Protein AF-A0ABC8SKN7-F1 (afdb_monomer)

Radius of gyration: 35.22 Å; Cα contacts (8 Å, |Δi|>4): 273; chains: 1; bounding box: 90×82×89 Å

Structure (mmCIF, N/CA/C/O backbone):
data_AF-A0ABC8SKN7-F1
#
_entry.id   AF-A0ABC8SKN7-F1
#
loop_
_atom_site.group_PDB
_atom_site.id
_atom_site.type_symbol
_atom_site.label_atom_id
_atom_site.label_alt_id
_atom_site.label_comp_id
_atom_site.label_asym_id
_atom_site.label_entity_id
_atom_site.label_seq_id
_atom_site.pdbx_PDB_ins_code
_atom_site.Cartn_x
_atom_site.Cartn_y
_atom_site.Cartn_z
_atom_site.occupancy
_atom_site.B_iso_or_equiv
_atom_site.auth_seq_id
_atom_site.auth_comp_id
_atom_site.auth_asym_id
_atom_site.auth_atom_id
_atom_site.pdbx_PDB_model_num
ATOM 1 N N . MET A 1 1 ? -20.514 33.119 7.634 1.00 30.75 1 MET A N 1
ATOM 2 C CA . MET A 1 1 ? -20.008 34.342 6.979 1.00 30.75 1 MET A CA 1
ATOM 3 C C . MET A 1 1 ? -18.637 33.977 6.431 1.00 30.75 1 MET A C 1
ATOM 5 O O . MET A 1 1 ? -17.702 33.845 7.204 1.00 30.75 1 MET A O 1
ATOM 9 N N . PHE A 1 2 ? -18.586 33.599 5.155 1.00 25.69 2 PHE A N 1
ATOM 10 C CA . PHE A 1 2 ? -17.406 33.054 4.477 1.00 25.69 2 PHE A CA 1
ATOM 11 C C . PHE A 1 2 ? -16.756 34.157 3.639 1.00 25.69 2 PHE A C 1
ATOM 13 O O . PHE A 1 2 ? -17.463 34.808 2.873 1.00 25.69 2 PHE A O 1
ATOM 20 N N . THR A 1 3 ? -15.433 34.305 3.718 1.00 25.39 3 THR A N 1
ATOM 21 C CA . THR A 1 3 ? -14.625 34.961 2.677 1.00 25.39 3 THR A CA 1
ATOM 22 C C . THR A 1 3 ? -13.324 34.178 2.453 1.00 25.39 3 THR A C 1
ATOM 24 O O . THR A 1 3 ? -12.580 33.983 3.415 1.00 25.39 3 THR A O 1
ATOM 27 N N . PRO A 1 4 ? -13.038 33.731 1.214 1.00 32.75 4 PRO A N 1
ATOM 28 C CA . PRO A 1 4 ? -11.768 33.140 0.804 1.00 32.75 4 PRO A CA 1
ATOM 29 C C . PRO A 1 4 ? -10.846 34.204 0.181 1.00 32.75 4 PRO A C 1
ATOM 31 O O . PRO A 1 4 ? -11.314 35.144 -0.460 1.00 32.75 4 PRO A O 1
ATOM 34 N N . PHE A 1 5 ? -9.532 34.042 0.331 1.00 23.08 5 PHE A N 1
ATOM 35 C CA . PHE A 1 5 ? -8.516 34.850 -0.352 1.00 23.08 5 PHE A CA 1
ATOM 36 C C . PHE A 1 5 ? -7.767 33.967 -1.353 1.00 23.08 5 PHE A C 1
ATOM 38 O O . PHE A 1 5 ? -6.919 33.185 -0.944 1.00 23.08 5 PHE A O 1
ATOM 45 N N . TRP A 1 6 ? -8.079 34.092 -2.645 1.00 30.70 6 TRP A N 1
ATOM 46 C CA . TRP A 1 6 ? -7.320 33.535 -3.777 1.00 30.70 6 TRP A CA 1
ATOM 47 C C . TRP A 1 6 ? -7.434 34.508 -4.963 1.00 30.70 6 TRP A C 1
ATOM 49 O O . TRP A 1 6 ? -8.551 34.839 -5.345 1.00 30.70 6 TRP A O 1
ATOM 59 N N . PHE A 1 7 ? -6.308 34.966 -5.527 1.00 25.97 7 PHE A N 1
ATOM 60 C CA . PHE A 1 7 ? -6.170 35.643 -6.839 1.00 25.97 7 PHE A CA 1
ATOM 61 C C . PHE A 1 7 ? -4.666 35.781 -7.202 1.00 25.97 7 PHE A C 1
ATOM 63 O O . PHE A 1 7 ? -3.858 35.763 -6.270 1.00 25.97 7 PHE A O 1
ATOM 70 N N . PRO A 1 8 ? -4.257 36.039 -8.475 1.00 33.22 8 PRO A N 1
ATOM 71 C CA . PRO A 1 8 ? -5.038 36.064 -9.721 1.00 33.22 8 PRO A CA 1
ATOM 72 C C . PRO A 1 8 ? -4.434 35.334 -10.951 1.00 33.22 8 PRO A C 1
ATOM 74 O O . PRO A 1 8 ? -3.247 35.030 -11.032 1.00 33.22 8 PRO A O 1
ATOM 77 N N . LEU A 1 9 ? -5.314 35.149 -11.947 1.00 25.73 9 LEU A N 1
ATOM 78 C CA . LEU A 1 9 ? -5.073 34.794 -13.353 1.00 25.73 9 LEU A CA 1
ATOM 79 C C . LEU A 1 9 ? -3.988 35.643 -14.048 1.00 25.73 9 LEU A C 1
ATOM 81 O O . LEU A 1 9 ? -4.023 36.870 -13.978 1.00 25.73 9 LEU A O 1
ATOM 85 N N . VAL A 1 10 ? -3.200 34.990 -14.910 1.00 25.95 10 VAL A N 1
ATOM 86 C CA . VAL A 1 10 ? -2.650 35.579 -16.144 1.00 25.95 10 VAL A CA 1
ATOM 87 C C . VAL A 1 10 ? -2.970 34.627 -17.301 1.00 25.95 10 VAL A C 1
ATOM 89 O O . VAL A 1 10 ? -2.395 33.551 -17.420 1.00 25.95 10 VAL A O 1
ATOM 92 N N . HIS A 1 11 ? -3.924 35.028 -18.142 1.00 27.97 11 HIS A N 1
ATOM 93 C CA . HIS A 1 11 ? -4.235 34.427 -19.441 1.00 27.97 11 HIS A CA 1
ATOM 94 C C . HIS A 1 11 ? -3.795 35.412 -20.536 1.00 27.97 11 HIS A C 1
ATOM 96 O O . HIS A 1 11 ? -3.837 36.616 -20.305 1.00 27.97 11 HIS A O 1
ATOM 102 N N . LEU A 1 12 ? -3.480 34.876 -21.725 1.00 28.58 12 LEU A N 1
ATOM 103 C CA . LEU A 1 12 ? -3.190 35.544 -23.016 1.00 28.58 12 LEU A CA 1
ATOM 104 C C . LEU A 1 12 ? -1.704 35.654 -23.407 1.00 28.58 12 LEU A C 1
ATOM 106 O O . LEU A 1 12 ? -1.105 36.722 -23.418 1.00 28.58 12 LEU A O 1
ATOM 110 N N . SER A 1 13 ? -1.145 34.510 -23.820 1.00 27.08 13 SER A N 1
ATOM 111 C CA . SER A 1 13 ? -0.015 34.406 -24.773 1.00 27.08 13 SER A CA 1
ATOM 112 C C . SER A 1 13 ? 0.123 32.979 -25.359 1.00 27.08 13 SER A C 1
ATOM 114 O O . SER A 1 13 ? 0.634 32.785 -26.458 1.00 27.08 13 SER A O 1
ATOM 116 N N . HIS A 1 14 ? -0.421 31.958 -24.682 1.00 32.91 14 HIS A N 1
ATOM 117 C CA . HIS A 1 14 ? -0.178 30.540 -24.999 1.00 32.91 14 HIS A CA 1
ATOM 118 C C . HIS A 1 14 ? -0.959 29.947 -26.196 1.00 32.91 14 HIS A C 1
ATOM 120 O O . HIS A 1 14 ? -0.603 28.897 -26.728 1.00 32.91 14 HIS A O 1
ATOM 126 N N . GLU A 1 15 ? -2.009 30.617 -26.676 1.00 31.30 15 GLU A N 1
ATOM 127 C CA . GLU A 1 15 ? -3.037 29.973 -27.512 1.00 31.30 15 GLU A CA 1
ATOM 128 C C . GLU A 1 15 ? -2.630 29.713 -28.980 1.00 31.30 15 GLU A C 1
ATOM 130 O O . GLU A 1 15 ? -3.278 28.936 -29.688 1.00 31.30 15 GLU A O 1
ATOM 135 N N . ALA A 1 16 ? -1.546 30.335 -29.457 1.00 29.73 16 ALA A N 1
ATOM 136 C CA . ALA A 1 16 ? -1.045 30.152 -30.824 1.00 29.73 16 ALA A CA 1
ATOM 137 C C . ALA A 1 16 ? 0.037 29.057 -30.941 1.00 29.73 16 ALA A C 1
ATOM 139 O O . ALA A 1 16 ? 0.198 28.471 -32.016 1.00 29.73 16 ALA A O 1
ATOM 140 N N . SER A 1 17 ? 0.745 28.749 -29.846 1.00 32.59 17 SER A N 1
ATOM 141 C CA . SER A 1 17 ? 1.777 27.698 -29.789 1.00 32.59 17 SER A CA 1
ATOM 142 C C . SER A 1 17 ? 1.151 26.301 -29.659 1.00 32.59 17 SER A C 1
ATOM 144 O O . SER A 1 17 ? 1.521 25.371 -30.382 1.00 32.59 17 SER A O 1
ATOM 146 N N . ASP A 1 18 ? 0.089 26.184 -28.853 1.00 39.25 18 ASP A N 1
ATOM 147 C CA . ASP A 1 18 ? -0.605 24.914 -28.589 1.00 39.25 18 ASP A CA 1
ATOM 148 C C . ASP A 1 18 ? -1.303 24.318 -29.820 1.00 39.25 18 ASP A C 1
ATOM 150 O O . ASP A 1 18 ? -1.339 23.099 -30.005 1.00 39.25 18 ASP A O 1
ATOM 154 N N . LYS A 1 19 ? -1.791 25.152 -30.747 1.00 35.31 19 LYS A N 1
ATOM 155 C CA . LYS A 1 19 ? -2.481 24.667 -31.958 1.00 35.31 19 LYS A CA 1
ATOM 156 C C . LYS A 1 19 ? -1.530 24.037 -32.987 1.00 35.31 19 LYS A C 1
ATOM 158 O O . LYS A 1 19 ? -1.976 23.213 -33.787 1.00 35.31 19 LYS A O 1
ATOM 163 N N . ARG A 1 20 ? -0.227 24.364 -32.973 1.00 34.16 20 ARG A N 1
ATOM 164 C CA . ARG A 1 20 ? 0.784 23.694 -33.823 1.00 34.16 20 ARG A CA 1
ATOM 165 C C . ARG A 1 20 ? 1.269 22.380 -33.215 1.00 34.16 20 ARG A C 1
ATOM 167 O O . ARG A 1 20 ? 1.387 21.404 -33.955 1.00 34.16 20 ARG A O 1
ATOM 174 N N . ALA A 1 21 ? 1.469 22.337 -31.897 1.00 38.31 21 ALA A N 1
ATOM 175 C CA . ALA A 1 21 ? 1.853 21.120 -31.180 1.00 38.31 21 ALA A CA 1
ATOM 176 C C . ALA A 1 21 ? 0.746 20.049 -31.246 1.00 38.31 21 ALA A C 1
ATOM 178 O O . ALA A 1 21 ? 1.018 18.896 -31.582 1.00 38.31 21 ALA A O 1
ATOM 179 N N . ALA A 1 22 ? -0.521 20.442 -31.068 1.00 38.16 22 ALA A N 1
ATOM 180 C CA . ALA A 1 22 ? -1.666 19.535 -31.180 1.00 38.16 22 ALA A CA 1
ATOM 181 C C . ALA A 1 22 ? -1.855 18.963 -32.601 1.00 38.16 22 ALA A C 1
ATOM 183 O O . ALA A 1 22 ? -2.274 17.815 -32.763 1.00 38.16 22 ALA A O 1
ATOM 184 N N . LYS A 1 23 ? -1.505 19.729 -33.647 1.00 33.56 23 LYS A N 1
ATOM 185 C CA . LYS A 1 23 ? -1.598 19.274 -35.044 1.00 33.56 23 LYS A CA 1
ATOM 186 C C . LYS A 1 23 ? -0.497 18.266 -35.400 1.00 33.56 23 LYS A C 1
ATOM 188 O O . LYS A 1 23 ? -0.801 17.247 -36.011 1.00 33.56 23 LYS A O 1
ATOM 193 N N . GLN A 1 24 ? 0.738 18.481 -34.935 1.00 36.62 24 GLN A N 1
ATOM 194 C CA . GLN A 1 24 ? 1.832 17.511 -35.106 1.00 36.62 24 GLN A CA 1
ATOM 195 C C . GLN A 1 24 ? 1.602 16.210 -34.314 1.00 36.62 24 GLN A C 1
ATOM 197 O O . GLN A 1 24 ? 1.910 15.130 -34.817 1.00 36.62 24 GLN A O 1
ATOM 202 N N . LEU A 1 25 ? 0.988 16.285 -33.126 1.00 40.53 25 LEU A N 1
ATOM 203 C CA . LEU A 1 25 ? 0.635 15.109 -32.320 1.00 40.53 25 LEU A CA 1
ATOM 204 C C . LEU A 1 25 ? -0.514 14.292 -32.949 1.00 40.53 25 LEU A C 1
ATOM 206 O O . LEU A 1 25 ? -0.455 13.064 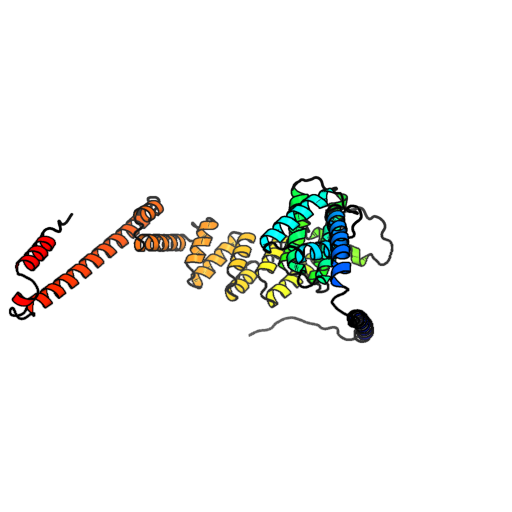-32.999 1.00 40.53 25 LEU A O 1
ATOM 210 N N . SER A 1 26 ? -1.535 14.967 -33.495 1.00 35.22 26 SER A N 1
ATOM 211 C CA . SER A 1 26 ? -2.641 14.332 -34.233 1.00 35.22 26 SER A CA 1
ATOM 212 C C . SER A 1 26 ? -2.153 13.594 -35.485 1.00 35.22 26 SER A C 1
ATOM 214 O O . SER A 1 26 ? -2.609 12.483 -35.771 1.00 35.22 26 SER A O 1
ATOM 216 N N . ASP A 1 27 ? -1.221 14.187 -36.231 1.00 32.62 27 ASP A N 1
ATOM 217 C CA . ASP A 1 27 ? -0.700 13.587 -37.461 1.00 32.62 27 ASP A CA 1
ATOM 218 C C . ASP A 1 27 ? 0.231 12.391 -37.162 1.00 32.62 27 ASP A C 1
ATOM 220 O O . ASP A 1 27 ? 0.177 11.384 -37.871 1.00 32.62 27 ASP A O 1
ATOM 224 N N . GLY A 1 28 ? 0.967 12.416 -36.040 1.00 33.91 28 GLY A N 1
ATOM 225 C CA . GLY A 1 28 ? 1.726 11.261 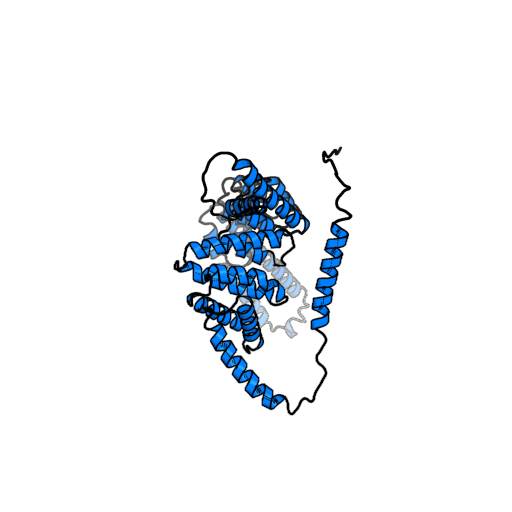-35.535 1.00 33.91 28 GLY A CA 1
ATOM 226 C C . GLY A 1 28 ? 0.846 10.084 -35.084 1.00 33.91 28 GLY A C 1
ATOM 227 O O . GLY A 1 28 ? 1.145 8.928 -35.386 1.00 33.91 28 GLY A O 1
ATOM 228 N N . ILE A 1 29 ? -0.294 10.361 -34.439 1.00 38.88 29 ILE A N 1
ATOM 229 C CA . ILE A 1 29 ? -1.256 9.328 -34.007 1.00 38.88 29 ILE A CA 1
ATOM 230 C C . ILE A 1 29 ? -2.001 8.714 -35.207 1.00 38.88 29 ILE A C 1
ATOM 232 O O . ILE A 1 29 ? -2.281 7.512 -35.219 1.00 38.88 29 ILE A O 1
ATOM 236 N N . LYS A 1 30 ? -2.280 9.494 -36.260 1.00 30.64 30 LYS A N 1
ATOM 237 C CA . LYS A 1 30 ? -2.840 8.962 -37.516 1.00 30.64 30 LYS A CA 1
ATOM 238 C C . LYS A 1 30 ? -1.853 8.055 -38.250 1.00 30.64 30 LYS A C 1
ATOM 240 O O . LYS A 1 30 ? -2.275 7.027 -38.776 1.00 30.64 30 LYS A O 1
ATOM 245 N N . PHE A 1 31 ? -0.560 8.378 -38.230 1.00 30.08 31 PHE A N 1
ATOM 246 C CA . PHE A 1 31 ? 0.478 7.551 -38.852 1.00 30.08 31 PHE A CA 1
ATOM 247 C C . PHE A 1 31 ? 0.604 6.168 -38.182 1.00 30.08 31 PHE A C 1
ATOM 249 O O . PHE A 1 31 ? 0.758 5.158 -38.866 1.00 30.08 31 PHE A O 1
ATOM 256 N N . LEU A 1 32 ? 0.425 6.093 -36.857 1.00 34.91 32 LEU A N 1
ATOM 257 C CA . LEU A 1 32 ? 0.437 4.829 -36.106 1.00 34.91 32 LEU A CA 1
ATOM 258 C C . LEU A 1 32 ? -0.826 3.969 -36.318 1.00 34.91 32 LEU A C 1
ATOM 260 O O . LEU A 1 32 ? -0.746 2.746 -36.240 1.00 34.91 32 LEU A O 1
ATOM 264 N N . ARG A 1 33 ? -1.978 4.571 -36.654 1.00 31.12 33 ARG A N 1
ATOM 265 C CA . ARG A 1 33 ? -3.218 3.832 -36.982 1.00 31.12 33 ARG A CA 1
ATOM 266 C C . ARG A 1 33 ? -3.233 3.227 -38.385 1.00 31.12 33 ARG A C 1
ATOM 268 O O . ARG A 1 33 ? -3.925 2.240 -38.601 1.00 31.12 33 ARG A O 1
ATOM 275 N N . VAL A 1 34 ? -2.500 3.800 -39.339 1.00 31.52 34 VAL A N 1
ATOM 276 C CA . VAL A 1 34 ? -2.474 3.302 -40.728 1.00 31.52 34 VAL A CA 1
ATOM 277 C C . VAL A 1 34 ? -1.651 2.013 -40.854 1.00 31.52 34 VAL A C 1
ATOM 279 O O . VAL A 1 34 ? -1.947 1.177 -41.703 1.00 31.52 34 VAL A O 1
ATOM 282 N N . LEU A 1 35 ? -0.687 1.779 -39.959 1.00 30.47 35 LEU A N 1
ATOM 283 C CA . LEU A 1 35 ? 0.140 0.566 -39.970 1.00 30.47 35 LEU A CA 1
ATOM 284 C C . LEU A 1 35 ? -0.554 -0.683 -39.386 1.00 30.47 35 LEU A C 1
ATOM 286 O O . LEU A 1 35 ? -0.004 -1.776 -39.497 1.00 30.47 35 LEU A O 1
ATOM 290 N N . SER A 1 36 ? -1.759 -0.565 -38.805 1.00 34.84 36 SER A N 1
ATOM 291 C CA . SER A 1 36 ? -2.500 -1.703 -38.229 1.00 34.84 36 SER A CA 1
ATOM 292 C C . SER A 1 36 ? -3.568 -2.320 -39.148 1.00 34.84 36 SER A C 1
ATOM 294 O O . SER A 1 36 ? -4.152 -3.340 -38.791 1.00 34.84 36 SER A O 1
ATOM 296 N N . PHE A 1 37 ? -3.790 -1.779 -40.353 1.00 27.70 37 PHE A N 1
ATOM 297 C CA . PHE A 1 37 ? -4.755 -2.308 -41.327 1.00 27.70 37 PHE A CA 1
ATOM 298 C C . PHE A 1 37 ? -4.076 -2.694 -42.645 1.00 27.70 37 PHE A C 1
ATOM 300 O O . PHE A 1 37 ? -4.186 -1.994 -43.645 1.00 27.70 37 PHE A O 1
ATOM 307 N N . SER A 1 38 ? -3.374 -3.826 -42.670 1.00 28.78 38 SER A N 1
ATOM 308 C CA . SER A 1 38 ? -3.050 -4.536 -43.918 1.00 28.78 38 SER A CA 1
ATOM 309 C C . SER A 1 38 ? -2.673 -5.987 -43.632 1.00 28.78 38 SER A C 1
ATOM 311 O O . SER A 1 38 ? -1.501 -6.326 -43.525 1.00 28.78 38 SER A O 1
ATOM 313 N N . THR A 1 39 ? -3.669 -6.867 -43.531 1.00 29.94 39 THR A N 1
ATOM 314 C CA . THR A 1 39 ? -3.479 -8.298 -43.816 1.00 29.94 39 THR A CA 1
ATOM 315 C C . THR A 1 39 ? -4.658 -8.792 -44.655 1.00 29.94 39 THR A C 1
ATOM 317 O O . THR A 1 39 ? -5.748 -9.054 -44.156 1.00 29.94 39 THR A O 1
ATOM 320 N N . MET A 1 40 ? -4.443 -8.830 -45.975 1.00 27.86 40 MET A N 1
ATOM 321 C CA . MET A 1 40 ? -5.327 -9.485 -46.941 1.00 27.86 40 MET A CA 1
ATOM 322 C C . MET A 1 40 ? -5.285 -11.003 -46.734 1.00 27.86 40 MET A C 1
ATOM 324 O O . MET A 1 40 ? -4.223 -11.572 -46.478 1.00 27.86 40 MET A O 1
ATOM 328 N N . GLY A 1 41 ? -6.452 -11.640 -46.841 1.00 40.88 41 GLY A N 1
ATOM 329 C CA . GLY A 1 41 ? -6.628 -13.079 -46.668 1.00 40.88 41 GLY A CA 1
ATOM 330 C C . GLY A 1 41 ? -5.944 -13.909 -47.753 1.00 40.88 41 GLY A C 1
ATOM 331 O O . GLY A 1 41 ? -5.924 -13.514 -48.915 1.00 40.88 41 GLY A O 1
ATOM 332 N N . LEU A 1 42 ? -5.415 -15.068 -47.353 1.00 30.38 42 LEU A N 1
ATOM 333 C CA . LEU A 1 42 ? -4.952 -16.150 -48.225 1.00 30.38 42 LEU A CA 1
ATOM 334 C C . LEU A 1 42 ? -5.000 -17.491 -47.463 1.00 30.38 42 LEU A C 1
ATOM 336 O O . LEU A 1 42 ? -4.788 -17.544 -46.253 1.00 30.38 42 LEU A O 1
ATOM 340 N N . ASP A 1 43 ? -5.338 -18.546 -48.205 1.00 31.33 43 ASP A N 1
ATOM 341 C CA . ASP A 1 43 ? -5.885 -19.848 -47.798 1.00 31.33 43 ASP A CA 1
ATOM 342 C C . ASP A 1 43 ? -5.226 -20.619 -46.634 1.00 31.33 43 ASP A C 1
ATOM 344 O O . ASP A 1 43 ? -4.013 -20.822 -46.551 1.00 31.33 43 ASP A O 1
ATOM 348 N N . ALA A 1 44 ? -6.095 -21.173 -45.780 1.00 35.16 44 ALA A N 1
ATOM 349 C CA . ALA A 1 44 ? -5.797 -21.653 -44.430 1.00 35.16 44 ALA A CA 1
ATOM 350 C C . ALA A 1 44 ? -5.098 -23.025 -44.309 1.00 35.16 44 ALA A C 1
ATOM 352 O O . ALA A 1 44 ? -4.574 -23.332 -43.244 1.00 35.16 44 ALA A O 1
ATOM 353 N N . ARG A 1 45 ? -5.057 -23.877 -45.345 1.00 35.31 45 ARG A N 1
ATOM 354 C CA . ARG A 1 45 ? -4.648 -25.295 -45.157 1.00 35.31 45 ARG A CA 1
ATOM 355 C C . ARG A 1 45 ? -3.206 -25.635 -45.536 1.00 35.31 45 ARG A C 1
ATOM 357 O O . ARG A 1 45 ? -2.645 -26.577 -44.989 1.00 35.31 45 ARG A O 1
ATOM 364 N N . VAL A 1 46 ? -2.562 -24.857 -46.407 1.00 32.19 46 VAL A N 1
ATOM 365 C CA . VAL A 1 46 ? -1.124 -25.031 -46.721 1.00 32.19 46 VAL A CA 1
ATOM 366 C C . VAL A 1 46 ? -0.245 -24.249 -45.728 1.00 32.19 46 VAL A C 1
ATOM 368 O O . VAL A 1 46 ? 0.922 -24.580 -45.506 1.00 32.19 46 VAL A O 1
ATOM 371 N N . PHE A 1 47 ? -0.825 -23.257 -45.045 1.00 33.53 47 PHE A N 1
ATOM 372 C CA . PHE A 1 47 ? -0.141 -22.425 -44.058 1.00 33.53 47 PHE A CA 1
ATOM 373 C C . PHE A 1 47 ? 0.174 -23.176 -42.753 1.00 33.53 47 PHE A C 1
ATOM 375 O O . PHE A 1 47 ? 1.234 -22.955 -42.173 1.00 33.53 47 PHE A O 1
ATOM 382 N N . GLU A 1 48 ? -0.676 -24.108 -42.307 1.00 35.94 48 GLU A N 1
ATOM 383 C CA . GLU A 1 48 ? -0.555 -24.762 -40.991 1.00 35.94 48 GLU A CA 1
ATOM 384 C C . GLU A 1 48 ? 0.719 -25.607 -40.819 1.00 35.94 48 GLU A C 1
ATOM 386 O O . GLU A 1 48 ? 1.362 -25.541 -39.770 1.00 35.94 48 GLU A O 1
ATOM 391 N N . LEU A 1 49 ? 1.151 -26.346 -41.845 1.00 32.47 49 LEU A N 1
ATOM 392 C CA . LEU A 1 49 ? 2.357 -27.188 -41.772 1.00 32.47 49 LEU A CA 1
ATOM 393 C C . LEU A 1 49 ? 3.653 -26.361 -41.815 1.00 32.47 49 LEU A C 1
ATOM 395 O O . LEU A 1 49 ? 4.567 -26.605 -41.026 1.00 32.47 49 LEU A O 1
ATOM 399 N N . SER A 1 50 ? 3.714 -25.329 -42.665 1.00 33.22 50 SER A N 1
ATOM 400 C CA . SER A 1 50 ? 4.836 -24.374 -42.717 1.00 33.22 50 SER A CA 1
ATOM 401 C C . SER A 1 50 ? 4.930 -23.548 -41.426 1.00 33.22 50 SER A C 1
ATOM 403 O O . SER A 1 50 ? 6.027 -23.300 -40.917 1.00 33.22 50 SER A O 1
ATOM 405 N N . ASN A 1 51 ? 3.782 -23.160 -40.861 1.00 41.66 51 ASN A N 1
ATOM 406 C CA . ASN A 1 51 ? 3.721 -22.342 -39.659 1.00 41.66 51 ASN A CA 1
ATOM 407 C C . ASN A 1 51 ? 4.106 -23.141 -38.411 1.00 41.66 51 ASN A C 1
ATOM 409 O O . ASN A 1 51 ? 4.763 -22.585 -37.543 1.00 41.66 51 ASN A O 1
ATOM 413 N N . LYS A 1 52 ? 3.812 -24.447 -38.334 1.00 40.84 52 LYS A N 1
ATOM 414 C CA . LYS A 1 52 ? 4.190 -25.303 -37.192 1.00 40.84 52 LYS A CA 1
ATOM 415 C C . LYS A 1 52 ? 5.710 -25.469 -37.046 1.00 40.84 52 LYS A C 1
ATOM 417 O O . LYS A 1 52 ? 6.248 -25.350 -35.949 1.00 40.84 52 LYS A O 1
ATOM 422 N N . TYR A 1 53 ? 6.433 -25.660 -38.152 1.00 36.66 53 TYR A N 1
ATOM 423 C CA . TYR A 1 53 ? 7.903 -25.718 -38.131 1.00 36.66 53 TYR A CA 1
ATOM 424 C C . TYR A 1 53 ? 8.546 -24.339 -37.900 1.00 36.66 53 TYR A C 1
ATOM 426 O O . TYR A 1 53 ? 9.541 -24.236 -37.178 1.00 36.66 53 TYR A O 1
ATOM 434 N N . LYS A 1 54 ? 7.964 -23.265 -38.454 1.00 47.50 54 LYS A N 1
ATOM 435 C CA . LYS A 1 54 ? 8.419 -21.883 -38.215 1.00 47.50 54 LYS A CA 1
ATOM 436 C C . LYS A 1 54 ? 8.165 -21.424 -36.775 1.00 47.50 54 LYS A C 1
ATOM 438 O O . LYS A 1 54 ? 9.054 -20.815 -36.190 1.00 47.50 54 LYS A O 1
ATOM 443 N N . THR A 1 55 ? 7.024 -21.772 -36.178 1.00 52.50 55 THR A N 1
ATOM 444 C CA . THR A 1 55 ? 6.692 -21.478 -34.770 1.00 52.50 55 THR A CA 1
ATOM 445 C C . THR A 1 55 ? 7.569 -22.262 -33.807 1.00 52.50 55 THR A C 1
ATOM 447 O O . THR A 1 55 ? 8.072 -21.664 -32.866 1.00 52.50 55 THR A O 1
ATOM 450 N N . HIS A 1 56 ? 7.863 -23.544 -34.060 1.00 50.28 56 HIS A N 1
ATOM 451 C CA . HIS A 1 56 ? 8.807 -24.297 -33.222 1.00 50.28 56 HIS A CA 1
ATOM 452 C C . HIS A 1 56 ? 10.228 -23.714 -33.250 1.00 50.28 56 HIS A C 1
ATOM 454 O O . HIS A 1 56 ? 10.882 -23.647 -32.210 1.00 50.28 56 HIS A O 1
ATOM 460 N N . ARG A 1 57 ? 10.703 -23.244 -34.413 1.00 44.91 57 ARG A N 1
ATOM 461 C CA . ARG A 1 57 ? 12.022 -22.604 -34.540 1.00 44.91 57 ARG A CA 1
ATOM 462 C C . ARG A 1 57 ? 12.044 -21.200 -33.929 1.00 44.91 57 ARG A C 1
ATOM 464 O O . ARG A 1 57 ? 12.987 -20.877 -33.216 1.00 44.91 57 ARG A O 1
ATOM 471 N N . ALA A 1 58 ? 11.005 -20.395 -34.151 1.00 51.12 58 ALA A N 1
ATOM 472 C CA . ALA A 1 58 ? 10.842 -19.087 -33.517 1.00 51.12 58 ALA A CA 1
ATOM 473 C C . ALA A 1 58 ? 10.715 -19.204 -31.988 1.00 51.12 58 ALA A C 1
ATOM 475 O O . ALA A 1 58 ? 11.286 -18.394 -31.269 1.00 51.12 58 ALA A O 1
ATOM 476 N N . TRP A 1 59 ? 10.053 -20.250 -31.487 1.00 51.19 59 TRP A N 1
ATOM 477 C CA . TRP A 1 59 ? 9.935 -20.560 -30.062 1.00 51.19 59 TRP A CA 1
ATOM 478 C C . TRP A 1 59 ? 11.263 -21.008 -29.446 1.00 51.19 59 TRP A C 1
ATOM 480 O O . TRP A 1 59 ? 11.631 -20.521 -28.381 1.00 51.19 59 TRP A O 1
ATOM 490 N N . ALA A 1 60 ? 12.021 -21.872 -30.128 1.00 51.69 60 ALA A N 1
ATOM 491 C CA . ALA A 1 60 ? 13.364 -22.248 -29.689 1.00 51.69 60 ALA A CA 1
ATOM 492 C C . ALA A 1 60 ? 14.294 -21.022 -29.621 1.00 51.69 60 ALA A C 1
ATOM 494 O O . ALA A 1 60 ? 14.996 -20.836 -28.630 1.00 51.69 60 ALA A O 1
ATOM 495 N N . ILE A 1 61 ? 14.238 -20.138 -30.625 1.00 50.78 61 ILE A N 1
ATOM 496 C CA . ILE A 1 61 ? 14.987 -18.872 -30.636 1.00 50.78 61 ILE A CA 1
ATOM 497 C C . ILE A 1 61 ? 14.508 -17.959 -29.496 1.00 50.78 61 ILE A C 1
ATOM 499 O O . ILE A 1 61 ? 15.329 -17.484 -28.722 1.00 50.78 61 ILE A O 1
ATOM 503 N N . SER A 1 62 ? 13.194 -17.802 -29.312 1.00 53.81 62 SER A N 1
ATOM 504 C CA . SER A 1 62 ? 12.587 -17.013 -28.232 1.00 53.81 62 SER A CA 1
ATOM 505 C C . SER A 1 62 ? 12.992 -17.507 -26.841 1.00 53.81 62 SER A C 1
ATOM 507 O O . SER A 1 62 ? 13.267 -16.690 -25.971 1.00 53.81 62 SER A O 1
ATOM 509 N N . MET A 1 63 ? 13.067 -18.823 -26.615 1.00 54.72 63 MET A N 1
ATOM 510 C CA . MET A 1 63 ? 13.486 -19.403 -25.332 1.00 54.72 63 MET A CA 1
ATOM 511 C C . MET A 1 63 ? 14.980 -19.195 -25.064 1.00 54.72 63 MET A C 1
ATOM 513 O O . MET A 1 63 ? 15.355 -18.885 -23.933 1.00 54.72 63 MET A O 1
ATOM 517 N N . HIS A 1 64 ? 15.832 -19.307 -26.088 1.00 56.97 64 HIS A N 1
ATOM 518 C CA . HIS A 1 64 ? 17.263 -19.022 -25.955 1.00 56.97 64 HIS A CA 1
ATOM 519 C C . HIS A 1 64 ? 17.530 -17.528 -25.716 1.00 56.97 64 HIS A C 1
ATOM 521 O O . HIS A 1 64 ? 18.297 -17.191 -24.820 1.00 56.97 64 HIS A O 1
ATOM 527 N N . THR A 1 65 ? 16.853 -16.633 -26.440 1.00 57.56 65 THR A N 1
ATOM 528 C CA . THR A 1 65 ? 16.983 -15.174 -26.272 1.00 57.56 65 THR A CA 1
ATOM 529 C C . THR A 1 65 ? 16.362 -14.676 -24.965 1.00 57.56 65 THR A C 1
ATOM 531 O O . THR A 1 65 ? 16.845 -13.716 -24.382 1.00 57.56 65 THR A O 1
ATOM 534 N N . PHE A 1 66 ? 15.324 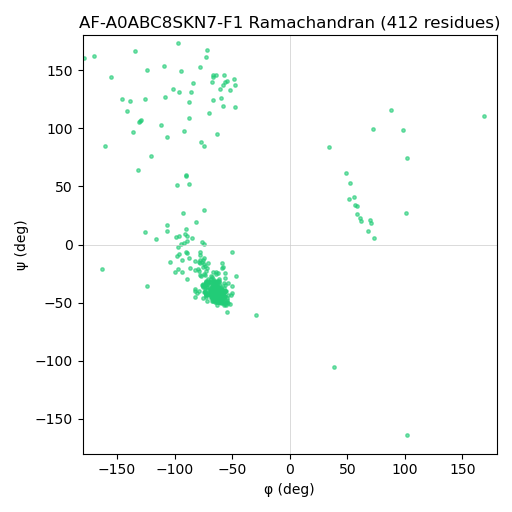-15.337 -24.450 1.00 67.19 66 PHE A N 1
ATOM 535 C CA . PHE A 1 66 ? 14.766 -15.009 -23.136 1.00 67.19 66 PHE A CA 1
ATOM 536 C C . PHE A 1 66 ? 15.661 -15.477 -21.977 1.00 67.19 66 PHE A C 1
ATOM 538 O O . PHE A 1 66 ? 15.526 -14.970 -20.869 1.00 67.19 66 PHE A O 1
ATOM 545 N N . SER A 1 67 ? 16.579 -16.418 -22.230 1.00 70.62 67 SER A N 1
ATOM 546 C CA . SER A 1 67 ? 17.502 -16.972 -21.230 1.00 70.62 67 SER A CA 1
ATOM 547 C C . SER A 1 67 ? 18.806 -16.178 -21.083 1.00 70.62 67 SER A C 1
ATOM 549 O O . SER A 1 67 ? 19.541 -16.413 -20.130 1.00 70.62 67 SER A O 1
ATOM 551 N N . ASP A 1 68 ? 19.099 -15.239 -21.985 1.00 80.06 68 ASP A N 1
ATOM 552 C CA . ASP A 1 68 ? 20.295 -14.392 -21.948 1.00 80.06 68 ASP A CA 1
ATOM 553 C C . ASP A 1 68 ? 19.955 -12.960 -22.379 1.00 80.06 68 ASP A C 1
ATOM 555 O O . ASP A 1 68 ? 19.593 -12.714 -23.527 1.00 80.06 68 ASP A O 1
ATOM 559 N N . LEU A 1 69 ? 20.086 -12.008 -21.450 1.00 84.00 69 LEU A N 1
ATOM 560 C CA . LEU A 1 69 ? 19.768 -10.601 -21.689 1.00 84.00 69 LEU A CA 1
ATOM 561 C C . LEU A 1 69 ? 20.978 -9.751 -22.101 1.00 84.00 69 LEU A C 1
ATOM 563 O O . LEU A 1 69 ? 20.814 -8.558 -22.346 1.00 84.00 69 LEU A O 1
ATOM 567 N N . SER A 1 70 ? 22.176 -10.330 -22.218 1.00 82.00 70 SER A N 1
ATOM 568 C CA . SER A 1 70 ? 23.420 -9.592 -22.492 1.00 82.00 70 SER A CA 1
ATOM 569 C C . SER A 1 70 ? 23.374 -8.735 -23.768 1.00 82.00 70 SER A C 1
ATOM 571 O O . SER A 1 70 ? 24.037 -7.701 -23.852 1.00 82.00 70 SER A O 1
ATOM 573 N N . ARG A 1 71 ? 22.570 -9.139 -24.764 1.00 82.94 71 ARG A N 1
ATOM 574 C CA . ARG A 1 71 ? 22.400 -8.450 -26.061 1.00 82.94 71 ARG A CA 1
ATOM 575 C C . ARG A 1 71 ? 20.948 -8.124 -26.407 1.00 82.94 71 ARG A C 1
ATOM 577 O O . ARG A 1 71 ? 20.646 -7.774 -27.548 1.00 82.94 71 ARG A O 1
ATOM 584 N N . VAL A 1 72 ? 20.038 -8.276 -25.453 1.00 86.62 72 VAL A N 1
ATOM 585 C CA . VAL A 1 72 ? 18.602 -8.095 -25.683 1.00 86.62 72 VAL A CA 1
ATOM 586 C C . VAL A 1 72 ? 18.223 -6.681 -25.282 1.00 86.62 72 VAL A C 1
ATOM 588 O O . VAL A 1 72 ? 18.587 -6.230 -24.204 1.00 86.62 72 VAL A O 1
ATOM 591 N N . SER A 1 73 ? 17.495 -5.961 -26.137 1.00 90.94 73 SER A N 1
ATOM 592 C CA . SER A 1 73 ? 16.978 -4.642 -25.765 1.00 90.94 73 SER A CA 1
ATOM 593 C C . SER A 1 73 ? 15.744 -4.775 -24.857 1.00 90.94 73 SER A C 1
ATOM 595 O O . SER A 1 73 ? 15.002 -5.754 -24.983 1.00 90.94 73 SER A O 1
ATOM 597 N N . PRO A 1 74 ? 15.455 -3.786 -23.990 1.00 92.94 74 PRO A N 1
ATOM 598 C CA . PRO A 1 74 ? 14.262 -3.792 -23.139 1.00 92.94 74 PRO A CA 1
ATOM 599 C C . PRO A 1 74 ? 12.954 -4.073 -23.898 1.00 92.94 74 PRO A C 1
ATOM 601 O O . PRO A 1 74 ? 12.137 -4.874 -23.454 1.00 92.94 74 PRO A O 1
ATOM 604 N N . LEU A 1 75 ? 12.776 -3.484 -25.086 1.00 92.62 75 LEU A N 1
ATOM 605 C CA . LEU A 1 75 ? 11.592 -3.713 -25.921 1.00 92.62 75 LEU A CA 1
ATOM 606 C C . LEU A 1 75 ? 11.490 -5.169 -26.401 1.00 92.62 75 LEU A C 1
ATOM 608 O O . LEU A 1 75 ? 10.420 -5.769 -26.317 1.00 92.62 75 LEU A O 1
ATOM 612 N N . VAL A 1 76 ? 12.598 -5.739 -26.889 1.00 91.12 76 VAL A N 1
ATOM 613 C CA . VAL A 1 76 ? 12.629 -7.135 -27.354 1.00 91.12 76 VAL A CA 1
ATOM 614 C C . VAL A 1 76 ? 12.353 -8.077 -26.188 1.00 91.12 76 VAL A C 1
ATOM 616 O O . VAL A 1 76 ? 11.560 -9.000 -26.328 1.00 91.12 76 VAL A O 1
ATOM 619 N N . PHE A 1 77 ? 12.928 -7.814 -25.017 1.00 92.06 77 PHE A N 1
ATOM 620 C CA . PHE A 1 77 ? 12.646 -8.588 -23.814 1.00 92.06 77 PHE A CA 1
ATOM 621 C C . PHE A 1 77 ? 11.163 -8.567 -23.428 1.00 92.06 77 PHE A C 1
ATOM 623 O O . PHE A 1 77 ? 10.593 -9.623 -23.167 1.00 92.06 77 PHE A O 1
ATOM 630 N N . LEU A 1 78 ? 10.518 -7.397 -23.433 1.00 93.44 78 LEU A N 1
ATOM 631 C CA . LEU A 1 78 ? 9.087 -7.281 -23.130 1.00 93.44 78 LEU A CA 1
ATOM 632 C C . LEU A 1 78 ? 8.213 -8.008 -24.156 1.00 93.44 78 LEU A C 1
ATOM 634 O O . LEU A 1 78 ? 7.230 -8.652 -23.786 1.00 93.44 78 LEU A O 1
ATOM 638 N N . TYR A 1 79 ? 8.595 -7.957 -25.433 1.00 91.25 79 TYR A N 1
ATOM 639 C CA . TYR A 1 79 ? 7.941 -8.736 -26.477 1.00 91.25 79 TYR A CA 1
ATOM 640 C C . TYR A 1 79 ? 8.069 -10.243 -26.215 1.00 91.25 79 TYR A C 1
ATOM 642 O O . TYR A 1 79 ? 7.063 -10.946 -26.182 1.00 91.25 79 TYR A O 1
ATOM 650 N N . LEU A 1 80 ? 9.276 -10.736 -25.926 1.00 89.19 80 LEU A N 1
ATOM 651 C CA . LEU A 1 80 ? 9.504 -12.145 -25.588 1.00 89.19 80 LEU A CA 1
ATOM 652 C C . LEU A 1 80 ? 8.743 -12.560 -24.320 1.00 89.19 80 LEU A C 1
ATOM 654 O O . LEU A 1 80 ? 8.154 -13.636 -24.284 1.00 89.19 80 LEU A O 1
ATOM 658 N N . LEU A 1 81 ? 8.693 -11.699 -23.299 1.00 90.19 81 LEU A N 1
ATOM 659 C CA . LEU A 1 81 ? 7.923 -11.932 -22.077 1.00 90.19 81 LEU A CA 1
ATOM 660 C C . LEU A 1 81 ? 6.429 -12.102 -22.380 1.00 90.19 81 LEU A C 1
ATOM 662 O O . LEU A 1 81 ? 5.791 -13.018 -21.853 1.00 90.19 81 LEU A O 1
ATOM 666 N N . ARG A 1 82 ? 5.880 -11.247 -23.251 1.00 90.69 82 ARG A N 1
ATOM 667 C CA . ARG A 1 82 ? 4.496 -11.343 -23.723 1.00 90.69 82 ARG A CA 1
ATOM 668 C C . ARG A 1 82 ? 4.243 -12.669 -24.430 1.00 90.69 82 ARG A C 1
ATOM 670 O O . ARG A 1 82 ? 3.285 -13.355 -24.076 1.00 90.69 82 ARG A O 1
ATOM 677 N N . GLU A 1 83 ? 5.095 -13.040 -25.381 1.00 86.50 83 GLU A N 1
ATOM 678 C CA . GLU A 1 83 ? 4.954 -14.297 -26.119 1.00 86.50 83 GLU A CA 1
ATOM 679 C C . GLU A 1 83 ? 5.032 -15.500 -25.163 1.00 86.50 83 GLU A C 1
ATOM 681 O O . GLU A 1 83 ? 4.133 -16.343 -25.144 1.00 86.50 83 GLU A O 1
ATOM 686 N N . CYS A 1 84 ? 6.024 -15.538 -24.268 1.00 84.00 84 CYS A N 1
ATOM 687 C CA . CYS A 1 84 ? 6.153 -16.582 -23.249 1.00 84.00 84 CYS A CA 1
ATOM 688 C C . CYS A 1 84 ? 4.904 -16.691 -22.355 1.00 84.00 84 CYS A C 1
ATOM 690 O O . CYS A 1 84 ? 4.457 -17.796 -22.028 1.00 84.00 84 CYS A O 1
ATOM 692 N N . TYR A 1 85 ? 4.308 -15.559 -21.970 1.00 87.00 85 TYR A N 1
ATOM 693 C CA . TYR A 1 85 ? 3.074 -15.549 -21.189 1.00 87.00 85 TYR A CA 1
ATOM 694 C C . TYR A 1 85 ? 1.876 -16.083 -21.989 1.00 87.00 85 TYR A C 1
ATOM 696 O O . TYR A 1 85 ? 1.110 -16.903 -21.466 1.00 87.00 85 TYR A O 1
ATOM 704 N N . ALA A 1 86 ? 1.721 -15.655 -23.245 1.00 85.44 86 ALA A N 1
ATOM 705 C CA . ALA A 1 86 ? 0.618 -16.046 -24.120 1.00 85.44 86 ALA A CA 1
ATOM 706 C C . ALA A 1 86 ? 0.641 -17.550 -24.440 1.00 85.44 86 ALA A C 1
ATOM 708 O O . ALA A 1 86 ? -0.370 -18.226 -24.251 1.00 85.44 86 ALA A O 1
ATOM 709 N N . TYR A 1 87 ? 1.803 -18.095 -24.814 1.00 80.50 87 TYR A N 1
ATOM 710 C CA . TYR A 1 87 ? 1.956 -19.507 -25.187 1.00 80.50 87 TYR A CA 1
ATOM 711 C C . TYR A 1 87 ? 1.866 -20.490 -24.016 1.00 80.50 87 TYR A C 1
ATOM 713 O O . TYR A 1 87 ? 1.616 -21.678 -24.225 1.00 80.50 87 TYR A O 1
ATOM 721 N N . GLY A 1 88 ? 2.072 -20.040 -22.774 1.00 75.81 88 GLY A N 1
ATOM 722 C CA . GLY A 1 88 ? 1.988 -20.933 -21.622 1.00 75.81 88 GLY A CA 1
ATOM 723 C C . GLY A 1 88 ? 0.616 -21.619 -21.526 1.00 75.81 88 GLY A C 1
ATOM 724 O O . GLY A 1 88 ? -0.422 -20.976 -21.633 1.00 75.81 88 GLY A O 1
ATOM 725 N N . THR A 1 89 ? 0.579 -22.914 -21.229 1.00 76.50 89 THR A N 1
ATOM 726 C CA . THR A 1 89 ? -0.684 -23.659 -21.027 1.00 76.50 89 THR A CA 1
ATOM 727 C C . THR A 1 89 ? -1.084 -23.772 -19.552 1.00 76.50 89 THR A C 1
ATOM 729 O O . THR A 1 89 ? -2.181 -24.208 -19.214 1.00 76.50 89 THR A O 1
ATOM 732 N N . CYS A 1 90 ? -0.197 -23.359 -18.642 1.00 79.19 90 CYS A N 1
ATOM 733 C CA . CYS A 1 90 ? -0.433 -23.382 -17.200 1.00 79.19 90 CYS A CA 1
ATOM 734 C C . CYS A 1 90 ? -1.432 -22.304 -16.742 1.00 79.19 90 CYS A C 1
ATOM 736 O O . CYS A 1 90 ? -1.618 -21.285 -17.399 1.00 79.19 90 CYS A O 1
ATOM 738 N N . LYS A 1 91 ? -2.006 -22.468 -15.540 1.00 88.00 91 LYS A N 1
ATOM 739 C CA . LYS A 1 91 ? -2.793 -21.410 -14.878 1.00 88.00 91 LYS A CA 1
ATOM 740 C C . LYS A 1 91 ? -1.963 -20.129 -14.703 1.00 88.00 91 LYS A C 1
ATOM 742 O O . LYS A 1 91 ? -0.766 -20.207 -14.418 1.00 88.00 91 LYS A O 1
ATOM 747 N N . ALA A 1 92 ? -2.613 -18.966 -14.794 1.00 83.50 92 ALA A N 1
ATOM 748 C CA . ALA A 1 92 ? -1.968 -17.647 -14.762 1.00 83.50 92 ALA A CA 1
ATOM 749 C C . ALA A 1 92 ? -1.010 -17.452 -13.572 1.00 83.50 92 ALA A C 1
ATOM 751 O O . ALA A 1 92 ? 0.115 -16.999 -13.755 1.00 83.50 92 ALA A O 1
ATOM 752 N N . THR A 1 93 ? -1.398 -17.877 -12.367 1.00 85.75 93 THR A N 1
ATOM 753 C CA . THR A 1 93 ? -0.552 -17.781 -11.163 1.00 85.75 93 THR A CA 1
ATOM 754 C C . THR A 1 93 ? 0.738 -18.592 -11.272 1.00 85.75 93 THR A C 1
ATOM 756 O O . THR A 1 93 ? 1.794 -18.145 -10.825 1.00 85.75 93 THR A O 1
ATOM 759 N N . ARG A 1 94 ? 0.681 -19.777 -11.890 1.00 85.69 94 ARG A N 1
ATOM 760 C CA . ARG A 1 94 ? 1.856 -20.623 -12.121 1.00 85.69 94 ARG A CA 1
ATOM 761 C C . ARG A 1 94 ? 2.752 -20.020 -13.200 1.00 85.69 94 ARG A C 1
ATOM 763 O O . ARG A 1 94 ? 3.954 -19.949 -12.975 1.00 85.69 94 ARG A O 1
ATOM 770 N N . LYS A 1 95 ? 2.171 -19.509 -14.298 1.00 85.44 95 LYS A N 1
ATOM 771 C CA . LYS A 1 95 ? 2.923 -18.764 -15.326 1.00 85.44 95 LYS A CA 1
ATOM 772 C C . LYS A 1 95 ? 3.680 -17.593 -14.705 1.00 85.44 95 LYS A C 1
ATOM 774 O O . LYS A 1 95 ? 4.880 -17.469 -14.904 1.00 85.44 95 LYS A O 1
ATOM 779 N N . PHE A 1 96 ? 2.987 -16.788 -13.900 1.00 86.31 96 PHE A N 1
ATOM 780 C CA . PHE A 1 96 ? 3.551 -15.603 -13.262 1.00 86.31 96 PHE A CA 1
ATOM 781 C C . PHE A 1 96 ? 4.744 -15.949 -12.366 1.00 86.31 96 PHE A C 1
ATOM 783 O O . PHE A 1 96 ? 5.802 -15.341 -12.488 1.00 86.31 96 PHE A O 1
ATOM 790 N N . ARG A 1 97 ? 4.613 -16.974 -11.511 1.00 86.94 97 ARG A N 1
ATOM 791 C CA . ARG A 1 97 ? 5.714 -17.428 -10.644 1.00 86.94 97 ARG A CA 1
ATOM 792 C C . ARG A 1 97 ? 6.908 -17.944 -11.444 1.00 86.94 97 ARG A C 1
ATOM 794 O O . ARG A 1 97 ? 8.040 -17.596 -11.121 1.00 86.94 97 ARG A O 1
ATOM 801 N N . SER A 1 98 ? 6.661 -18.753 -12.474 1.00 86.81 98 SER A N 1
ATOM 802 C CA . SER A 1 98 ? 7.722 -19.290 -13.330 1.00 86.81 98 SER A CA 1
ATOM 803 C C . SER A 1 98 ? 8.460 -18.181 -14.080 1.00 86.81 98 SER A C 1
ATOM 805 O O . SER A 1 98 ? 9.685 -18.150 -14.052 1.00 86.81 98 SER A O 1
ATOM 807 N N . LEU A 1 99 ? 7.733 -17.233 -14.675 1.00 89.81 99 LEU A N 1
ATOM 808 C CA . LEU A 1 99 ? 8.321 -16.090 -15.377 1.00 89.81 99 LEU A CA 1
ATOM 809 C C . LEU A 1 99 ? 9.089 -15.171 -14.426 1.00 89.81 99 LEU A C 1
ATOM 811 O O . LEU A 1 99 ? 10.205 -14.778 -14.733 1.00 89.81 99 LEU A O 1
ATOM 815 N N . GLN A 1 100 ? 8.551 -14.882 -13.239 1.00 90.56 100 GLN A N 1
ATOM 816 C CA . GLN A 1 100 ? 9.265 -14.089 -12.237 1.00 90.56 100 GLN A CA 1
ATOM 817 C C . GLN A 1 100 ? 10.596 -14.747 -11.835 1.00 90.56 100 GLN A C 1
ATOM 819 O O . GLN A 1 100 ? 11.602 -14.056 -11.677 1.00 90.56 100 GLN A O 1
ATOM 824 N N . GLN A 1 101 ? 10.615 -16.074 -11.662 1.00 88.12 101 GLN A N 1
ATOM 825 C CA . GLN A 1 101 ? 11.841 -16.809 -11.350 1.00 88.12 101 GLN A CA 1
ATOM 826 C C . GLN A 1 101 ? 12.840 -16.765 -12.509 1.00 88.12 101 GLN A C 1
ATOM 828 O O . GLN A 1 101 ? 14.022 -16.542 -12.263 1.00 88.12 101 GLN A O 1
ATOM 833 N N . GLN A 1 102 ? 12.372 -16.927 -13.747 1.00 88.44 102 GLN A N 1
ATOM 834 C CA . GLN A 1 102 ? 13.223 -16.823 -14.932 1.00 88.44 102 GLN A CA 1
ATOM 835 C C . GLN A 1 102 ? 13.834 -15.428 -15.051 1.00 88.44 102 GLN A C 1
ATOM 837 O O . GLN A 1 102 ? 15.049 -15.320 -15.153 1.00 88.44 102 GLN A O 1
ATOM 842 N N . ILE A 1 103 ? 13.035 -14.363 -14.933 1.00 91.50 103 ILE A N 1
ATOM 843 C CA . ILE A 1 103 ? 13.543 -12.983 -14.991 1.00 91.50 103 ILE A CA 1
ATOM 844 C C . ILE A 1 103 ? 14.580 -12.740 -13.902 1.00 91.50 103 ILE A C 1
ATOM 846 O O . ILE A 1 103 ? 15.654 -12.223 -14.181 1.00 91.50 103 ILE A O 1
ATOM 850 N N . HIS A 1 104 ? 14.298 -13.167 -12.670 1.00 90.38 104 HIS A N 1
ATOM 851 C CA . HIS A 1 104 ? 15.262 -13.050 -11.581 1.00 90.38 104 HIS A CA 1
ATOM 852 C C . HIS A 1 104 ? 16.601 -13.737 -11.904 1.00 90.38 104 HIS A C 1
ATOM 854 O O . HIS A 1 104 ? 17.649 -13.186 -11.582 1.00 90.38 104 HIS A O 1
ATOM 860 N N . GLN A 1 105 ? 16.575 -14.906 -12.552 1.00 88.56 105 GLN A N 1
ATOM 861 C CA . GLN A 1 105 ? 17.786 -15.610 -12.978 1.00 88.56 105 GLN A CA 1
ATOM 862 C C . GLN A 1 105 ? 18.518 -14.863 -14.095 1.00 88.56 105 GLN A C 1
ATOM 864 O O . GLN A 1 105 ? 19.725 -14.672 -13.997 1.00 88.56 105 GLN A O 1
ATOM 869 N N . VAL A 1 106 ? 17.811 -14.398 -15.125 1.00 88.31 106 VAL A N 1
ATOM 870 C CA . VAL A 1 106 ? 18.458 -13.785 -16.296 1.00 88.31 106 VAL A CA 1
ATOM 871 C C . VAL A 1 106 ? 18.986 -12.375 -16.038 1.00 88.31 106 VAL A C 1
ATOM 873 O O . VAL A 1 106 ? 19.871 -11.924 -16.758 1.00 88.31 106 VAL A O 1
ATOM 876 N N . LEU A 1 107 ? 18.538 -11.701 -14.972 1.00 90.12 107 LEU A N 1
ATOM 877 C CA . LEU A 1 107 ? 19.170 -10.464 -14.494 1.00 90.12 107 LEU A CA 1
ATOM 878 C C . LEU A 1 107 ? 20.629 -10.682 -14.045 1.00 90.12 107 LEU A C 1
ATOM 880 O O . LEU A 1 107 ? 21.421 -9.745 -14.112 1.00 90.12 107 LEU A O 1
ATOM 884 N N . TYR A 1 108 ? 21.019 -11.903 -13.650 1.00 88.00 108 TYR A N 1
ATOM 885 C CA . TYR A 1 108 ? 22.422 -12.229 -13.349 1.00 88.00 108 TYR A CA 1
ATOM 886 C C . TYR A 1 108 ? 23.301 -12.370 -14.596 1.00 88.00 108 TYR A C 1
ATOM 888 O O . TYR A 1 108 ? 24.522 -12.356 -14.467 1.00 88.00 108 TYR A O 1
ATOM 896 N N . ASN A 1 109 ? 22.718 -12.432 -15.795 1.00 86.06 109 ASN A N 1
ATOM 897 C CA . ASN A 1 109 ? 23.471 -12.522 -17.050 1.00 86.06 109 ASN A CA 1
ATOM 898 C C . ASN A 1 109 ? 23.989 -11.152 -17.532 1.00 86.06 109 ASN A C 1
ATOM 900 O O . ASN A 1 109 ? 24.308 -10.996 -18.706 1.00 86.06 109 ASN A O 1
ATOM 904 N N . ALA A 1 110 ? 24.057 -10.165 -16.629 1.00 80.88 110 ALA A N 1
ATOM 905 C CA . ALA A 1 110 ? 24.576 -8.820 -16.868 1.00 80.88 110 ALA A CA 1
ATOM 906 C C . ALA A 1 110 ? 23.993 -8.152 -18.135 1.00 80.88 110 ALA A C 1
ATOM 908 O O . ALA A 1 110 ? 24.739 -7.846 -19.072 1.00 80.88 110 ALA A O 1
ATOM 909 N N . PRO A 1 111 ? 22.663 -7.927 -18.195 1.00 85.81 111 PRO A N 1
ATOM 910 C CA . PRO A 1 111 ? 22.073 -7.136 -19.274 1.00 85.81 111 PRO A CA 1
ATOM 911 C C . PRO A 1 111 ? 22.744 -5.763 -19.368 1.00 85.81 111 PRO A C 1
ATOM 913 O O . PRO A 1 111 ? 23.029 -5.140 -18.349 1.00 85.81 111 PRO A O 1
ATOM 916 N N . GLN A 1 112 ? 22.958 -5.277 -20.589 1.00 82.00 112 GLN A N 1
ATOM 917 C CA . GLN A 1 112 ? 23.533 -3.953 -20.834 1.00 82.00 112 GLN A CA 1
ATOM 918 C C . GLN A 1 112 ? 22.441 -2.864 -20.777 1.00 82.00 112 GLN A C 1
ATOM 920 O O . GLN A 1 112 ? 21.352 -3.069 -21.325 1.00 82.00 112 GLN A O 1
ATOM 925 N N . PRO A 1 113 ? 22.692 -1.685 -20.170 1.00 84.69 113 PRO A N 1
ATOM 926 C CA . PRO A 1 113 ? 23.950 -1.238 -19.544 1.00 84.69 113 PRO A CA 1
ATOM 927 C C . PRO A 1 113 ? 24.156 -1.751 -18.104 1.00 84.69 113 PRO A C 1
ATOM 929 O O . PRO A 1 113 ? 25.264 -1.704 -17.586 1.00 84.69 113 PRO A O 1
ATOM 932 N N . GLY A 1 114 ? 23.104 -2.275 -17.483 1.00 91.69 114 GLY A N 1
ATOM 933 C CA . GLY A 1 114 ? 23.131 -2.938 -16.185 1.00 91.69 114 GLY A CA 1
ATOM 934 C C . GLY A 1 114 ? 21.727 -3.438 -15.819 1.00 91.69 114 GLY A C 1
ATOM 935 O O . GLY A 1 114 ? 20.743 -3.001 -16.426 1.00 91.69 114 GLY A O 1
ATOM 936 N N . PRO A 1 115 ? 21.587 -4.395 -14.887 1.00 93.31 115 PRO A N 1
ATOM 937 C CA . PRO A 1 115 ? 20.302 -5.011 -14.548 1.00 93.31 115 PRO A CA 1
ATOM 938 C C . PRO A 1 115 ? 19.269 -4.040 -13.974 1.00 93.31 115 PRO A C 1
ATOM 940 O O . PRO A 1 115 ? 18.090 -4.155 -14.322 1.00 93.31 115 PRO A O 1
ATOM 943 N N . ALA A 1 116 ? 19.664 -3.079 -13.137 1.00 94.81 116 ALA A N 1
ATOM 944 C CA . ALA A 1 116 ? 18.728 -2.106 -12.585 1.00 94.81 116 ALA A CA 1
ATOM 945 C C . ALA A 1 116 ? 18.283 -1.099 -13.654 1.00 94.81 116 ALA A C 1
ATOM 947 O O . ALA A 1 116 ? 17.080 -0.865 -13.813 1.00 94.81 116 ALA A O 1
ATOM 948 N N . VAL A 1 117 ? 19.222 -0.567 -14.447 1.00 95.62 117 VAL A N 1
ATOM 949 C CA . VAL A 1 117 ? 18.908 0.346 -15.557 1.00 95.62 117 VAL A CA 1
ATOM 950 C C . VAL A 1 117 ? 18.046 -0.346 -16.607 1.00 95.62 117 VAL A C 1
ATOM 952 O O . VAL A 1 117 ? 17.082 0.235 -17.109 1.00 95.62 117 VAL A O 1
ATOM 955 N N . PHE A 1 118 ? 18.348 -1.604 -16.926 1.00 95.38 118 PHE A N 1
ATOM 956 C CA . PHE A 1 118 ? 17.572 -2.402 -17.867 1.00 95.38 118 PHE A CA 1
ATOM 957 C C . PHE A 1 118 ? 16.106 -2.509 -17.436 1.00 95.38 118 PHE A C 1
ATOM 959 O O . PHE A 1 118 ? 15.199 -2.283 -18.242 1.00 95.38 118 PHE A O 1
ATOM 966 N N . VAL A 1 119 ? 15.860 -2.793 -16.154 1.00 96.19 119 VAL A N 1
ATOM 967 C CA . VAL A 1 119 ? 14.504 -2.853 -15.595 1.00 96.19 119 VAL A CA 1
ATOM 968 C C . VAL A 1 119 ? 13.824 -1.485 -15.616 1.00 96.19 119 VAL A C 1
ATOM 970 O O . VAL A 1 119 ? 12.667 -1.404 -16.032 1.00 96.19 119 VAL A O 1
ATOM 973 N N . ALA A 1 120 ? 14.522 -0.409 -15.242 1.00 96.62 120 ALA A N 1
ATOM 974 C CA . ALA A 1 120 ? 13.974 0.946 -15.321 1.00 96.62 120 ALA A CA 1
ATOM 975 C C . ALA A 1 120 ? 13.524 1.287 -16.756 1.00 96.62 120 ALA A C 1
ATOM 977 O O . ALA A 1 120 ? 12.405 1.754 -16.969 1.00 96.62 120 ALA A O 1
ATOM 978 N N . ARG A 1 121 ? 14.338 0.948 -17.765 1.00 96.06 121 ARG A N 1
ATOM 979 C CA . ARG A 1 121 ? 13.989 1.117 -19.188 1.00 96.06 121 ARG A CA 1
ATOM 980 C C . ARG A 1 121 ? 12.809 0.244 -19.620 1.00 96.06 121 ARG A C 1
ATOM 982 O O . ARG A 1 121 ? 11.996 0.689 -20.425 1.00 96.06 121 ARG A O 1
ATOM 989 N N . CYS A 1 122 ? 12.669 -0.970 -19.084 1.00 95.94 122 CYS A N 1
ATOM 990 C CA . CYS A 1 122 ? 11.478 -1.790 -19.333 1.00 95.94 122 CYS A CA 1
ATOM 991 C C . CYS A 1 122 ? 10.208 -1.095 -18.820 1.00 95.94 122 CYS A C 1
ATOM 993 O O . CYS A 1 122 ? 9.203 -1.064 -19.525 1.00 95.94 122 CYS A O 1
ATOM 995 N N . LEU A 1 123 ? 10.255 -0.498 -17.626 1.00 97.06 123 LEU A N 1
ATOM 996 C CA . LEU A 1 123 ? 9.107 0.195 -17.031 1.00 97.06 123 LEU A CA 1
ATOM 997 C C . LEU A 1 123 ? 8.663 1.415 -17.845 1.00 97.06 123 LEU A C 1
ATOM 999 O O . LEU A 1 123 ? 7.468 1.670 -17.940 1.00 97.06 123 LEU A O 1
ATOM 1003 N N . TYR A 1 124 ? 9.585 2.107 -18.512 1.00 94.81 124 TYR A N 1
ATOM 1004 C CA . TYR A 1 124 ? 9.245 3.171 -19.464 1.00 94.81 124 TYR A CA 1
ATOM 1005 C C . TYR A 1 124 ? 8.447 2.694 -20.679 1.00 94.81 124 TYR A C 1
ATOM 1007 O O . TYR A 1 124 ? 7.582 3.407 -21.178 1.00 94.81 124 TYR A O 1
ATOM 1015 N N . ILE A 1 125 ? 8.762 1.500 -21.178 1.00 94.88 125 ILE A N 1
ATOM 1016 C CA . ILE A 1 125 ? 8.219 0.962 -22.433 1.00 94.88 125 ILE A CA 1
ATOM 1017 C C . ILE A 1 125 ? 6.914 0.195 -22.184 1.00 94.88 125 ILE A C 1
ATOM 1019 O O . ILE A 1 125 ? 6.043 0.144 -23.050 1.00 94.88 125 ILE A O 1
ATOM 1023 N N . LEU A 1 126 ? 6.764 -0.394 -20.998 1.00 95.12 126 LEU A N 1
ATOM 1024 C CA . LEU A 1 126 ? 5.642 -1.256 -20.625 1.00 95.12 126 LEU A CA 1
ATOM 1025 C C . LEU A 1 126 ? 4.233 -0.706 -20.902 1.00 95.12 126 LEU A C 1
ATOM 1027 O O . LEU A 1 126 ? 3.398 -1.516 -21.305 1.00 95.12 126 LEU A O 1
ATOM 1031 N N . PRO A 1 127 ? 3.941 0.603 -20.773 1.00 93.88 127 PRO A N 1
ATOM 1032 C CA . PRO A 1 127 ? 2.623 1.144 -21.115 1.00 93.88 127 PRO A CA 1
ATOM 1033 C C . PRO A 1 127 ? 2.176 0.859 -22.558 1.00 93.88 127 PRO A C 1
ATOM 1035 O O . PRO A 1 127 ? 0.982 0.742 -22.811 1.00 93.88 127 PRO A O 1
ATOM 1038 N N . ILE A 1 128 ? 3.113 0.640 -23.492 1.00 92.44 128 ILE A N 1
ATOM 1039 C CA . ILE A 1 128 ? 2.822 0.235 -24.883 1.00 92.44 128 ILE A CA 1
ATOM 1040 C C . ILE A 1 128 ? 2.153 -1.151 -24.943 1.00 92.44 128 ILE A C 1
ATOM 1042 O O . ILE A 1 128 ? 1.453 -1.478 -25.897 1.00 92.44 128 ILE A O 1
ATOM 1046 N N . PHE A 1 129 ? 2.353 -1.982 -23.919 1.00 89.38 129 PHE A N 1
ATOM 1047 C CA . PHE A 1 129 ? 1.804 -3.332 -23.824 1.00 89.38 129 PHE A CA 1
ATOM 1048 C C . PHE A 1 129 ? 0.426 -3.377 -23.135 1.00 89.38 129 PHE A C 1
ATOM 1050 O O . PHE A 1 129 ? -0.029 -4.467 -22.783 1.00 89.38 129 PHE A O 1
ATOM 1057 N N . GLU A 1 130 ? -0.232 -2.223 -22.957 1.00 88.69 130 GLU A N 1
ATOM 1058 C CA . GLU A 1 130 ? -1.629 -2.049 -22.522 1.00 88.69 130 GLU A CA 1
ATOM 1059 C C . GLU A 1 130 ? -2.065 -3.047 -21.431 1.00 88.69 130 GLU A C 1
ATOM 1061 O O . GLU A 1 130 ? -1.635 -2.943 -20.283 1.00 88.69 130 GLU A O 1
ATOM 1066 N N . SER A 1 131 ? -2.869 -4.060 -21.784 1.00 88.19 131 SER A N 1
ATOM 1067 C CA . SER A 1 131 ? -3.438 -5.054 -20.862 1.00 88.19 131 SER A CA 1
ATOM 1068 C C . SER A 1 131 ? -2.404 -5.850 -20.058 1.00 88.19 131 SER A C 1
ATOM 1070 O O . SER A 1 131 ? -2.747 -6.463 -19.050 1.00 88.19 131 SER A O 1
ATOM 1072 N N . TYR A 1 132 ? -1.148 -5.892 -20.508 1.00 89.62 132 TYR A N 1
ATOM 1073 C CA . TYR A 1 132 ? -0.057 -6.574 -19.812 1.00 89.62 132 TYR A CA 1
ATOM 1074 C C . TYR A 1 132 ? 0.742 -5.646 -18.891 1.00 89.62 132 TYR A C 1
ATOM 1076 O O . TYR A 1 132 ? 1.510 -6.154 -18.074 1.00 89.62 132 TYR A O 1
ATOM 1084 N N . CYS A 1 133 ? 0.571 -4.323 -19.004 1.00 93.12 133 CYS A N 1
ATOM 1085 C CA . CYS A 1 133 ? 1.398 -3.322 -18.331 1.00 93.12 133 CYS A CA 1
ATOM 1086 C C . CYS A 1 133 ? 1.446 -3.547 -16.813 1.00 93.12 133 CYS A C 1
ATOM 1088 O O . CYS A 1 133 ? 2.515 -3.821 -16.276 1.00 93.12 133 CYS A O 1
ATOM 1090 N N . GLU A 1 134 ? 0.300 -3.543 -16.124 1.00 92.31 134 GLU A N 1
ATOM 1091 C CA . GLU A 1 134 ? 0.240 -3.700 -14.661 1.00 92.31 134 GLU A CA 1
ATOM 1092 C C . GLU A 1 134 ? 0.889 -5.015 -14.194 1.00 92.31 134 GLU A C 1
ATOM 1094 O O . GLU A 1 134 ? 1.767 -5.034 -13.322 1.00 92.31 134 GLU A O 1
ATOM 1099 N N . GLY A 1 135 ? 0.498 -6.130 -14.820 1.00 93.31 135 GLY A N 1
ATOM 1100 C CA . GLY A 1 135 ? 0.997 -7.457 -14.476 1.00 93.31 135 GLY A CA 1
ATOM 1101 C C . GLY A 1 135 ? 2.504 -7.587 -14.694 1.00 93.31 135 GLY A C 1
ATOM 1102 O O . GLY A 1 135 ? 3.212 -8.103 -13.826 1.00 93.31 135 GLY A O 1
ATOM 1103 N N . PHE A 1 136 ? 3.018 -7.106 -15.826 1.00 95.12 136 PHE A N 1
ATOM 1104 C CA . PHE A 1 136 ? 4.442 -7.195 -16.147 1.00 95.12 136 PHE A CA 1
ATOM 1105 C C . PHE A 1 136 ? 5.282 -6.197 -15.353 1.00 95.12 136 PHE A C 1
ATOM 1107 O O . PHE A 1 136 ? 6.367 -6.572 -14.908 1.00 95.12 136 PHE A O 1
ATOM 1114 N N . SER A 1 137 ? 4.771 -4.997 -15.069 1.00 96.12 137 SER A N 1
ATOM 1115 C CA . SER A 1 137 ? 5.405 -4.048 -14.149 1.00 96.12 137 SER A CA 1
ATOM 1116 C C . SER A 1 137 ? 5.602 -4.687 -12.776 1.00 96.12 137 SER A C 1
ATOM 1118 O O . SER A 1 137 ? 6.718 -4.716 -12.257 1.00 96.12 137 SER A O 1
ATOM 1120 N N . HIS A 1 138 ? 4.556 -5.301 -12.207 1.00 94.81 138 HIS A N 1
ATOM 1121 C CA . HIS A 1 138 ? 4.673 -6.039 -10.948 1.00 94.81 138 HIS A CA 1
ATOM 1122 C C . HIS A 1 138 ? 5.674 -7.188 -11.025 1.00 94.81 138 HIS A C 1
ATOM 1124 O O . HIS A 1 138 ? 6.445 -7.397 -10.085 1.00 94.81 138 HIS A O 1
ATOM 1130 N N . LEU A 1 139 ? 5.653 -7.946 -12.116 1.00 94.62 139 LEU A N 1
ATOM 1131 C CA . LEU A 1 139 ? 6.501 -9.113 -12.297 1.00 94.62 139 LEU A CA 1
ATOM 1132 C C . LEU A 1 139 ? 7.987 -8.726 -12.354 1.00 94.62 139 LEU A C 1
ATOM 1134 O O . LEU A 1 139 ? 8.798 -9.308 -11.630 1.00 94.62 139 LEU A O 1
ATOM 1138 N N . ILE A 1 140 ? 8.326 -7.714 -13.155 1.00 95.50 140 ILE A N 1
ATOM 1139 C CA . ILE A 1 140 ? 9.704 -7.255 -13.354 1.00 95.50 140 ILE A CA 1
ATOM 1140 C C . ILE A 1 140 ? 10.216 -6.517 -12.108 1.00 95.50 140 ILE A C 1
ATOM 1142 O O . ILE A 1 140 ? 11.313 -6.827 -11.645 1.00 95.50 140 ILE A O 1
ATOM 1146 N N . LEU A 1 141 ? 9.418 -5.638 -11.485 1.00 96.00 141 LEU A N 1
ATOM 1147 C CA . LEU A 1 141 ? 9.788 -4.988 -10.214 1.00 96.00 141 LEU A CA 1
ATOM 1148 C C . LEU A 1 141 ? 10.036 -6.015 -9.102 1.00 96.00 141 LEU A C 1
ATOM 1150 O O . LEU A 1 141 ? 10.998 -5.904 -8.344 1.00 96.00 141 LEU A O 1
ATOM 1154 N N . SER A 1 142 ? 9.206 -7.060 -9.020 1.00 94.31 142 SER A N 1
ATOM 1155 C CA . SER A 1 142 ? 9.380 -8.114 -8.013 1.00 94.31 142 SER A CA 1
ATOM 1156 C C . SER A 1 142 ? 10.619 -8.976 -8.273 1.00 94.31 142 SER A C 1
ATOM 1158 O O . SER A 1 142 ? 11.225 -9.480 -7.324 1.00 94.31 142 SER A O 1
ATOM 1160 N N . ALA A 1 143 ? 10.991 -9.187 -9.538 1.00 93.19 143 ALA A N 1
ATOM 1161 C CA . ALA A 1 143 ? 12.225 -9.877 -9.902 1.00 93.19 143 ALA A CA 1
ATOM 1162 C C . ALA A 1 143 ? 13.464 -9.025 -9.576 1.00 93.19 143 ALA A C 1
ATOM 1164 O O . ALA A 1 143 ? 14.407 -9.546 -8.976 1.00 93.19 143 ALA A O 1
ATOM 1165 N N . LEU A 1 144 ? 13.423 -7.720 -9.872 1.00 94.69 144 LEU A N 1
ATOM 1166 C CA . LEU A 1 144 ? 14.480 -6.774 -9.511 1.00 94.69 144 LEU A CA 1
ATOM 1167 C C . LEU A 1 144 ? 14.655 -6.686 -7.993 1.00 94.69 144 LEU A C 1
ATOM 1169 O O . LEU A 1 144 ? 15.761 -6.856 -7.498 1.00 94.69 144 LEU A O 1
ATOM 1173 N N . CYS A 1 145 ? 13.573 -6.519 -7.231 1.00 93.31 145 CYS A N 1
ATOM 1174 C CA . CYS A 1 145 ? 13.637 -6.469 -5.768 1.00 93.31 145 CYS A CA 1
ATOM 1175 C C . CYS A 1 145 ? 14.327 -7.717 -5.180 1.00 93.31 145 CYS A C 1
ATOM 1177 O O . CYS A 1 145 ? 15.136 -7.620 -4.258 1.00 93.31 145 CYS A O 1
ATOM 1179 N N . ARG A 1 146 ? 14.056 -8.906 -5.737 1.00 91.50 146 ARG A N 1
ATOM 1180 C CA . ARG A 1 146 ? 14.748 -10.147 -5.347 1.00 91.50 146 ARG A CA 1
ATOM 1181 C C . ARG A 1 146 ? 16.226 -10.148 -5.724 1.00 91.50 146 ARG A C 1
ATOM 1183 O O . ARG A 1 146 ? 17.037 -10.629 -4.942 1.00 91.50 146 ARG A O 1
ATOM 1190 N N . PHE A 1 147 ? 16.557 -9.632 -6.902 1.00 91.12 147 PHE A N 1
ATOM 1191 C CA . PHE A 1 147 ? 17.931 -9.501 -7.374 1.00 91.12 147 PHE A CA 1
ATOM 1192 C C . PHE A 1 147 ? 18.752 -8.559 -6.474 1.00 91.12 147 PHE A C 1
ATOM 1194 O O . PHE A 1 147 ? 19.817 -8.948 -5.995 1.00 91.12 147 PHE A O 1
ATOM 1201 N N . LEU A 1 148 ? 18.209 -7.381 -6.147 1.00 90.75 148 LEU A N 1
ATOM 1202 C CA . LEU A 1 148 ? 18.879 -6.355 -5.340 1.00 90.75 148 LEU A CA 1
ATOM 1203 C C . LEU A 1 148 ? 19.188 -6.804 -3.906 1.00 90.75 148 LEU A C 1
ATOM 1205 O O . LEU A 1 148 ? 20.233 -6.452 -3.366 1.00 90.75 148 LEU A O 1
ATOM 1209 N N . LYS A 1 149 ? 18.346 -7.655 -3.304 1.00 88.50 149 LYS A N 1
ATOM 1210 C CA . LYS A 1 149 ? 18.577 -8.203 -1.950 1.00 88.50 149 LYS A CA 1
ATOM 1211 C C . LYS A 1 149 ? 19.880 -8.994 -1.799 1.00 88.50 149 LYS A C 1
ATOM 1213 O O . LYS A 1 149 ? 20.292 -9.247 -0.672 1.00 88.50 149 LYS A O 1
ATOM 1218 N N . ARG A 1 150 ? 20.516 -9.411 -2.899 1.00 80.44 150 ARG A N 1
ATOM 1219 C CA . ARG A 1 150 ? 21.775 -10.169 -2.872 1.00 80.44 150 ARG A CA 1
ATOM 1220 C C . ARG A 1 150 ? 23.029 -9.281 -2.881 1.00 80.44 150 ARG A C 1
ATOM 1222 O O . ARG A 1 150 ? 24.115 -9.813 -2.694 1.00 80.44 150 ARG A O 1
ATOM 1229 N N . GLY A 1 151 ? 22.887 -7.962 -3.063 1.00 64.19 151 GLY A N 1
ATOM 1230 C CA . GLY A 1 151 ? 23.962 -6.977 -2.864 1.00 64.19 151 GLY A CA 1
ATOM 1231 C C . GLY A 1 151 ? 25.097 -6.989 -3.895 1.00 64.19 151 GLY A C 1
ATOM 1232 O O . GLY A 1 151 ? 26.170 -6.475 -3.613 1.00 64.19 151 GLY A O 1
ATOM 1233 N N . THR A 1 152 ? 24.897 -7.585 -5.073 1.00 70.56 152 THR A N 1
ATOM 1234 C CA . THR A 1 152 ? 25.949 -7.745 -6.100 1.00 70.56 152 THR A CA 1
ATOM 1235 C C . THR A 1 152 ? 25.900 -6.695 -7.216 1.00 70.56 152 THR A C 1
ATOM 1237 O O . THR A 1 152 ? 26.603 -6.839 -8.213 1.00 70.56 152 THR A O 1
ATOM 1240 N N . THR A 1 153 ? 25.034 -5.687 -7.112 1.00 79.75 153 THR A N 1
ATOM 1241 C CA . THR A 1 153 ? 24.806 -4.714 -8.192 1.00 79.75 153 THR A CA 1
ATOM 1242 C C . THR A 1 153 ? 25.823 -3.573 -8.119 1.00 79.75 153 THR A C 1
ATOM 1244 O O . THR A 1 153 ? 25.982 -3.007 -7.037 1.00 79.75 153 THR A O 1
ATOM 1247 N N . PRO A 1 154 ? 26.484 -3.196 -9.231 1.00 83.94 154 PRO A N 1
ATOM 1248 C CA . PRO A 1 154 ? 27.362 -2.028 -9.264 1.00 83.94 154 PRO A CA 1
ATOM 1249 C C . PRO A 1 154 ? 26.631 -0.747 -8.835 1.00 83.94 154 PRO A C 1
ATOM 1251 O O . PRO A 1 154 ? 25.489 -0.519 -9.236 1.00 83.94 154 PRO A O 1
ATOM 1254 N N . GLU A 1 155 ? 27.296 0.111 -8.057 1.00 85.50 155 GLU A N 1
ATOM 1255 C CA . GLU A 1 155 ? 26.715 1.380 -7.586 1.00 85.50 155 GLU A CA 1
ATOM 1256 C C . GLU A 1 155 ? 26.334 2.315 -8.743 1.00 85.50 155 GLU A C 1
ATOM 1258 O O . GLU A 1 155 ? 25.312 2.995 -8.673 1.00 85.50 155 GLU A O 1
ATOM 1263 N N . GLU A 1 156 ? 27.108 2.302 -9.832 1.00 88.19 156 GLU A N 1
ATOM 1264 C CA . GLU A 1 156 ? 26.843 3.093 -11.039 1.00 88.19 156 GLU A CA 1
ATOM 1265 C C . GLU A 1 156 ? 25.510 2.708 -11.708 1.00 88.19 156 GLU A C 1
ATOM 1267 O O . GLU A 1 156 ? 24.722 3.588 -12.058 1.00 88.19 156 GLU A O 1
ATOM 1272 N N . ASP A 1 157 ? 25.213 1.404 -11.807 1.00 91.75 157 ASP A N 1
ATOM 1273 C CA . ASP A 1 157 ? 23.944 0.891 -12.352 1.00 91.75 157 ASP A CA 1
ATOM 1274 C C . ASP A 1 157 ? 22.764 1.320 -11.470 1.00 91.75 157 ASP A C 1
ATOM 1276 O O . ASP A 1 157 ? 21.746 1.802 -11.962 1.00 91.75 157 ASP A O 1
ATOM 1280 N N . LEU A 1 158 ? 22.909 1.227 -10.145 1.00 92.19 158 LEU A N 1
ATOM 1281 C CA . LEU A 1 158 ? 21.878 1.689 -9.213 1.00 92.19 158 LEU A CA 1
ATOM 1282 C C . LEU A 1 158 ? 21.649 3.199 -9.296 1.00 92.19 158 LEU A C 1
ATOM 1284 O O . LEU A 1 158 ? 20.504 3.650 -9.240 1.00 92.19 158 LEU A O 1
ATOM 1288 N N . PHE A 1 159 ? 22.718 3.981 -9.438 1.00 91.25 159 PHE A N 1
ATOM 1289 C CA . PHE A 1 159 ? 22.637 5.431 -9.547 1.00 91.25 159 PHE A CA 1
ATOM 1290 C C . PHE A 1 159 ? 21.912 5.870 -10.827 1.00 91.25 159 PHE A C 1
ATOM 1292 O O . PHE A 1 159 ? 20.963 6.655 -10.748 1.00 91.25 159 PHE A O 1
ATOM 1299 N N . GLU A 1 160 ? 22.292 5.334 -11.994 1.00 92.88 160 GLU A N 1
ATOM 1300 C CA . GLU A 1 160 ? 21.610 5.636 -13.262 1.00 92.88 160 GLU A CA 1
ATOM 1301 C C . GLU A 1 160 ? 20.150 5.158 -13.227 1.00 92.88 160 GLU A C 1
ATOM 1303 O O . GLU A 1 160 ? 19.238 5.895 -13.617 1.00 92.88 160 GLU A O 1
ATOM 1308 N N . ALA A 1 161 ? 19.893 3.962 -12.689 1.00 94.75 161 ALA A N 1
ATOM 1309 C CA . ALA A 1 161 ? 18.540 3.435 -12.565 1.00 94.75 161 ALA A CA 1
ATOM 1310 C C . ALA A 1 161 ? 17.653 4.306 -11.665 1.00 94.75 161 ALA A C 1
ATOM 1312 O O . ALA A 1 161 ? 16.481 4.514 -11.977 1.00 94.75 161 ALA A O 1
ATOM 1313 N N . LYS A 1 162 ? 18.213 4.867 -10.585 1.00 95.38 162 LYS A N 1
ATOM 1314 C CA . LYS A 1 162 ? 17.507 5.790 -9.688 1.00 95.38 162 LYS A CA 1
ATOM 1315 C C . LYS A 1 162 ? 17.133 7.098 -10.397 1.00 95.38 162 LYS A C 1
ATOM 1317 O O . LYS A 1 162 ? 16.017 7.579 -10.220 1.00 95.38 162 LYS A O 1
ATOM 1322 N N . ILE A 1 163 ? 18.007 7.646 -11.249 1.00 93.31 163 ILE A N 1
ATOM 1323 C CA . ILE A 1 163 ? 17.689 8.828 -12.077 1.00 93.31 163 ILE A CA 1
ATOM 1324 C C . ILE A 1 163 ? 16.535 8.523 -13.041 1.00 93.31 163 ILE A C 1
ATOM 1326 O O . ILE A 1 163 ? 15.597 9.315 -13.149 1.00 93.31 163 ILE A O 1
ATOM 1330 N N . LEU A 1 164 ? 16.573 7.369 -13.712 1.00 95.00 164 LEU A N 1
ATOM 1331 C CA . LEU A 1 164 ? 15.490 6.933 -14.598 1.00 95.00 164 LEU A CA 1
ATOM 1332 C C . LEU A 1 164 ? 14.179 6.721 -13.831 1.00 95.00 164 LEU A C 1
ATOM 1334 O O . LEU A 1 164 ? 13.119 7.099 -14.318 1.00 95.00 164 LEU A O 1
ATOM 1338 N N . ALA A 1 165 ? 14.231 6.165 -12.620 1.00 97.00 165 ALA A N 1
ATOM 1339 C CA . ALA A 1 165 ? 13.054 5.985 -11.776 1.00 97.00 165 ALA A CA 1
ATOM 1340 C C . ALA A 1 165 ? 12.418 7.324 -11.363 1.00 97.00 165 ALA A C 1
ATOM 1342 O O . ALA A 1 165 ? 11.195 7.440 -11.377 1.00 97.00 165 ALA A O 1
ATOM 1343 N N . VAL A 1 166 ? 13.225 8.351 -11.067 1.00 95.88 166 VAL A N 1
ATOM 1344 C CA . VAL A 1 166 ? 12.729 9.716 -10.809 1.00 95.88 166 VAL A CA 1
ATOM 1345 C C . VAL A 1 166 ? 12.051 10.292 -12.047 1.00 95.88 166 VAL A C 1
ATOM 1347 O O . VAL A 1 166 ? 10.940 10.802 -11.961 1.00 95.88 166 VAL A O 1
ATOM 1350 N N . GLN A 1 167 ? 12.691 10.201 -13.212 1.00 94.56 167 GLN A N 1
ATOM 1351 C CA . GLN A 1 167 ? 12.099 10.697 -14.454 1.00 94.56 167 GLN A CA 1
ATOM 1352 C C . GLN A 1 167 ? 10.795 9.951 -14.793 1.00 94.56 167 GLN A C 1
ATOM 1354 O O . GLN A 1 167 ? 9.854 10.556 -15.305 1.00 94.56 167 GLN A O 1
ATOM 1359 N N . LEU A 1 168 ? 10.718 8.650 -14.491 1.00 95.06 168 LEU A N 1
ATOM 1360 C CA . LEU A 1 168 ? 9.520 7.838 -14.682 1.00 95.06 168 LEU A CA 1
ATOM 1361 C C . LEU A 1 168 ? 8.416 8.293 -13.728 1.00 95.06 168 LEU A C 1
ATOM 1363 O O . LEU A 1 168 ? 7.287 8.492 -14.161 1.00 95.06 168 LEU A O 1
ATOM 1367 N N . PHE A 1 169 ? 8.753 8.518 -12.457 1.00 95.56 169 PHE A N 1
ATOM 1368 C CA . PHE A 1 169 ? 7.846 9.076 -11.460 1.00 95.56 169 PHE A CA 1
ATOM 1369 C C . PHE A 1 169 ? 7.275 10.429 -11.909 1.00 95.56 169 PHE A C 1
ATOM 1371 O O . PHE A 1 169 ? 6.057 10.582 -11.957 1.00 95.56 169 PHE A O 1
ATOM 1378 N N . LEU A 1 170 ? 8.131 11.369 -12.326 1.00 93.44 170 LEU A N 1
ATOM 1379 C CA . LEU A 1 170 ? 7.705 12.673 -12.849 1.00 93.44 170 LEU A CA 1
ATOM 1380 C C . LEU A 1 170 ? 6.802 12.520 -14.080 1.00 93.44 170 LEU A C 1
ATOM 1382 O O . LEU A 1 170 ? 5.790 13.207 -14.198 1.00 93.44 170 LEU A O 1
ATOM 1386 N N . GLY A 1 171 ? 7.137 11.588 -14.977 1.00 91.81 171 GLY A N 1
ATOM 1387 C CA . GLY A 1 171 ? 6.340 11.297 -16.163 1.00 91.81 171 GLY A CA 1
ATOM 1388 C C . GLY A 1 171 ? 4.954 10.727 -15.848 1.00 91.81 171 GLY A C 1
ATOM 1389 O O . GLY A 1 171 ? 3.994 11.085 -16.533 1.00 91.81 171 GLY A O 1
ATOM 1390 N N . ILE A 1 172 ? 4.833 9.883 -14.817 1.00 92.88 172 ILE A N 1
ATOM 1391 C CA . ILE A 1 172 ? 3.548 9.331 -14.362 1.00 92.88 172 ILE A CA 1
ATOM 1392 C C . ILE A 1 172 ? 2.714 10.414 -13.674 1.00 92.88 172 ILE A C 1
ATOM 1394 O O . ILE A 1 172 ? 1.554 10.603 -14.030 1.00 92.88 172 ILE A O 1
ATOM 1398 N N . VAL A 1 173 ? 3.308 11.168 -12.743 1.00 91.88 173 VAL A N 1
ATOM 1399 C CA . VAL A 1 173 ? 2.633 12.273 -12.038 1.00 91.88 173 VAL A CA 1
ATOM 1400 C C . VAL A 1 173 ? 2.147 13.344 -13.016 1.00 91.88 173 VAL A C 1
ATOM 1402 O O . VAL A 1 173 ? 1.028 13.832 -12.892 1.00 91.88 173 VAL A O 1
ATOM 1405 N N . GLY A 1 174 ? 2.951 13.665 -14.033 1.00 87.75 174 GLY A N 1
ATOM 1406 C CA . GLY A 1 174 ? 2.581 14.594 -15.101 1.00 87.75 174 GLY A CA 1
ATOM 1407 C C . GLY A 1 174 ? 1.591 14.033 -16.131 1.00 87.75 174 GLY A C 1
ATOM 1408 O O . GLY A 1 174 ? 1.280 14.720 -17.099 1.00 87.75 174 GLY A O 1
ATOM 1409 N N . GLY A 1 175 ? 1.132 12.784 -15.985 1.00 87.62 175 GLY A N 1
ATOM 1410 C CA . GLY A 1 175 ? 0.169 12.143 -16.890 1.00 87.62 175 GLY A CA 1
ATOM 1411 C C . GLY A 1 175 ? 0.725 11.743 -18.263 1.00 87.62 175 GLY A C 1
ATOM 1412 O O . GLY A 1 175 ? -0.025 11.282 -19.121 1.00 87.62 175 GLY A O 1
ATOM 1413 N N . SER A 1 176 ? 2.032 11.893 -18.490 1.00 89.06 176 SER A N 1
ATOM 1414 C CA . SER A 1 176 ? 2.689 11.543 -19.759 1.00 89.06 176 SER A CA 1
ATOM 1415 C C . SER A 1 176 ? 2.950 10.040 -19.917 1.00 89.06 176 SER A C 1
ATOM 1417 O O . SER A 1 176 ? 3.077 9.545 -21.037 1.00 89.06 176 SER A O 1
ATOM 1419 N N . ILE A 1 177 ? 3.020 9.305 -18.802 1.00 91.19 177 ILE A N 1
ATOM 1420 C CA . ILE A 1 177 ? 3.254 7.859 -18.761 1.00 91.19 177 ILE A CA 1
ATOM 1421 C C . ILE A 1 177 ? 2.139 7.202 -17.949 1.00 91.19 177 ILE A C 1
ATOM 1423 O O . ILE A 1 177 ? 1.919 7.540 -16.791 1.00 91.19 177 ILE A O 1
ATOM 1427 N N . LEU A 1 178 ? 1.457 6.226 -18.548 1.00 91.00 178 LEU A N 1
ATOM 1428 C CA . LEU A 1 178 ? 0.316 5.554 -17.930 1.00 91.00 178 LEU A CA 1
ATOM 1429 C C . LEU A 1 178 ? 0.759 4.300 -17.166 1.00 91.00 178 LEU A C 1
ATOM 1431 O O . LEU A 1 178 ? 0.915 3.224 -17.746 1.00 91.00 178 LEU A O 1
ATOM 1435 N N . HIS A 1 179 ? 0.930 4.445 -15.853 1.00 93.00 179 HIS A N 1
ATOM 1436 C CA . HIS A 1 179 ? 1.068 3.341 -14.898 1.00 93.00 179 HIS A CA 1
ATOM 1437 C C . HIS A 1 179 ? 0.016 3.458 -13.799 1.00 93.00 179 HIS A C 1
ATOM 1439 O O . HIS A 1 179 ? -0.380 4.560 -13.431 1.00 93.00 179 HIS A O 1
ATOM 1445 N N . ASP A 1 180 ? -0.400 2.315 -13.253 1.00 90.44 180 ASP A N 1
ATOM 1446 C CA . ASP A 1 180 ? -1.235 2.277 -12.051 1.00 90.44 180 ASP A CA 1
ATOM 1447 C C . ASP A 1 180 ? -0.480 2.862 -10.845 1.00 90.44 180 ASP A C 1
ATOM 1449 O O . ASP A 1 180 ? 0.734 2.683 -10.694 1.00 90.44 180 ASP A O 1
ATOM 1453 N N . GLU A 1 181 ? -1.205 3.522 -9.946 1.00 90.81 181 GLU A N 1
ATOM 1454 C CA . GLU A 1 181 ? -0.640 4.160 -8.756 1.00 90.81 181 GLU A CA 1
ATOM 1455 C C . GLU A 1 181 ? 0.163 3.188 -7.878 1.00 90.81 181 GLU A C 1
ATOM 1457 O O . GLU A 1 181 ? 1.203 3.546 -7.324 1.00 90.81 181 GLU A O 1
ATOM 1462 N N . ARG A 1 182 ? -0.250 1.918 -7.783 1.00 92.12 182 ARG A N 1
ATOM 1463 C CA . ARG A 1 182 ? 0.477 0.902 -7.004 1.00 92.12 182 ARG A CA 1
ATOM 1464 C C . ARG A 1 182 ? 1.816 0.547 -7.635 1.00 92.12 182 ARG A C 1
ATOM 1466 O O . ARG A 1 182 ? 2.722 0.099 -6.930 1.00 92.12 182 ARG A O 1
ATOM 1473 N N . ILE A 1 183 ? 1.944 0.692 -8.954 1.00 94.50 183 ILE A N 1
ATOM 1474 C CA . ILE A 1 183 ? 3.221 0.539 -9.656 1.00 94.50 183 ILE A CA 1
ATOM 1475 C C . ILE A 1 183 ? 4.114 1.738 -9.362 1.00 94.50 183 ILE A C 1
ATOM 1477 O O . ILE A 1 183 ? 5.282 1.528 -9.047 1.00 94.50 183 ILE A O 1
ATOM 1481 N N . LEU A 1 184 ? 3.563 2.955 -9.380 1.00 95.12 184 LEU A N 1
ATOM 1482 C CA . LEU A 1 184 ? 4.289 4.172 -9.011 1.00 95.12 184 LEU A CA 1
ATOM 1483 C C . LEU A 1 184 ? 4.911 4.051 -7.611 1.00 95.12 184 LEU A C 1
ATOM 1485 O O . LEU A 1 184 ? 6.116 4.251 -7.475 1.00 95.12 184 LEU A O 1
ATOM 1489 N N . ILE A 1 185 ? 4.142 3.633 -6.598 1.00 95.50 185 ILE A N 1
ATOM 1490 C CA . ILE A 1 185 ? 4.678 3.416 -5.240 1.00 95.50 185 ILE A CA 1
ATOM 1491 C C . ILE A 1 185 ? 5.819 2.391 -5.252 1.00 95.50 185 ILE A C 1
ATOM 1493 O O . ILE A 1 185 ? 6.890 2.639 -4.705 1.00 95.50 185 ILE A O 1
ATOM 1497 N N . LYS A 1 186 ? 5.634 1.255 -5.935 1.00 95.75 186 LYS A N 1
ATOM 1498 C CA . LYS A 1 186 ? 6.670 0.213 -6.009 1.00 95.75 186 LYS A CA 1
ATOM 1499 C C . LYS A 1 186 ? 7.935 0.670 -6.730 1.00 95.75 186 LYS A C 1
ATOM 1501 O O . LYS A 1 186 ? 9.009 0.179 -6.402 1.00 95.75 186 LYS A O 1
ATOM 1506 N N . ILE A 1 187 ? 7.831 1.564 -7.713 1.00 96.38 187 ILE A N 1
ATOM 1507 C CA . ILE A 1 187 ? 8.999 2.165 -8.368 1.00 96.38 187 ILE A CA 1
ATOM 1508 C C . ILE A 1 187 ? 9.797 2.963 -7.336 1.00 96.38 187 ILE A C 1
ATOM 1510 O O . ILE A 1 187 ? 11.002 2.750 -7.212 1.00 96.38 187 ILE A O 1
ATOM 1514 N N . LEU A 1 188 ? 9.129 3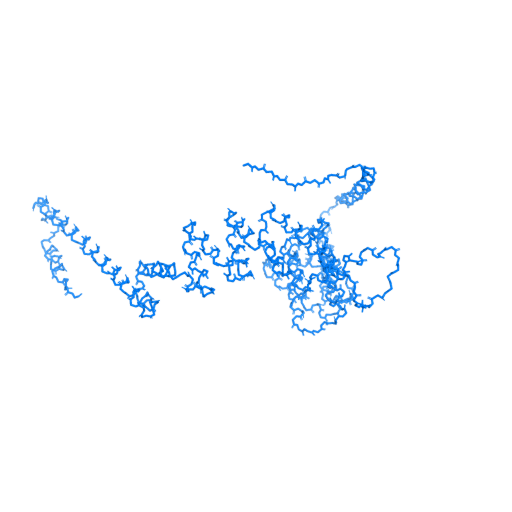.820 -6.560 1.00 96.44 188 LEU A N 1
ATOM 1515 C CA . LEU A 1 188 ? 9.783 4.621 -5.525 1.00 96.44 188 LEU A CA 1
ATOM 1516 C C . LEU A 1 188 ? 10.471 3.748 -4.465 1.00 96.44 188 LEU A C 1
ATOM 1518 O O . LEU A 1 188 ? 11.617 4.013 -4.110 1.00 96.44 188 LEU A O 1
ATOM 1522 N N . GLU A 1 189 ? 9.805 2.682 -4.011 1.00 94.88 189 GLU A N 1
ATOM 1523 C CA . GLU A 1 189 ? 10.338 1.743 -3.016 1.00 94.88 189 GLU A CA 1
ATOM 1524 C C . GLU A 1 189 ? 11.523 0.917 -3.547 1.00 94.88 189 GLU A C 1
ATOM 1526 O O . GLU A 1 189 ? 12.545 0.790 -2.878 1.00 94.88 189 GLU A O 1
ATOM 1531 N N . VAL A 1 190 ? 11.404 0.325 -4.743 1.00 95.06 190 VAL A N 1
ATOM 1532 C CA . VAL A 1 190 ? 12.421 -0.600 -5.281 1.00 95.06 190 VAL A CA 1
ATOM 1533 C C . VAL A 1 190 ? 13.691 0.132 -5.705 1.00 95.06 190 VAL A C 1
ATOM 1535 O O . VAL A 1 190 ? 14.781 -0.413 -5.536 1.00 95.06 190 VAL A O 1
ATOM 1538 N N . PHE A 1 191 ? 13.561 1.343 -6.251 1.00 95.00 191 PHE A N 1
ATOM 1539 C CA . PHE A 1 191 ? 14.705 2.164 -6.652 1.00 95.00 191 PHE A CA 1
ATOM 1540 C C . PHE A 1 191 ? 15.181 3.117 -5.552 1.00 95.00 191 PHE A C 1
ATOM 1542 O O . PHE A 1 191 ? 16.133 3.856 -5.789 1.00 95.00 191 PHE A O 1
ATOM 1549 N N . ASP A 1 192 ? 14.561 3.092 -4.367 1.00 94.31 192 ASP A N 1
ATOM 1550 C CA . ASP A 1 192 ? 14.936 3.929 -3.223 1.00 94.31 192 ASP A CA 1
ATOM 1551 C C . ASP A 1 192 ? 15.005 5.423 -3.604 1.00 94.31 192 ASP A C 1
ATOM 1553 O O . ASP A 1 192 ? 16.029 6.103 -3.480 1.00 94.31 192 ASP A O 1
ATOM 1557 N N . VAL A 1 193 ? 13.913 5.919 -4.190 1.00 95.31 193 VAL A N 1
ATOM 1558 C CA . VAL A 1 193 ? 13.806 7.303 -4.667 1.00 95.31 193 VAL A CA 1
ATOM 1559 C C . VAL A 1 193 ? 13.330 8.197 -3.528 1.00 95.31 193 VAL A C 1
ATOM 1561 O O . VAL A 1 193 ? 12.162 8.152 -3.156 1.00 95.31 193 VAL A O 1
ATOM 1564 N N . GLY A 1 194 ? 14.213 9.040 -2.998 1.00 93.81 194 GLY A N 1
ATOM 1565 C CA . GLY A 1 194 ? 13.875 10.061 -2.005 1.00 93.81 194 GLY A CA 1
ATOM 1566 C C . GLY A 1 194 ? 13.640 11.446 -2.616 1.00 93.81 194 GLY A C 1
ATOM 1567 O O . GLY A 1 194 ? 13.912 11.688 -3.794 1.00 93.81 194 GLY A O 1
ATOM 1568 N N . LEU A 1 195 ? 13.199 12.393 -1.784 1.00 91.44 195 LEU A N 1
ATOM 1569 C CA . LEU A 1 195 ? 12.922 13.777 -2.198 1.00 91.44 195 LEU A CA 1
ATOM 1570 C C . LEU A 1 195 ? 14.159 14.469 -2.805 1.00 91.44 195 LEU A C 1
ATOM 1572 O O . LEU A 1 195 ? 14.061 15.133 -3.832 1.00 91.44 195 LEU A O 1
ATOM 1576 N N . VAL A 1 196 ? 15.344 14.214 -2.240 1.00 89.69 196 VAL A N 1
ATOM 1577 C CA . VAL A 1 196 ? 16.636 14.733 -2.733 1.00 89.69 196 VAL A CA 1
ATOM 1578 C C . VAL A 1 196 ? 16.947 14.249 -4.156 1.00 89.69 196 VAL A C 1
ATOM 1580 O O . VAL A 1 196 ? 17.630 14.926 -4.923 1.00 89.69 196 VAL A O 1
ATOM 1583 N N . ASN A 1 197 ? 16.473 13.060 -4.542 1.00 91.06 197 ASN A N 1
ATOM 1584 C CA . ASN A 1 197 ? 16.671 12.554 -5.900 1.00 91.06 197 ASN A CA 1
ATOM 1585 C C . ASN A 1 197 ? 15.785 13.296 -6.906 1.00 91.06 197 ASN A C 1
ATOM 1587 O O . ASN A 1 197 ? 16.238 13.575 -8.015 1.00 91.06 197 ASN A O 1
ATOM 1591 N N . ILE A 1 198 ? 14.558 13.633 -6.505 1.00 90.75 198 ILE A N 1
ATOM 1592 C CA . ILE A 1 198 ? 13.612 14.417 -7.307 1.00 90.75 198 ILE A CA 1
ATOM 1593 C C . ILE A 1 198 ? 14.167 15.819 -7.537 1.00 90.75 198 ILE A C 1
ATOM 1595 O O . ILE A 1 198 ? 14.293 16.241 -8.685 1.00 90.75 198 ILE A O 1
ATOM 1599 N N . GLU A 1 199 ? 14.607 16.474 -6.465 1.00 88.19 199 GLU A N 1
ATOM 1600 C CA . GLU A 1 199 ? 15.226 17.798 -6.510 1.00 88.19 199 GLU A CA 1
ATOM 1601 C C . GLU A 1 199 ? 16.373 17.863 -7.521 1.00 88.19 199 GLU A C 1
ATOM 1603 O O . GLU A 1 199 ? 16.379 18.705 -8.419 1.00 88.19 199 GLU A O 1
ATOM 1608 N N . LYS A 1 200 ? 17.312 16.913 -7.441 1.00 86.62 200 LYS A N 1
ATOM 1609 C CA . LYS A 1 200 ? 18.456 16.845 -8.359 1.00 86.62 200 LYS A CA 1
ATOM 1610 C C . LYS A 1 200 ? 18.031 16.755 -9.822 1.00 86.62 200 LYS A C 1
ATOM 1612 O O . LYS A 1 200 ? 18.669 17.360 -10.676 1.00 86.62 200 LYS A O 1
ATOM 1617 N N . VAL A 1 201 ? 16.992 15.984 -10.140 1.00 86.44 201 VAL A N 1
ATOM 1618 C CA . VAL A 1 201 ? 16.529 15.847 -11.529 1.00 86.44 201 VAL A CA 1
ATOM 1619 C C . VAL A 1 201 ? 15.795 17.104 -11.991 1.00 86.44 201 VAL A C 1
ATOM 1621 O O . VAL A 1 201 ? 16.046 17.540 -13.113 1.00 86.44 201 VAL A O 1
ATOM 1624 N N . MET A 1 202 ? 14.964 17.708 -11.136 1.00 82.50 202 MET A N 1
ATOM 1625 C CA . MET A 1 202 ? 14.230 18.941 -11.448 1.00 82.50 202 MET A CA 1
ATOM 1626 C C . MET A 1 202 ? 15.176 20.126 -11.691 1.00 82.50 202 MET A C 1
ATOM 1628 O O . MET A 1 202 ? 15.054 20.810 -12.703 1.00 82.50 202 MET A O 1
ATOM 1632 N N . CYS A 1 203 ? 16.189 20.324 -10.844 1.00 75.44 203 CYS A N 1
ATOM 1633 C CA . CYS A 1 203 ? 17.169 21.396 -11.048 1.00 75.44 203 CYS A CA 1
ATOM 1634 C C . CYS A 1 203 ? 18.041 21.171 -12.295 1.00 75.44 203 CYS A C 1
ATOM 1636 O O . CYS A 1 203 ? 18.446 22.125 -12.953 1.00 75.44 203 CYS A O 1
ATOM 1638 N N . ASN A 1 204 ? 18.316 19.915 -12.658 1.00 66.06 204 ASN A N 1
ATOM 1639 C CA . ASN A 1 204 ? 19.122 19.589 -13.836 1.00 66.06 204 ASN A CA 1
ATOM 1640 C C . ASN A 1 204 ? 18.340 19.669 -15.158 1.00 66.06 204 ASN A C 1
ATOM 1642 O O . ASN A 1 204 ? 18.963 19.800 -16.214 1.00 66.06 204 ASN A O 1
ATOM 1646 N N . SER A 1 205 ? 17.002 19.582 -15.149 1.00 56.16 205 SER A N 1
ATOM 1647 C CA . SER A 1 205 ? 16.203 19.815 -16.362 1.00 56.16 205 SER A CA 1
ATOM 1648 C C . SER A 1 205 ? 16.252 21.268 -16.831 1.00 56.16 205 SER A C 1
ATOM 1650 O O . SER A 1 205 ? 16.213 21.495 -18.038 1.00 56.16 205 SER A O 1
ATOM 1652 N N . ASP A 1 206 ? 16.452 22.217 -15.915 1.00 48.62 206 ASP A N 1
ATOM 1653 C CA . ASP A 1 206 ? 16.569 23.645 -16.234 1.00 48.62 206 ASP A CA 1
ATOM 1654 C C . ASP A 1 206 ? 17.935 24.008 -16.852 1.00 48.62 206 ASP A C 1
ATOM 1656 O O . ASP A 1 206 ? 18.072 25.016 -17.543 1.00 48.62 206 ASP A O 1
ATOM 1660 N N . VAL A 1 207 ? 18.952 23.154 -16.673 1.00 44.88 207 VAL A N 1
ATOM 1661 C CA . VAL A 1 207 ? 20.331 23.366 -17.164 1.00 44.88 207 VAL A CA 1
ATOM 1662 C C . VAL A 1 207 ? 20.547 22.798 -18.580 1.00 44.88 207 VAL A C 1
ATOM 1664 O O . VAL A 1 207 ? 21.567 23.054 -19.221 1.00 44.88 207 VAL A O 1
ATOM 1667 N N . LYS A 1 208 ? 19.569 22.085 -19.159 1.00 42.31 208 LYS A N 1
ATOM 1668 C CA . LYS A 1 208 ? 19.668 21.472 -20.503 1.00 42.31 208 LYS A CA 1
ATOM 1669 C C . LYS A 1 208 ? 19.572 22.455 -21.690 1.00 42.31 208 LYS A C 1
ATOM 1671 O O . LYS A 1 208 ? 19.187 22.049 -22.781 1.00 42.31 208 LYS A O 1
ATOM 1676 N N . ASN A 1 209 ? 20.011 23.703 -21.512 1.00 39.25 209 ASN A N 1
ATOM 1677 C CA . ASN A 1 209 ? 20.307 24.650 -22.597 1.00 39.25 209 ASN A CA 1
ATOM 1678 C C . ASN A 1 209 ? 21.814 24.888 -22.825 1.00 39.25 209 ASN A C 1
ATOM 1680 O O . ASN A 1 209 ? 22.193 25.832 -23.515 1.00 39.25 209 ASN A O 1
ATOM 1684 N N . GLY A 1 210 ? 22.691 24.018 -22.320 1.00 37.91 210 GLY A N 1
ATOM 1685 C CA . GLY A 1 210 ? 24.089 24.012 -22.750 1.00 37.91 210 GLY A CA 1
ATOM 1686 C C . GLY A 1 210 ? 24.981 23.138 -21.882 1.00 37.91 210 GLY A C 1
ATOM 1687 O O . GLY A 1 210 ? 25.291 23.506 -20.760 1.00 37.91 210 GLY A O 1
ATOM 1688 N N . ASN A 1 211 ? 25.448 22.033 -22.462 1.00 37.53 211 ASN A N 1
ATOM 1689 C CA . ASN A 1 211 ? 26.585 21.218 -22.020 1.00 37.53 211 ASN A CA 1
ATOM 1690 C C . ASN A 1 211 ? 26.367 20.363 -20.758 1.00 37.53 211 ASN A C 1
ATOM 1692 O O . ASN A 1 211 ? 26.520 20.793 -19.620 1.00 37.53 211 ASN A O 1
ATOM 1696 N N . ILE A 1 212 ? 26.082 19.078 -20.995 1.00 43.84 212 ILE A N 1
ATOM 1697 C CA . ILE A 1 212 ? 26.192 18.015 -19.993 1.00 43.84 212 ILE A CA 1
ATOM 1698 C C . ILE A 1 212 ? 27.679 17.692 -19.852 1.00 43.84 212 ILE A C 1
ATOM 1700 O O . ILE A 1 212 ? 28.200 16.817 -20.538 1.00 43.84 212 ILE A O 1
ATOM 1704 N N . GLU A 1 213 ? 28.366 18.402 -18.967 1.00 35.66 213 GLU A N 1
ATOM 1705 C CA . GLU A 1 213 ? 29.673 17.975 -18.490 1.00 35.66 213 GLU A CA 1
ATOM 1706 C C . GLU A 1 213 ? 29.687 18.024 -16.961 1.00 35.66 213 GLU A C 1
ATOM 1708 O O . GLU A 1 213 ? 29.670 19.080 -16.340 1.00 35.66 213 GLU A O 1
ATOM 1713 N N . LYS A 1 214 ? 29.633 16.822 -16.377 1.00 50.84 214 LYS A N 1
ATOM 1714 C CA . LYS A 1 214 ? 30.187 16.446 -15.073 1.00 50.84 214 LYS A CA 1
ATOM 1715 C C . LYS A 1 214 ? 30.148 17.539 -13.993 1.00 50.84 214 LYS A C 1
ATOM 1717 O O . LYS A 1 214 ? 31.166 18.154 -13.695 1.00 50.84 214 LYS A O 1
ATOM 1722 N N . VAL A 1 215 ? 29.017 17.680 -13.303 1.00 42.34 215 VAL A N 1
ATOM 1723 C CA . VAL A 1 215 ? 28.983 18.433 -12.040 1.00 42.34 215 VAL A CA 1
ATOM 1724 C C . VAL A 1 215 ? 28.856 17.464 -10.877 1.00 42.34 215 VAL A C 1
ATOM 1726 O O . VAL A 1 215 ? 27.784 17.015 -10.477 1.00 42.34 215 VAL A O 1
ATOM 1729 N N . MET A 1 216 ? 30.03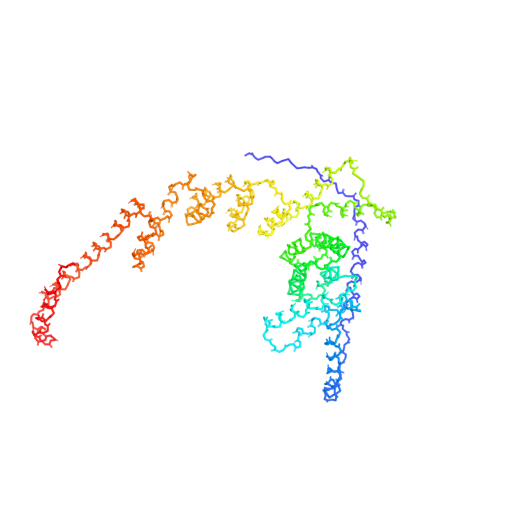4 17.117 -10.375 1.00 40.28 216 MET A N 1
ATOM 1730 C CA . MET A 1 216 ? 30.250 16.616 -9.030 1.00 40.28 216 MET A CA 1
ATOM 1731 C C . MET A 1 216 ? 29.797 17.710 -8.055 1.00 40.28 216 MET A C 1
ATOM 1733 O O . MET A 1 216 ? 30.072 18.890 -8.265 1.00 40.28 216 MET A O 1
ATOM 1737 N N . CYS A 1 217 ? 29.039 17.313 -7.038 1.00 43.00 217 CYS A N 1
ATOM 1738 C CA . CYS A 1 217 ? 28.437 18.211 -6.062 1.00 43.00 217 CYS A CA 1
ATOM 1739 C C . CYS A 1 217 ? 29.526 19.043 -5.366 1.00 43.00 217 CYS A C 1
ATOM 1741 O O . CYS A 1 217 ? 30.360 18.463 -4.676 1.00 43.00 217 CYS A O 1
ATOM 1743 N N . ASN A 1 218 ? 29.475 20.370 -5.493 1.00 36.78 218 ASN A N 1
ATOM 1744 C CA . ASN A 1 218 ? 30.035 21.268 -4.488 1.00 36.78 218 ASN A CA 1
ATOM 1745 C C . ASN A 1 218 ? 28.872 21.929 -3.757 1.00 36.78 218 ASN A C 1
ATOM 1747 O O . ASN A 1 218 ? 27.924 22.421 -4.368 1.00 36.78 218 ASN A O 1
ATOM 1751 N N . SER A 1 219 ? 28.938 21.808 -2.441 1.00 56.41 219 SER A N 1
ATOM 1752 C CA . SER A 1 219 ? 27.956 22.233 -1.469 1.00 56.41 219 SER A CA 1
ATOM 1753 C C . SER A 1 219 ? 27.907 23.751 -1.313 1.00 56.41 219 SER A C 1
ATOM 1755 O O . SER A 1 219 ? 28.823 24.476 -1.695 1.00 56.41 219 SER A O 1
ATOM 1757 N N . ASP A 1 220 ? 26.833 24.155 -0.639 1.00 46.31 220 ASP A N 1
ATOM 1758 C CA . ASP A 1 220 ? 26.686 25.387 0.125 1.00 46.31 220 ASP A CA 1
ATOM 1759 C C . ASP A 1 220 ? 26.203 26.607 -0.670 1.00 46.31 220 ASP A C 1
ATOM 1761 O O . ASP A 1 220 ? 26.884 27.158 -1.525 1.00 46.31 220 ASP A O 1
ATOM 1765 N N . VAL A 1 221 ? 25.006 27.062 -0.272 1.00 46.88 221 VAL A N 1
ATOM 1766 C CA . VAL A 1 221 ? 24.241 28.245 -0.710 1.00 46.88 221 VAL A CA 1
ATOM 1767 C C . VAL A 1 221 ? 23.144 27.952 -1.762 1.00 46.88 221 VAL A C 1
ATOM 1769 O O . VAL A 1 221 ? 23.397 27.932 -2.960 1.00 46.88 221 VAL A O 1
ATOM 1772 N N . LYS A 1 222 ? 21.891 27.838 -1.260 1.00 48.88 222 LYS A N 1
ATOM 1773 C CA . LYS A 1 222 ? 20.557 27.713 -1.926 1.00 48.88 222 LYS A CA 1
ATOM 1774 C C . LYS A 1 222 ? 19.863 26.332 -2.046 1.00 48.88 222 LYS A C 1
ATOM 1776 O O . LYS A 1 222 ? 18.971 26.181 -2.869 1.00 48.88 222 LYS A O 1
ATOM 1781 N N . ASN A 1 223 ? 20.119 25.378 -1.148 1.00 51.38 223 ASN A N 1
ATOM 1782 C CA . ASN A 1 223 ? 19.369 24.100 -1.129 1.00 51.38 223 ASN A CA 1
ATOM 1783 C C . ASN A 1 223 ? 17.955 24.155 -0.503 1.00 51.38 223 ASN A C 1
ATOM 1785 O O . ASN A 1 223 ? 17.229 23.171 -0.579 1.00 51.38 223 ASN A O 1
ATOM 1789 N N . SER A 1 224 ? 17.535 25.252 0.144 1.00 55.41 224 SER A N 1
ATOM 1790 C CA . SER A 1 224 ? 16.195 25.292 0.760 1.00 55.41 224 SER A CA 1
ATOM 1791 C C . SER A 1 224 ? 15.090 25.459 -0.285 1.00 55.41 224 SER A C 1
ATOM 1793 O O . SER A 1 224 ? 14.139 24.691 -0.301 1.00 55.41 224 SER A O 1
ATOM 1795 N N . SER A 1 225 ? 15.255 26.390 -1.232 1.00 62.84 225 SER A N 1
ATOM 1796 C CA . SER A 1 225 ? 14.202 26.732 -2.198 1.00 62.84 225 SER A CA 1
ATOM 1797 C C . SER A 1 225 ? 13.881 25.623 -3.208 1.00 62.84 225 SER A C 1
ATOM 1799 O O . SER A 1 225 ? 12.761 25.549 -3.702 1.00 62.84 225 SER A O 1
ATOM 1801 N N . SER A 1 226 ? 14.855 24.781 -3.554 1.00 63.59 226 SER A N 1
ATOM 1802 C CA . SER A 1 226 ? 14.708 23.687 -4.527 1.00 63.59 226 SER A CA 1
ATOM 1803 C C . SER A 1 226 ? 14.078 22.437 -3.910 1.00 63.59 226 SER A C 1
ATOM 1805 O O . SER A 1 226 ? 13.236 21.782 -4.534 1.00 63.59 226 SER A O 1
ATOM 1807 N N . LEU A 1 227 ? 14.432 22.131 -2.661 1.00 73.88 227 LEU A N 1
ATOM 1808 C CA . LEU A 1 227 ? 13.785 21.075 -1.891 1.00 73.88 227 LEU A CA 1
ATOM 1809 C C . LEU A 1 227 ? 12.332 21.460 -1.578 1.00 73.88 227 LEU A C 1
ATOM 1811 O O . LEU A 1 227 ? 11.440 20.627 -1.738 1.00 73.88 227 LEU A O 1
ATOM 1815 N N . ASP A 1 228 ? 12.083 22.738 -1.271 1.00 80.81 228 ASP A N 1
ATOM 1816 C CA . ASP A 1 228 ? 10.733 23.297 -1.145 1.00 80.81 228 ASP A CA 1
ATOM 1817 C C . ASP A 1 228 ? 9.933 23.146 -2.450 1.00 80.81 228 ASP A C 1
ATOM 1819 O O . ASP A 1 228 ? 8.776 22.736 -2.414 1.00 80.81 228 ASP A O 1
ATOM 1823 N N . ALA A 1 229 ? 10.548 23.379 -3.617 1.00 84.44 229 ALA A N 1
ATOM 1824 C CA . ALA A 1 229 ? 9.889 23.180 -4.913 1.00 84.44 229 ALA A CA 1
ATOM 1825 C C . ALA A 1 229 ? 9.541 21.705 -5.185 1.00 84.44 229 ALA A C 1
ATOM 1827 O O . ALA A 1 229 ? 8.451 21.400 -5.669 1.00 84.44 229 ALA A O 1
ATOM 1828 N N . SER A 1 230 ? 10.441 20.781 -4.840 1.00 87.12 230 SER A N 1
ATOM 1829 C CA . SER A 1 230 ? 10.205 19.337 -4.987 1.00 87.12 230 SER A CA 1
ATOM 1830 C C . SER A 1 230 ? 9.084 18.864 -4.066 1.00 87.12 230 SER A C 1
ATOM 1832 O O . SER A 1 230 ? 8.235 18.071 -4.463 1.00 87.12 230 SER A O 1
ATOM 1834 N N . LYS A 1 231 ? 9.052 19.381 -2.836 1.00 90.06 231 LYS A N 1
ATOM 1835 C CA . LYS A 1 231 ? 7.996 19.102 -1.867 1.00 90.06 231 LYS A CA 1
ATOM 1836 C C . LYS A 1 231 ? 6.651 19.666 -2.325 1.00 90.06 231 LYS A C 1
ATOM 1838 O O . LYS A 1 231 ? 5.678 18.921 -2.343 1.00 90.06 231 LYS A O 1
ATOM 1843 N N . ALA A 1 232 ? 6.621 20.917 -2.784 1.00 88.69 232 ALA A N 1
ATOM 1844 C CA . ALA A 1 232 ? 5.423 21.553 -3.327 1.00 88.69 232 ALA A CA 1
ATOM 1845 C C . ALA A 1 232 ? 4.869 20.788 -4.542 1.00 88.69 232 ALA A C 1
ATOM 1847 O O . ALA A 1 232 ? 3.659 20.613 -4.668 1.00 88.69 232 ALA A O 1
ATOM 1848 N N . PHE A 1 233 ? 5.746 20.269 -5.408 1.00 90.19 233 PHE A N 1
ATOM 1849 C CA . PHE A 1 233 ? 5.348 19.404 -6.521 1.00 90.19 233 PHE A CA 1
ATOM 1850 C C . PHE A 1 233 ? 4.659 18.119 -6.035 1.00 90.19 233 PHE A C 1
ATOM 1852 O O . PHE A 1 233 ? 3.603 17.747 -6.550 1.00 90.19 233 PHE A O 1
ATOM 1859 N N . ILE A 1 234 ? 5.221 17.450 -5.021 1.00 92.19 234 ILE A N 1
ATOM 1860 C CA . ILE A 1 234 ? 4.587 16.273 -4.412 1.00 92.19 234 ILE A CA 1
ATOM 1861 C C . ILE A 1 234 ? 3.243 16.648 -3.791 1.00 92.19 234 ILE A C 1
ATOM 1863 O O . ILE A 1 234 ? 2.258 15.967 -4.048 1.00 92.19 234 ILE A O 1
ATOM 1867 N N . GLU A 1 235 ? 3.169 17.730 -3.018 1.00 90.75 235 GLU A N 1
ATOM 1868 C CA . GLU A 1 235 ? 1.935 18.196 -2.373 1.00 90.75 235 GLU A CA 1
ATOM 1869 C C . GLU A 1 235 ? 0.832 18.519 -3.386 1.00 90.75 235 GLU A C 1
ATOM 1871 O O . GLU A 1 235 ? -0.327 18.157 -3.176 1.00 90.75 235 GLU A O 1
ATOM 1876 N N . GLN A 1 236 ? 1.188 19.108 -4.529 1.00 90.50 236 GLN A N 1
ATOM 1877 C CA . GLN A 1 236 ? 0.252 19.322 -5.629 1.00 90.50 236 GLN A CA 1
ATOM 1878 C C . GLN A 1 236 ? -0.296 17.994 -6.167 1.00 90.50 236 GLN A C 1
ATOM 1880 O O . GLN A 1 236 ? -1.495 17.876 -6.420 1.00 90.50 236 GLN A O 1
ATOM 1885 N N . TYR A 1 237 ? 0.549 16.972 -6.308 1.00 92.75 237 TYR A N 1
ATOM 1886 C CA . TYR A 1 237 ? 0.084 15.649 -6.719 1.00 92.75 237 TYR A CA 1
ATOM 1887 C C . TYR A 1 237 ? -0.768 14.962 -5.645 1.00 92.75 237 TYR A C 1
ATOM 1889 O O . TYR A 1 237 ? -1.773 14.330 -5.969 1.00 92.75 237 TYR A O 1
ATOM 1897 N N . ILE A 1 238 ? -0.431 15.131 -4.363 1.00 92.81 238 ILE A N 1
ATOM 1898 C CA . ILE A 1 238 ? -1.271 14.666 -3.254 1.00 92.81 238 ILE A CA 1
ATOM 1899 C C . ILE A 1 238 ? -2.672 15.264 -3.371 1.00 92.81 238 ILE A C 1
ATOM 1901 O O . ILE A 1 238 ? -3.641 14.525 -3.246 1.00 92.81 238 ILE A O 1
ATOM 1905 N N . PHE A 1 239 ? -2.801 16.557 -3.676 1.00 89.62 239 PHE A N 1
ATOM 1906 C CA . PHE A 1 239 ? -4.106 17.187 -3.872 1.00 89.62 239 PHE A CA 1
ATOM 1907 C C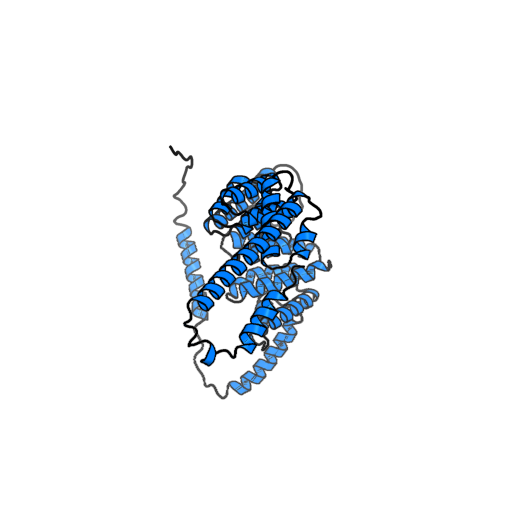 . PHE A 1 239 ? -4.928 16.503 -4.981 1.00 89.62 239 PHE A C 1
ATOM 1909 O O . PHE A 1 239 ? -6.084 16.149 -4.751 1.00 89.62 239 PHE A O 1
ATOM 1916 N N . VAL A 1 240 ? -4.311 16.201 -6.129 1.00 91.88 240 VAL A N 1
ATOM 1917 C CA . VAL A 1 240 ? -4.956 15.447 -7.225 1.00 91.88 240 VAL A CA 1
ATOM 1918 C C . VAL A 1 240 ? -5.409 14.051 -6.770 1.00 91.88 240 VAL A C 1
ATOM 1920 O O . VAL A 1 240 ? -6.497 13.588 -7.129 1.00 91.88 240 VAL A O 1
ATOM 1923 N N . LEU A 1 241 ? -4.614 13.368 -5.940 1.00 92.56 241 LEU A N 1
ATOM 1924 C CA . LEU A 1 241 ? -4.992 12.070 -5.370 1.00 92.56 241 LEU A CA 1
ATOM 1925 C C . LEU A 1 241 ? -6.194 12.175 -4.421 1.00 92.56 241 LEU A C 1
ATOM 1927 O O . LEU A 1 241 ? -7.002 11.252 -4.349 1.00 92.56 241 LEU A O 1
ATOM 1931 N N . LEU A 1 242 ? -6.351 13.289 -3.706 1.00 90.94 242 LEU A N 1
ATOM 1932 C CA . LEU A 1 242 ? -7.514 13.503 -2.842 1.00 90.94 242 LEU A CA 1
ATOM 1933 C C . LEU A 1 242 ? -8.779 13.777 -3.640 1.00 90.94 242 LEU A C 1
ATOM 1935 O O . LEU A 1 242 ? -9.819 13.200 -3.325 1.00 90.94 242 LEU A O 1
ATOM 1939 N N . GLU A 1 243 ? -8.690 14.592 -4.692 1.00 90.75 243 GLU A N 1
ATOM 1940 C CA . GLU A 1 243 ? -9.819 14.841 -5.595 1.00 90.75 243 GLU A CA 1
ATOM 1941 C C . GLU A 1 243 ? -10.307 13.548 -6.263 1.00 90.75 243 GLU A C 1
ATOM 1943 O O . GLU A 1 243 ? -11.509 13.329 -6.414 1.00 90.75 243 GLU A O 1
ATOM 1948 N N . SER A 1 244 ? -9.380 12.647 -6.595 1.00 91.06 244 SER A N 1
ATOM 1949 C CA . SER A 1 244 ? -9.674 11.324 -7.161 1.00 91.06 244 SER A CA 1
ATOM 1950 C C . SER A 1 244 ? -9.992 10.239 -6.119 1.00 91.06 244 SER A C 1
ATOM 1952 O O . SER A 1 244 ? -10.205 9.083 -6.481 1.00 91.06 244 SER A O 1
ATOM 1954 N N . GLN A 1 245 ? -10.084 10.592 -4.831 1.00 92.25 245 GLN A N 1
ATOM 1955 C CA . GLN A 1 245 ? -10.370 9.689 -3.705 1.00 92.25 245 GLN A CA 1
ATOM 1956 C C . GLN A 1 245 ? -9.340 8.562 -3.488 1.00 92.25 245 GLN A C 1
ATOM 1958 O O . GLN A 1 245 ? -9.636 7.551 -2.838 1.00 92.25 245 GLN A O 1
ATOM 1963 N N . SER A 1 246 ? -8.103 8.732 -3.957 1.00 93.69 246 SER A N 1
ATOM 1964 C CA . SER A 1 246 ? -7.003 7.784 -3.752 1.00 93.69 246 SER A CA 1
ATOM 1965 C C . SER A 1 246 ? -6.193 8.062 -2.476 1.00 93.69 246 SER A C 1
ATOM 1967 O O . SER A 1 246 ? -4.977 8.282 -2.466 1.00 93.69 246 SER A O 1
ATOM 1969 N N . TYR A 1 247 ? -6.881 8.020 -1.333 1.00 94.44 247 TYR A N 1
ATOM 1970 C CA . TYR A 1 247 ? -6.303 8.368 -0.028 1.00 94.44 247 TYR A CA 1
ATOM 1971 C C . TYR A 1 247 ? -5.154 7.452 0.405 1.00 94.44 247 TYR A C 1
ATOM 1973 O O . TYR A 1 247 ? -4.200 7.904 1.031 1.00 94.44 247 TYR A O 1
ATOM 1981 N N . MET A 1 248 ? -5.217 6.158 0.081 1.00 94.88 248 MET A N 1
ATOM 1982 C CA . MET A 1 248 ? -4.162 5.219 0.475 1.00 94.88 248 MET A CA 1
ATOM 1983 C C . MET A 1 248 ? -2.844 5.518 -0.249 1.00 94.88 248 MET A C 1
ATOM 1985 O O . MET A 1 248 ? -1.783 5.480 0.376 1.00 94.88 248 MET A O 1
ATOM 1989 N N . THR A 1 249 ? -2.906 5.842 -1.542 1.00 94.88 249 THR A N 1
ATOM 1990 C CA . THR A 1 249 ? -1.735 6.256 -2.326 1.00 94.88 249 THR A CA 1
ATOM 1991 C C . THR A 1 249 ? -1.188 7.574 -1.792 1.00 94.88 249 THR A C 1
ATOM 1993 O O . THR A 1 249 ? 0.009 7.659 -1.524 1.00 94.88 249 THR A O 1
ATOM 1996 N N . ALA A 1 250 ? -2.062 8.555 -1.532 1.00 94.94 250 ALA A N 1
ATOM 1997 C CA . ALA A 1 250 ? -1.677 9.845 -0.964 1.00 94.94 250 ALA A CA 1
ATOM 1998 C C . ALA A 1 250 ? -0.918 9.690 0.366 1.00 94.94 250 ALA A C 1
ATOM 2000 O O . ALA A 1 250 ? 0.203 10.174 0.507 1.00 94.94 250 ALA A O 1
ATOM 2001 N N . VAL A 1 251 ? -1.479 8.934 1.317 1.00 95.06 251 VAL A N 1
ATOM 2002 C CA . VAL A 1 251 ? -0.834 8.654 2.612 1.00 95.06 251 VAL A CA 1
ATOM 2003 C C . VAL A 1 251 ? 0.499 7.932 2.427 1.00 95.06 251 VAL A C 1
ATOM 2005 O O . VAL A 1 251 ? 1.465 8.245 3.117 1.00 95.06 251 VAL A O 1
ATOM 2008 N N . THR A 1 252 ? 0.572 6.974 1.499 1.00 95.50 252 THR A N 1
ATOM 2009 C CA . THR A 1 252 ? 1.806 6.216 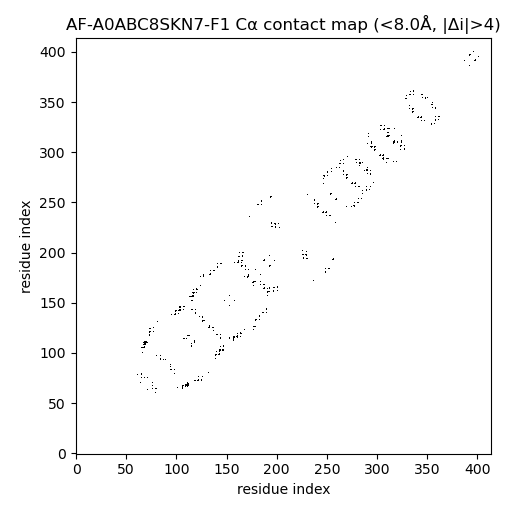1.252 1.00 95.50 252 THR A CA 1
ATOM 2010 C C . THR A 1 252 ? 2.911 7.104 0.684 1.00 95.50 252 THR A C 1
ATOM 2012 O O . THR A 1 252 ? 4.058 6.961 1.089 1.00 95.50 252 THR A O 1
ATOM 2015 N N . LEU A 1 253 ? 2.582 8.054 -0.195 1.00 95.00 253 LEU A N 1
ATOM 2016 C CA . LEU A 1 253 ? 3.545 9.027 -0.718 1.00 95.00 253 LEU A CA 1
ATOM 2017 C C . LEU A 1 253 ? 4.010 10.014 0.353 1.00 95.00 253 LEU A C 1
ATOM 2019 O O . LEU A 1 253 ? 5.208 10.268 0.459 1.00 95.00 253 LEU A O 1
ATOM 2023 N N . LEU A 1 254 ? 3.086 10.539 1.163 1.00 94.00 254 LEU A N 1
ATOM 2024 C CA . LEU A 1 254 ? 3.430 11.426 2.277 1.00 94.00 254 LEU A CA 1
ATOM 2025 C C . LEU A 1 254 ? 4.369 10.729 3.269 1.00 94.00 254 LEU A C 1
ATOM 2027 O O . LEU A 1 254 ? 5.375 11.308 3.672 1.00 94.00 254 LEU A O 1
ATOM 2031 N N . GLU A 1 255 ? 4.086 9.469 3.609 1.00 94.56 255 GLU A N 1
ATOM 2032 C CA . GLU A 1 255 ? 4.958 8.647 4.449 1.00 94.56 255 GLU A CA 1
ATOM 2033 C C . GLU A 1 255 ? 6.325 8.413 3.791 1.00 94.56 255 GLU A C 1
ATOM 2035 O O . GLU A 1 255 ? 7.354 8.662 4.420 1.00 94.56 255 GLU A O 1
ATOM 2040 N N . HIS A 1 256 ? 6.343 7.999 2.519 1.00 94.50 256 HIS A N 1
ATOM 2041 C CA . HIS A 1 256 ? 7.566 7.711 1.761 1.00 94.50 256 HIS A CA 1
ATOM 2042 C C . HIS A 1 256 ? 8.509 8.919 1.696 1.00 94.50 256 HIS A C 1
ATOM 2044 O O . HIS A 1 256 ? 9.710 8.788 1.919 1.00 94.50 256 HIS A O 1
ATOM 2050 N N . PHE A 1 257 ? 7.969 10.118 1.462 1.00 93.19 257 PHE A N 1
ATOM 2051 C CA . PHE A 1 257 ? 8.747 11.360 1.427 1.00 93.19 257 PHE A CA 1
ATOM 2052 C C . PHE A 1 257 ? 8.877 12.056 2.787 1.00 93.19 257 PHE A C 1
ATOM 2054 O O . PHE A 1 257 ? 9.483 13.122 2.874 1.00 93.19 257 PHE A O 1
ATOM 2061 N N . SER A 1 258 ? 8.351 11.457 3.857 1.00 91.69 258 SER A N 1
ATOM 2062 C CA . SER A 1 258 ? 8.369 12.013 5.213 1.00 91.69 258 SER A CA 1
ATOM 2063 C C . SER A 1 258 ? 7.721 13.407 5.343 1.00 91.69 258 SER A C 1
ATOM 2065 O O . SER A 1 258 ? 8.141 14.221 6.169 1.00 91.69 258 SER A O 1
ATOM 2067 N N . ILE A 1 259 ? 6.673 13.684 4.563 1.00 89.88 259 ILE A N 1
ATOM 2068 C CA . ILE A 1 259 ? 5.921 14.947 4.584 1.00 89.88 259 ILE A CA 1
ATOM 2069 C C . ILE A 1 259 ? 4.808 14.851 5.638 1.00 89.88 259 ILE A C 1
ATOM 2071 O O . ILE A 1 259 ? 3.971 13.954 5.590 1.00 89.88 259 ILE A O 1
ATOM 2075 N N . ARG A 1 260 ? 4.803 15.771 6.613 1.00 87.19 260 ARG A N 1
ATOM 2076 C CA . ARG A 1 260 ? 3.913 15.744 7.799 1.00 87.19 260 ARG A CA 1
ATOM 2077 C C . ARG A 1 260 ? 2.935 16.920 7.886 1.00 87.19 260 ARG A C 1
ATOM 2079 O O . ARG A 1 260 ? 2.252 17.082 8.897 1.00 87.19 260 ARG A O 1
ATOM 2086 N N . GLU A 1 261 ? 2.903 17.777 6.874 1.00 74.06 261 GLU A N 1
ATOM 2087 C CA . GLU A 1 261 ? 2.056 18.971 6.895 1.00 74.06 261 GLU A CA 1
ATOM 2088 C C . GLU A 1 261 ? 0.570 18.579 6.872 1.00 74.06 261 GLU A C 1
ATOM 2090 O O . GLU A 1 261 ? 0.197 17.568 6.284 1.00 74.06 261 GLU A O 1
ATOM 2095 N N . SER A 1 262 ? -0.285 19.355 7.547 1.00 69.06 262 SER A N 1
ATOM 2096 C CA . SER A 1 262 ? -1.744 19.120 7.622 1.00 69.06 262 SER A CA 1
ATOM 2097 C C . SER A 1 262 ? -2.211 17.900 8.440 1.00 69.06 262 SER A C 1
ATOM 2099 O O . SER A 1 262 ? -3.342 17.449 8.280 1.00 69.06 262 SER A O 1
ATOM 2101 N N . GLY A 1 263 ? -1.377 17.395 9.359 1.00 78.38 263 GLY A N 1
ATOM 2102 C CA . GLY A 1 263 ? -1.624 16.224 10.219 1.00 78.38 263 GLY A CA 1
ATOM 2103 C C . GLY A 1 263 ? -3.080 15.912 10.591 1.00 78.38 263 GLY A C 1
ATOM 2104 O O . GLY A 1 263 ? -3.579 14.834 10.271 1.00 78.38 263 GLY A O 1
ATOM 2105 N N . GLU A 1 264 ? -3.761 16.831 11.275 1.00 88.69 264 GLU A N 1
ATOM 2106 C CA . GLU A 1 264 ? -5.124 16.611 11.777 1.00 88.69 264 GLU A CA 1
ATOM 2107 C C . GLU A 1 264 ? -6.210 16.855 10.721 1.00 88.69 264 GLU A C 1
ATOM 2109 O O . GLU A 1 264 ? -7.093 16.018 10.550 1.00 88.69 264 GLU A O 1
ATOM 2114 N N . SER A 1 265 ? -6.133 17.949 9.957 1.00 88.81 265 SER A N 1
ATOM 2115 C CA . SER A 1 265 ? -7.127 18.257 8.916 1.00 88.81 265 SER A CA 1
ATOM 2116 C C . SER A 1 265 ? -7.203 17.153 7.863 1.00 88.81 265 SER A C 1
ATOM 2118 O O . SER A 1 265 ? -8.289 16.758 7.441 1.00 88.81 265 SER A O 1
ATOM 2120 N N . PHE A 1 266 ? -6.054 16.587 7.497 1.00 90.00 266 PHE A N 1
ATOM 2121 C CA . PHE A 1 266 ? -5.977 15.466 6.572 1.00 90.00 266 PHE A CA 1
ATOM 2122 C C . PHE A 1 266 ? -6.639 14.197 7.123 1.00 90.00 266 PHE A C 1
ATOM 2124 O O . PHE A 1 266 ? -7.342 13.490 6.397 1.00 90.00 266 PHE A O 1
ATOM 2131 N N . LEU A 1 267 ? -6.466 13.929 8.423 1.00 94.31 267 LEU A N 1
ATOM 2132 C CA . LEU A 1 267 ? -7.138 12.824 9.105 1.00 94.31 267 LEU A CA 1
ATOM 2133 C C . LEU A 1 267 ? -8.662 12.981 9.036 1.00 94.31 267 LEU A C 1
ATOM 2135 O O . LEU A 1 267 ? -9.353 12.027 8.678 1.00 94.31 267 LEU A O 1
ATOM 2139 N N . LEU A 1 268 ? -9.173 14.174 9.348 1.00 93.00 268 LEU A N 1
ATOM 2140 C CA . LEU A 1 268 ? -10.610 14.450 9.363 1.00 93.00 268 LEU A CA 1
ATOM 2141 C C . LEU A 1 268 ? -11.245 14.239 7.982 1.00 93.00 268 LEU A C 1
ATOM 2143 O O . LEU A 1 268 ? -12.255 13.543 7.887 1.00 93.00 268 LEU A O 1
ATOM 2147 N N . ILE A 1 269 ? -10.599 14.705 6.906 1.00 92.12 269 ILE A N 1
ATOM 2148 C CA . ILE A 1 269 ? -11.057 14.473 5.521 1.00 92.12 269 ILE A CA 1
ATOM 2149 C C . ILE A 1 269 ? -11.191 12.968 5.224 1.00 92.12 269 ILE A C 1
ATOM 2151 O O . ILE A 1 269 ? -12.185 12.520 4.640 1.00 92.12 269 ILE A O 1
ATOM 2155 N N . MET A 1 270 ? -10.210 12.156 5.636 1.00 94.62 270 MET A N 1
ATOM 2156 C CA . MET A 1 270 ? -10.266 10.700 5.451 1.00 94.62 270 MET A CA 1
ATOM 2157 C C . MET A 1 270 ? -11.376 10.049 6.284 1.00 94.62 270 MET A C 1
ATOM 2159 O O . MET A 1 270 ? -12.033 9.119 5.808 1.00 94.62 270 MET A O 1
ATOM 2163 N N . MET A 1 271 ? -11.612 10.535 7.504 1.00 94.44 271 MET A N 1
ATOM 2164 C CA . MET A 1 271 ? -12.680 10.042 8.377 1.00 94.44 271 MET A CA 1
ATOM 2165 C C . MET A 1 271 ? -14.073 10.371 7.830 1.00 94.44 271 MET A C 1
ATOM 2167 O O . MET A 1 271 ? -14.945 9.498 7.810 1.00 94.44 271 MET A O 1
ATOM 2171 N N . GLU A 1 272 ? -14.275 11.586 7.321 1.00 93.38 272 GLU A N 1
ATOM 2172 C CA . GLU A 1 272 ? -15.500 12.004 6.627 1.00 93.38 272 GLU A CA 1
ATOM 2173 C C . GLU A 1 272 ? -15.763 11.157 5.381 1.00 93.38 272 GLU A C 1
ATOM 2175 O O . GLU A 1 272 ? -16.878 10.672 5.176 1.00 93.38 272 GLU A O 1
ATOM 2180 N N . SER A 1 273 ? -14.709 10.872 4.617 1.00 92.69 273 SER A N 1
ATOM 2181 C CA . SER A 1 273 ? -14.764 10.033 3.415 1.00 92.69 273 SER A CA 1
ATOM 2182 C C . SER A 1 273 ? -14.873 8.529 3.717 1.00 92.69 273 SER A C 1
ATOM 2184 O O . SER A 1 273 ? -14.894 7.714 2.797 1.00 92.69 273 SER A O 1
ATOM 2186 N N . LYS A 1 274 ? -14.956 8.134 5.000 1.00 93.81 274 LYS A N 1
ATOM 2187 C CA . LYS A 1 274 ? -15.012 6.737 5.487 1.00 93.81 274 LYS A CA 1
ATOM 2188 C C . LYS A 1 274 ? -13.805 5.882 5.074 1.00 93.81 274 LYS A C 1
ATOM 2190 O O . LYS A 1 274 ? -13.888 4.655 5.001 1.00 93.81 274 LYS A O 1
ATOM 2195 N N . GLN A 1 275 ? -12.658 6.511 4.840 1.00 94.44 275 GLN A N 1
ATOM 2196 C CA . GLN A 1 275 ? -11.415 5.866 4.413 1.00 94.44 275 GLN A CA 1
ATOM 2197 C C . GLN A 1 275 ? -10.567 5.454 5.619 1.00 94.44 275 GLN A C 1
ATOM 2199 O O . GLN A 1 275 ? -9.414 5.854 5.781 1.00 94.44 275 GLN A O 1
ATOM 2204 N N . TYR A 1 276 ? -11.149 4.608 6.471 1.00 94.31 276 TYR A N 1
ATOM 2205 C CA . TYR A 1 276 ? -10.596 4.239 7.779 1.00 94.31 276 TYR A CA 1
ATOM 2206 C C . TYR A 1 276 ? -9.182 3.654 7.709 1.00 94.31 276 TYR A C 1
ATOM 2208 O O . TYR A 1 276 ? -8.326 3.994 8.514 1.00 94.31 276 TYR A O 1
ATOM 2216 N N . ARG A 1 277 ? -8.888 2.817 6.705 1.00 94.88 277 ARG A N 1
ATOM 2217 C CA . ARG A 1 277 ? -7.548 2.220 6.559 1.00 94.88 277 ARG A CA 1
ATOM 2218 C C . ARG A 1 277 ? -6.469 3.260 6.254 1.00 94.88 277 ARG A C 1
ATOM 2220 O O . ARG A 1 277 ? -5.347 3.119 6.729 1.00 94.88 277 ARG A O 1
ATOM 2227 N N . ALA A 1 278 ? -6.794 4.265 5.440 1.00 95.25 278 ALA A N 1
ATOM 2228 C CA . ALA A 1 278 ? -5.865 5.341 5.114 1.00 95.25 278 ALA A CA 1
ATOM 2229 C C . ALA A 1 278 ? -5.668 6.258 6.331 1.00 95.25 278 ALA A C 1
ATOM 2231 O O . ALA A 1 278 ? -4.530 6.558 6.685 1.00 95.25 278 ALA A O 1
ATOM 2232 N N . ALA A 1 279 ? -6.759 6.586 7.035 1.00 96.12 279 ALA A N 1
ATOM 2233 C CA . ALA A 1 279 ? -6.731 7.341 8.287 1.00 96.12 279 ALA A CA 1
ATOM 2234 C C . ALA A 1 279 ? -5.864 6.661 9.362 1.00 96.12 279 ALA A C 1
ATOM 2236 O O . ALA A 1 279 ? -5.031 7.313 9.988 1.00 96.12 279 ALA A O 1
ATOM 2237 N N . GLU A 1 280 ? -5.997 5.342 9.532 1.00 95.62 280 GLU A N 1
ATOM 2238 C CA . GLU A 1 280 ? -5.163 4.558 10.450 1.00 95.62 280 GLU A CA 1
ATOM 2239 C C . GLU A 1 280 ? -3.679 4.628 10.084 1.00 95.62 280 GLU A C 1
ATOM 2241 O O . GLU A 1 280 ? -2.854 4.927 10.946 1.00 95.62 280 GLU A O 1
ATOM 2246 N N . LYS A 1 281 ? -3.336 4.396 8.809 1.00 95.56 281 LYS A N 1
ATOM 2247 C CA . LYS A 1 281 ? -1.948 4.468 8.328 1.00 95.56 281 LYS A CA 1
ATOM 2248 C C . LYS A 1 281 ? -1.353 5.859 8.566 1.00 95.56 281 LYS A C 1
ATOM 2250 O O . LYS A 1 281 ? -0.246 5.965 9.089 1.00 95.56 281 LYS A O 1
ATOM 2255 N N . TRP A 1 282 ? -2.111 6.910 8.258 1.00 95.69 282 TRP A N 1
ATOM 2256 C CA . TRP A 1 282 ? -1.689 8.291 8.473 1.00 95.69 282 TRP A CA 1
ATOM 2257 C C . TRP A 1 282 ? -1.467 8.617 9.948 1.00 95.69 282 TRP A C 1
ATOM 2259 O O . TRP A 1 282 ? -0.421 9.149 10.317 1.00 95.69 282 TRP A O 1
ATOM 2269 N N . ALA A 1 283 ? -2.412 8.246 10.813 1.00 95.75 283 ALA A N 1
ATOM 2270 C CA . ALA A 1 283 ? -2.291 8.475 12.245 1.00 95.75 283 ALA A CA 1
ATOM 2271 C C . ALA A 1 283 ? -1.075 7.746 12.833 1.00 95.75 283 ALA A C 1
ATOM 2273 O O . ALA A 1 283 ? -0.333 8.331 13.620 1.00 95.75 283 ALA A O 1
ATOM 2274 N N . THR A 1 284 ? -0.817 6.502 12.413 1.00 94.88 284 THR A N 1
ATOM 2275 C CA . THR A 1 284 ? 0.383 5.758 12.823 1.00 94.88 284 THR A CA 1
ATOM 2276 C C . THR A 1 284 ? 1.671 6.462 12.394 1.00 94.88 284 THR A C 1
ATOM 2278 O O . THR A 1 284 ? 2.590 6.566 13.205 1.00 94.88 284 THR A O 1
ATOM 2281 N N . PHE A 1 285 ? 1.734 6.982 11.167 1.00 94.44 285 PHE A N 1
ATOM 2282 C CA . PHE A 1 285 ? 2.899 7.720 10.670 1.00 94.44 285 PHE A CA 1
ATOM 2283 C C . PHE A 1 285 ? 3.133 9.047 11.422 1.00 94.44 285 PHE A C 1
ATOM 2285 O O . PHE A 1 285 ? 4.265 9.376 11.802 1.00 94.44 285 PHE A O 1
ATOM 2292 N N . MET A 1 286 ? 2.060 9.796 11.691 1.00 93.88 286 MET A N 1
ATOM 2293 C CA . MET A 1 286 ? 2.123 11.060 12.431 1.00 93.88 286 MET A CA 1
ATOM 2294 C C . MET A 1 286 ? 2.457 10.859 13.913 1.00 93.88 286 MET A C 1
ATOM 2296 O O . MET A 1 286 ? 3.149 11.686 14.509 1.00 93.88 286 MET A O 1
ATOM 2300 N N . GLY A 1 287 ? 2.025 9.738 14.490 1.00 92.31 287 GLY A N 1
ATOM 2301 C CA . GLY A 1 287 ? 2.347 9.316 15.845 1.00 92.31 287 GLY A CA 1
ATOM 2302 C C . GLY A 1 287 ? 1.223 9.563 16.851 1.00 92.31 287 GLY A C 1
ATOM 2303 O O . GLY A 1 287 ? 0.057 9.766 16.511 1.00 92.31 287 GLY A O 1
ATOM 2304 N N . ARG A 1 288 ? 1.586 9.516 18.139 1.00 92.62 288 ARG A N 1
ATOM 2305 C CA . ARG A 1 288 ? 0.635 9.468 19.261 1.00 92.62 288 ARG A CA 1
ATOM 2306 C C . ARG A 1 288 ? -0.430 10.584 19.264 1.00 92.62 288 ARG A C 1
ATOM 2308 O O . ARG A 1 288 ? -1.582 10.231 19.495 1.00 92.62 288 ARG A O 1
ATOM 2315 N N . PRO A 1 289 ? -0.123 11.870 18.993 1.00 92.56 289 PRO A N 1
ATOM 2316 C CA . PRO A 1 289 ? -1.138 12.928 19.031 1.00 92.56 289 PRO A CA 1
ATOM 2317 C C . PRO A 1 289 ? -2.295 12.685 18.054 1.00 92.56 289 PRO A C 1
ATOM 2319 O O . PRO A 1 289 ? -3.456 12.711 18.449 1.00 92.56 289 PRO A O 1
ATOM 2322 N N . ILE A 1 290 ? -1.977 12.352 16.800 1.00 94.88 290 ILE A N 1
ATOM 2323 C CA . ILE A 1 290 ? -2.981 12.104 15.757 1.00 94.88 290 ILE A CA 1
ATOM 2324 C C . ILE A 1 290 ? -3.702 10.769 15.986 1.00 94.88 290 ILE A C 1
ATOM 2326 O O . ILE A 1 290 ? -4.894 10.658 15.710 1.00 94.88 290 ILE A O 1
ATOM 2330 N N . LEU A 1 291 ? -3.032 9.764 16.564 1.00 95.56 291 LEU A N 1
ATOM 2331 C CA . LEU A 1 291 ? -3.699 8.529 16.991 1.00 95.56 291 LEU A CA 1
ATOM 2332 C C . LEU A 1 291 ? -4.770 8.777 18.060 1.00 95.56 291 LEU A C 1
ATOM 2334 O O . LEU A 1 291 ? -5.817 8.135 18.012 1.00 95.56 291 LEU A O 1
ATOM 2338 N N . CYS A 1 292 ? -4.538 9.692 19.006 1.00 94.88 292 CYS A N 1
ATOM 2339 C CA . CYS A 1 292 ? -5.553 10.056 19.994 1.00 94.88 292 CYS A CA 1
ATOM 2340 C C . CYS A 1 292 ? -6.771 10.715 19.331 1.00 94.88 292 CYS A C 1
ATOM 2342 O O . CYS A 1 292 ? -7.896 10.334 19.646 1.00 94.88 292 CYS A O 1
ATOM 2344 N N . VAL A 1 293 ? -6.553 11.623 18.371 1.00 95.44 293 VAL A N 1
ATOM 2345 C CA . VAL A 1 293 ? -7.643 12.233 17.586 1.00 95.44 293 VAL A CA 1
ATOM 2346 C C . VAL A 1 293 ? -8.427 11.169 16.816 1.00 95.44 293 VAL A C 1
ATOM 2348 O O . VAL A 1 293 ? -9.651 11.143 16.878 1.00 95.44 293 VAL A O 1
ATOM 2351 N N . LEU A 1 294 ? -7.747 10.221 16.163 1.00 96.69 294 LEU A N 1
ATOM 2352 C CA . LEU A 1 294 ? -8.404 9.119 15.452 1.00 96.69 294 LEU A CA 1
ATOM 2353 C C . LEU A 1 294 ? -9.269 8.252 16.381 1.00 96.69 294 LEU A C 1
ATOM 2355 O O . LEU A 1 294 ? -10.368 7.840 16.010 1.00 96.69 294 LEU A O 1
ATOM 2359 N N . VAL A 1 295 ? -8.778 7.947 17.585 1.00 96.12 295 VAL A N 1
ATOM 2360 C CA . VAL A 1 295 ? -9.550 7.187 18.578 1.00 96.12 295 VAL A CA 1
ATOM 2361 C C . VAL A 1 295 ? -10.791 7.967 19.005 1.00 96.12 295 VAL A C 1
ATOM 2363 O O . VAL A 1 295 ? -11.863 7.366 19.076 1.00 96.12 295 VAL A O 1
ATOM 2366 N N . GLN A 1 296 ? -10.669 9.278 19.227 1.00 94.94 296 GLN A N 1
ATOM 2367 C CA . GLN A 1 296 ? -11.807 10.137 19.545 1.00 94.94 296 GLN A CA 1
ATOM 2368 C C . GLN A 1 296 ? -12.836 10.153 18.406 1.00 94.94 296 GLN A C 1
ATOM 2370 O O . GLN A 1 296 ? -14.000 9.848 18.642 1.00 94.94 296 GLN A O 1
ATOM 2375 N N . GLU A 1 297 ? -12.397 10.337 17.160 1.00 95.69 297 GLU A N 1
ATOM 2376 C CA . GLU A 1 297 ? -13.263 10.271 15.975 1.00 95.69 297 GLU A CA 1
ATOM 2377 C C . GLU A 1 297 ? -13.996 8.926 15.850 1.00 95.69 297 GLU A C 1
ATOM 2379 O O . GLU A 1 297 ? -15.163 8.865 15.454 1.00 95.69 297 GLU A O 1
ATOM 2384 N N . TYR A 1 298 ? -13.342 7.813 16.198 1.00 95.75 298 TYR A N 1
ATOM 2385 C CA . TYR A 1 298 ? -14.011 6.514 16.235 1.00 95.75 298 TYR A CA 1
ATOM 2386 C C . TYR A 1 298 ? -15.060 6.419 17.344 1.00 95.75 298 TYR A C 1
ATOM 2388 O O . TYR A 1 298 ? -16.094 5.786 17.130 1.00 95.75 298 TYR A O 1
ATOM 2396 N N . ILE A 1 299 ? -14.820 7.010 18.514 1.00 93.44 299 ILE A N 1
ATOM 2397 C CA . ILE A 1 299 ? -15.787 7.036 19.619 1.00 93.44 299 ILE A CA 1
ATOM 2398 C C . ILE A 1 299 ? -17.004 7.873 19.226 1.00 93.44 299 ILE A C 1
ATOM 2400 O O . ILE A 1 299 ? -18.129 7.382 19.332 1.00 93.44 299 ILE A O 1
ATOM 2404 N N . ASP A 1 300 ? -16.776 9.073 18.694 1.00 93.62 300 ASP A N 1
ATOM 2405 C CA . ASP A 1 300 ? -17.824 10.024 18.311 1.00 93.62 300 ASP A CA 1
ATOM 2406 C C . ASP A 1 300 ? -18.742 9.447 17.220 1.00 93.62 300 ASP A C 1
ATOM 2408 O O . ASP A 1 300 ? -19.950 9.682 17.204 1.00 93.62 300 ASP A O 1
ATOM 2412 N N . ARG A 1 301 ? -18.193 8.594 16.346 1.00 92.75 301 ARG A N 1
ATOM 2413 C CA . ARG A 1 301 ? -18.935 7.877 15.291 1.00 92.75 301 ARG A CA 1
ATOM 2414 C C . ARG A 1 301 ? -19.500 6.521 15.737 1.00 92.75 301 ARG A C 1
ATOM 2416 O O . ARG A 1 301 ? -20.000 5.767 14.903 1.00 92.75 301 ARG A O 1
ATOM 2423 N N . ASN A 1 302 ? -19.417 6.187 17.027 1.00 91.00 302 ASN A N 1
ATOM 2424 C CA . ASN A 1 302 ? -19.859 4.918 17.617 1.00 91.00 302 ASN A CA 1
ATOM 2425 C C . ASN A 1 302 ? -19.180 3.660 17.015 1.00 91.00 302 ASN A C 1
ATOM 2427 O O . ASN A 1 302 ? -19.754 2.573 16.933 1.00 91.00 302 ASN A O 1
ATOM 2431 N N . LEU A 1 303 ? -17.918 3.783 16.599 1.00 91.19 303 LEU A N 1
ATOM 2432 C CA . LEU A 1 303 ? -17.083 2.718 16.031 1.00 91.19 303 LEU A CA 1
ATOM 2433 C C . LEU A 1 303 ? -16.150 2.102 17.090 1.00 91.19 303 LEU A C 1
ATOM 2435 O O . LEU A 1 303 ? -14.951 1.924 16.864 1.00 91.19 303 LEU A O 1
ATOM 2439 N N . LEU A 1 304 ? -16.708 1.703 18.239 1.00 89.94 304 LEU A N 1
ATOM 2440 C CA . LEU A 1 304 ? -15.957 1.230 19.417 1.00 89.94 304 LEU A CA 1
ATOM 2441 C C . LEU A 1 304 ? -14.977 0.080 19.133 1.00 89.94 304 LEU A C 1
ATOM 2443 O O . LEU A 1 304 ? -13.909 0.006 19.741 1.00 89.94 304 LEU A O 1
ATOM 2447 N N . LYS A 1 305 ? -15.306 -0.812 18.190 1.00 90.06 305 LYS A N 1
ATOM 2448 C CA . LYS A 1 305 ? -14.405 -1.903 17.787 1.00 90.06 305 LYS A CA 1
AT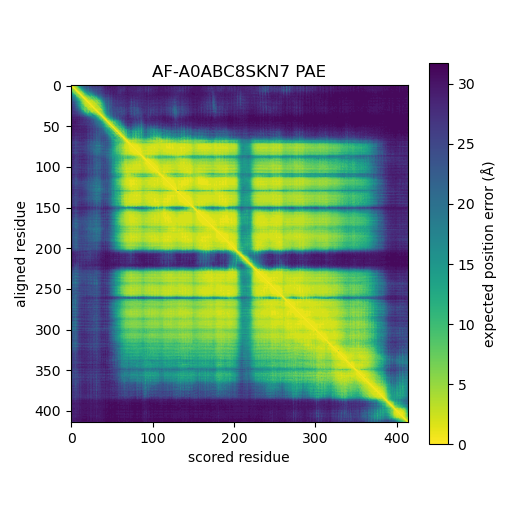OM 2449 C C . LYS A 1 305 ? -13.104 -1.367 17.177 1.00 90.06 305 LYS A C 1
ATOM 2451 O O . LYS A 1 305 ? -12.034 -1.858 17.526 1.00 90.06 305 LYS A O 1
ATOM 2456 N N . HIS A 1 306 ? -13.198 -0.374 16.292 1.00 92.19 306 HIS A N 1
ATOM 2457 C CA . HIS A 1 306 ? -12.032 0.226 15.641 1.00 92.19 306 HIS A CA 1
ATOM 2458 C C . HIS A 1 306 ? -11.189 0.995 16.664 1.00 92.19 306 HIS A C 1
ATOM 2460 O O . HIS A 1 306 ? -9.984 0.764 16.757 1.00 92.19 306 HIS A O 1
ATOM 2466 N N . ALA A 1 307 ? -11.834 1.794 17.524 1.00 93.12 307 ALA A N 1
ATOM 2467 C CA . ALA A 1 307 ? -11.171 2.484 18.632 1.00 93.12 307 ALA A CA 1
ATOM 2468 C C . ALA A 1 307 ? -10.377 1.511 19.523 1.00 93.12 307 ALA A C 1
ATOM 2470 O O . ALA A 1 307 ? -9.183 1.703 19.755 1.00 93.12 307 ALA A O 1
ATOM 2471 N N . TYR A 1 308 ? -11.007 0.414 19.960 1.00 91.88 308 TYR A N 1
ATOM 2472 C CA . TYR A 1 308 ? -10.357 -0.609 20.782 1.00 91.88 308 TYR A CA 1
ATOM 2473 C C . TYR A 1 308 ? -9.133 -1.236 20.098 1.00 91.88 308 TYR A C 1
ATOM 2475 O O . TYR A 1 308 ? -8.089 -1.414 20.734 1.00 91.88 308 TYR A O 1
ATOM 2483 N N . GLU A 1 309 ? -9.233 -1.569 18.808 1.00 92.69 309 GLU A N 1
ATOM 2484 C CA . GLU A 1 309 ? -8.118 -2.154 18.059 1.00 92.69 309 GLU A CA 1
ATOM 2485 C C . GLU A 1 309 ? -6.921 -1.198 17.967 1.00 92.69 309 GLU A C 1
ATOM 2487 O O . GLU A 1 309 ? -5.784 -1.633 18.172 1.00 92.69 309 GLU A O 1
ATOM 2492 N N . ILE A 1 310 ? -7.159 0.095 17.730 1.00 94.25 310 ILE A N 1
ATOM 2493 C CA . ILE A 1 310 ? -6.101 1.113 17.677 1.00 94.25 310 ILE A CA 1
ATOM 2494 C C . ILE A 1 310 ? -5.458 1.335 19.044 1.00 94.25 310 ILE A C 1
ATOM 2496 O O . ILE A 1 310 ? -4.225 1.323 19.135 1.00 94.25 310 ILE A O 1
ATOM 2500 N N . ILE A 1 311 ? -6.260 1.443 20.110 1.00 92.69 311 ILE A N 1
ATOM 2501 C CA . ILE A 1 311 ? -5.761 1.578 21.487 1.00 92.69 311 ILE A CA 1
ATOM 2502 C C . ILE A 1 311 ? -4.858 0.395 21.849 1.00 92.69 311 ILE A C 1
ATOM 2504 O O . ILE A 1 311 ? -3.771 0.574 22.408 1.00 92.69 311 ILE A O 1
ATOM 2508 N N . LYS A 1 312 ? -5.293 -0.825 21.509 1.00 90.62 312 LYS A N 1
ATOM 2509 C CA . LYS A 1 312 ? -4.552 -2.055 21.793 1.00 90.62 312 LYS A CA 1
ATOM 2510 C C . LYS A 1 312 ? -3.236 -2.129 21.017 1.00 90.62 312 LYS A C 1
ATOM 2512 O O . LYS A 1 312 ? -2.230 -2.495 21.617 1.00 90.62 312 LYS A O 1
ATOM 2517 N N . LYS A 1 313 ? -3.240 -1.814 19.716 1.00 93.12 313 LYS A N 1
ATOM 2518 C CA . LYS A 1 313 ? -2.049 -1.892 18.847 1.00 93.12 313 LYS A CA 1
ATOM 2519 C C . LYS A 1 313 ? -0.979 -0.860 19.217 1.00 93.12 313 LYS A C 1
ATOM 2521 O O . LYS A 1 313 ? 0.201 -1.174 19.139 1.00 93.12 313 LYS A O 1
ATOM 2526 N N . ASN A 1 314 ? -1.384 0.337 19.647 1.00 91.44 314 ASN A N 1
ATOM 2527 C CA . ASN A 1 314 ? -0.478 1.474 19.859 1.00 91.44 314 ASN A CA 1
ATOM 2528 C C . ASN A 1 314 ? -0.213 1.800 21.343 1.00 91.44 314 ASN A C 1
ATOM 2530 O O . ASN A 1 314 ? 0.353 2.846 21.661 1.00 91.44 314 ASN A O 1
ATOM 2534 N N . ASN A 1 315 ? -0.603 0.910 22.264 1.00 90.31 315 ASN A N 1
ATOM 2535 C CA . ASN A 1 315 ? -0.416 1.063 23.713 1.00 90.31 315 ASN A CA 1
ATOM 2536 C C . ASN A 1 315 ? -1.022 2.356 24.300 1.00 90.31 315 ASN A C 1
ATOM 2538 O O . ASN A 1 315 ? -0.424 2.965 25.187 1.00 90.31 315 ASN A O 1
ATOM 2542 N N . LEU A 1 316 ? -2.224 2.740 23.853 1.00 91.12 316 LEU A N 1
ATOM 2543 C CA . LEU A 1 316 ? -2.916 3.973 24.283 1.00 91.12 316 LEU A CA 1
ATOM 2544 C C . LEU A 1 316 ? -3.878 3.759 25.467 1.00 91.12 316 LEU A C 1
ATOM 2546 O O . LEU A 1 316 ? -4.916 4.407 25.597 1.00 91.12 316 LEU A O 1
ATOM 2550 N N . ARG A 1 317 ? -3.596 2.755 26.304 1.00 89.06 317 ARG A N 1
ATOM 2551 C CA . ARG A 1 317 ? -4.516 2.327 27.375 1.00 89.06 317 ARG A CA 1
ATOM 2552 C C . ARG A 1 317 ? -4.682 3.382 28.465 1.00 89.06 317 ARG A C 1
ATOM 2554 O O . ARG A 1 317 ? -5.713 3.400 29.121 1.00 89.06 317 ARG A O 1
ATOM 2561 N N . LYS A 1 318 ? -3.649 4.200 28.687 1.00 89.50 318 LYS A N 1
ATOM 2562 C CA . LYS A 1 318 ? -3.659 5.243 29.719 1.00 89.50 318 LYS A CA 1
ATOM 2563 C C . LYS A 1 318 ? -4.497 6.439 29.283 1.00 89.50 318 LYS A C 1
ATOM 2565 O O . LYS A 1 318 ? -5.143 7.049 30.121 1.00 89.50 318 LYS A O 1
ATOM 2570 N N . GLU A 1 319 ? -4.480 6.746 27.991 1.00 88.94 319 GLU A N 1
ATOM 2571 C CA . GLU A 1 319 ? -5.240 7.842 27.400 1.00 88.94 319 GLU A CA 1
ATOM 2572 C C . GLU A 1 319 ? -6.738 7.512 27.307 1.00 88.94 319 GLU A C 1
ATOM 2574 O O . GLU A 1 319 ? -7.566 8.390 27.513 1.00 88.94 319 GLU A O 1
ATOM 2579 N N . PHE A 1 320 ? -7.095 6.243 27.060 1.00 91.06 320 PHE A N 1
ATOM 2580 C CA . PHE A 1 320 ? -8.491 5.811 26.892 1.00 91.06 320 PHE A CA 1
ATOM 2581 C C . PHE A 1 320 ? -8.838 4.557 27.721 1.00 91.06 320 PHE A C 1
ATOM 2583 O O . PHE A 1 320 ? -9.162 3.506 27.149 1.00 91.06 320 PHE A O 1
ATOM 2590 N N . PRO A 1 321 ? -8.786 4.626 29.067 1.00 88.06 321 PRO A N 1
ATOM 2591 C CA . PRO A 1 321 ? -9.023 3.467 29.924 1.00 88.06 321 PRO A CA 1
ATOM 2592 C C . PRO A 1 321 ? -10.445 2.917 29.764 1.00 88.06 321 PRO A C 1
ATOM 2594 O O . PRO A 1 321 ? -10.624 1.717 29.568 1.00 88.06 321 PRO A O 1
ATOM 2597 N N . GLU A 1 322 ? -11.460 3.782 29.747 1.00 88.00 322 GLU A N 1
ATOM 2598 C CA . GLU A 1 322 ? -12.867 3.366 29.666 1.00 88.00 322 GLU A CA 1
ATOM 2599 C C . GLU A 1 322 ? -13.197 2.625 28.367 1.00 88.00 322 GLU A C 1
ATOM 2601 O O . GLU A 1 322 ? -13.843 1.577 28.375 1.00 88.00 322 GLU A O 1
ATOM 2606 N N . VAL A 1 323 ? -12.726 3.147 27.233 1.00 89.44 323 VAL A N 1
ATOM 2607 C CA . VAL A 1 323 ? -12.956 2.559 25.905 1.00 89.44 323 VAL A CA 1
ATOM 2608 C C . VAL A 1 323 ? -12.229 1.225 25.792 1.00 89.44 323 VAL A C 1
ATOM 2610 O O . VAL A 1 323 ? -12.754 0.266 25.223 1.00 89.44 323 VAL A O 1
ATOM 2613 N N . TYR A 1 324 ? -11.034 1.134 26.381 1.00 87.25 324 TYR A N 1
ATOM 2614 C CA . TYR A 1 324 ? -10.294 -0.115 26.455 1.00 87.25 324 TYR A CA 1
ATOM 2615 C C . TYR A 1 324 ? -11.027 -1.175 27.292 1.00 87.25 324 TYR A C 1
ATOM 2617 O O . TYR A 1 324 ? -11.122 -2.327 26.856 1.00 87.25 324 TYR A O 1
ATOM 2625 N N . HIS A 1 325 ? -11.578 -0.791 28.449 1.00 86.94 325 HIS A N 1
ATOM 2626 C CA . HIS A 1 325 ? -12.380 -1.672 29.303 1.00 86.94 325 HIS A CA 1
ATOM 2627 C C . HIS A 1 325 ? -13.660 -2.137 28.597 1.00 86.94 325 HIS A C 1
ATOM 2629 O O . HIS A 1 325 ? -13.840 -3.343 28.423 1.00 86.94 325 HIS A O 1
ATOM 2635 N N . LYS A 1 326 ? -14.469 -1.218 28.053 1.00 87.06 326 LYS A N 1
ATOM 2636 C CA . LYS A 1 326 ? -15.679 -1.550 27.270 1.00 87.06 326 LYS A CA 1
ATOM 2637 C C . LYS A 1 326 ? -15.372 -2.457 26.075 1.00 87.06 326 LYS A C 1
ATOM 2639 O O . LYS A 1 326 ? -16.102 -3.403 25.774 1.00 87.06 326 LYS A O 1
ATOM 2644 N N . GLY A 1 327 ? -14.259 -2.206 25.385 1.00 86.00 327 GLY A N 1
ATOM 2645 C CA . GLY A 1 327 ? -13.802 -3.048 24.283 1.00 86.00 327 GLY A CA 1
ATOM 2646 C C . GLY A 1 327 ? -13.463 -4.472 24.734 1.00 86.00 327 GLY A C 1
ATOM 2647 O O . GLY A 1 327 ? -13.863 -5.438 24.076 1.00 86.00 327 GLY A O 1
ATOM 2648 N N . LYS A 1 328 ? -12.797 -4.629 25.886 1.00 85.69 328 LYS A N 1
ATOM 2649 C CA . LYS A 1 328 ? -12.550 -5.944 26.494 1.00 85.69 328 LYS A CA 1
ATOM 2650 C C . LYS A 1 328 ? -13.847 -6.650 26.894 1.00 85.69 328 LYS A C 1
ATOM 2652 O O . LYS A 1 328 ? -14.005 -7.809 26.521 1.00 85.69 328 LYS A O 1
ATOM 2657 N N . GLU A 1 329 ? -14.768 -5.970 27.569 1.00 88.31 329 GLU A N 1
ATOM 2658 C CA . GLU A 1 329 ? -16.081 -6.518 27.944 1.00 88.31 329 GLU A CA 1
ATOM 2659 C C . GLU A 1 329 ? -16.836 -7.047 26.720 1.00 88.31 329 GLU A C 1
ATOM 2661 O O . GLU A 1 329 ? -17.257 -8.201 26.695 1.00 88.31 329 GLU A O 1
ATOM 2666 N N . SER A 1 330 ? -16.903 -6.260 25.640 1.00 86.88 330 SER A N 1
ATOM 2667 C CA . SER A 1 330 ? -17.570 -6.678 24.398 1.00 86.88 330 SER A CA 1
ATOM 2668 C C . SER A 1 330 ? -16.933 -7.918 23.749 1.00 86.88 330 SER A C 1
ATOM 2670 O O . SER A 1 330 ? -17.617 -8.729 23.123 1.00 86.88 330 SER A O 1
ATOM 2672 N N . SER A 1 331 ? -15.614 -8.083 23.898 1.00 85.94 331 SER A N 1
ATOM 2673 C CA . SER A 1 331 ? -14.867 -9.248 23.412 1.00 85.94 331 SER A CA 1
ATOM 2674 C C . SER A 1 331 ? -15.132 -10.485 24.272 1.00 85.94 331 SER A C 1
ATOM 2676 O O . SER A 1 331 ? -15.297 -11.576 23.729 1.00 85.94 331 SER A O 1
ATOM 2678 N N . LEU A 1 332 ? -15.209 -10.313 25.596 1.00 89.19 332 LEU A N 1
ATOM 2679 C CA . LEU A 1 332 ? -15.554 -11.375 26.544 1.00 89.19 332 LEU A CA 1
ATOM 2680 C C . LEU A 1 332 ? -16.991 -11.846 26.345 1.00 89.19 332 LEU A C 1
ATOM 2682 O O . LEU A 1 332 ? -17.214 -13.046 26.212 1.00 89.19 332 LEU A O 1
ATOM 2686 N N . LYS A 1 333 ? -17.938 -10.914 26.204 1.00 88.62 333 LYS A N 1
ATOM 2687 C CA . LYS A 1 333 ? -19.341 -11.226 25.923 1.00 88.62 333 LYS A CA 1
ATOM 2688 C C . LYS A 1 333 ? -19.489 -12.098 24.673 1.00 88.62 333 LYS A C 1
ATOM 2690 O O . LYS A 1 333 ? -20.125 -13.138 24.727 1.00 88.62 333 LYS A O 1
ATOM 2695 N N . LYS A 1 334 ? -18.798 -11.759 23.579 1.00 88.81 334 LYS A N 1
ATOM 2696 C CA . LYS A 1 334 ? -18.804 -12.570 22.343 1.00 88.81 334 LYS A CA 1
ATOM 2697 C C . LYS A 1 334 ? -18.201 -13.966 22.493 1.00 88.81 334 LYS A C 1
ATOM 2699 O O . LYS A 1 334 ? -18.465 -14.826 21.656 1.00 88.81 334 LYS A O 1
ATOM 2704 N N . LEU A 1 335 ? -17.304 -14.173 23.456 1.00 88.62 335 LEU A N 1
ATOM 2705 C CA . LEU A 1 335 ? -16.753 -15.497 23.751 1.00 88.62 335 LEU A CA 1
ATOM 2706 C C . LEU A 1 335 ? -17.720 -16.306 24.615 1.00 88.62 335 LEU A C 1
ATOM 2708 O O . LEU A 1 335 ? -17.915 -17.486 24.332 1.00 88.62 335 LEU A O 1
ATOM 2712 N N . ALA A 1 336 ? -18.338 -15.660 25.605 1.00 87.88 336 ALA A N 1
ATOM 2713 C CA . ALA A 1 336 ? -19.380 -16.236 26.448 1.00 87.88 336 ALA A CA 1
ATOM 2714 C C . ALA A 1 336 ? -20.584 -16.703 25.613 1.00 87.88 336 ALA A C 1
ATOM 2716 O O . ALA A 1 336 ? -20.915 -17.880 25.653 1.00 87.88 336 ALA A O 1
ATOM 2717 N N . GLU A 1 337 ? -21.105 -15.850 24.722 1.00 87.44 337 GLU A N 1
ATOM 2718 C CA . GLU A 1 337 ? -22.205 -16.176 23.790 1.00 87.44 337 GLU A CA 1
ATOM 2719 C C . GLU A 1 337 ? -21.887 -17.365 22.856 1.00 87.44 337 GLU A C 1
ATOM 2721 O O . GLU A 1 337 ? -22.779 -17.975 22.273 1.00 87.44 337 GLU A O 1
ATOM 2726 N N . LYS A 1 338 ? -20.602 -17.699 22.673 1.00 89.94 338 LYS A N 1
ATOM 2727 C CA . LYS A 1 338 ? -20.143 -18.863 21.894 1.00 89.94 338 LYS A CA 1
ATOM 2728 C C . LYS A 1 338 ? -19.855 -20.093 22.761 1.00 89.94 338 LYS A C 1
ATOM 2730 O O . LYS A 1 338 ? -19.258 -21.048 22.268 1.00 89.94 338 LYS A O 1
ATOM 2735 N N . GLY A 1 339 ? -20.179 -20.049 24.052 1.00 85.00 339 GLY A N 1
ATOM 2736 C CA . GLY A 1 339 ? -19.886 -21.100 25.028 1.00 85.00 339 GLY A CA 1
ATOM 2737 C C . GLY A 1 339 ? -18.396 -21.276 25.346 1.00 85.00 339 GLY A C 1
ATOM 2738 O O . GLY A 1 339 ? -18.007 -22.253 25.979 1.00 85.00 339 GLY A O 1
ATOM 2739 N N . CYS A 1 340 ? -17.526 -20.354 24.919 1.00 89.81 340 CYS A N 1
ATOM 2740 C CA . CYS A 1 340 ? -16.072 -20.456 25.079 1.00 89.81 340 CYS A CA 1
ATOM 2741 C C . CYS A 1 340 ? -15.597 -19.890 26.433 1.00 89.81 340 CYS A C 1
ATOM 2743 O O . CYS A 1 340 ? -14.691 -19.052 26.481 1.00 89.81 340 CYS A O 1
ATOM 2745 N N . TRP A 1 341 ? -16.204 -20.344 27.531 1.00 88.69 341 TRP A N 1
ATOM 2746 C CA . TRP A 1 341 ? -16.026 -19.790 28.879 1.00 88.69 341 TRP A CA 1
ATOM 2747 C C . TRP A 1 341 ? -14.583 -19.835 29.387 1.00 88.69 341 TRP A C 1
ATOM 2749 O O . TRP A 1 341 ? -14.060 -18.800 29.791 1.00 88.69 341 TRP A O 1
ATOM 2759 N N . GLY A 1 342 ? -13.889 -20.971 29.258 1.00 87.38 342 GLY A N 1
ATOM 2760 C CA . GLY A 1 342 ? -12.490 -21.082 29.701 1.00 87.38 342 GLY A CA 1
ATOM 2761 C C . GLY A 1 342 ? -11.532 -20.138 28.957 1.00 87.38 342 GLY A C 1
ATOM 2762 O O . GLY A 1 342 ? -10.573 -19.625 29.529 1.00 87.38 342 GLY A O 1
ATOM 2763 N N . VAL A 1 343 ? -11.813 -19.828 27.684 1.00 88.88 343 VAL A N 1
ATOM 2764 C CA . VAL A 1 343 ? -11.026 -18.851 26.907 1.00 88.88 343 VAL A CA 1
ATOM 2765 C C . VAL A 1 343 ? -11.357 -17.417 27.327 1.00 88.88 343 VAL A C 1
ATOM 2767 O O . VAL A 1 343 ? -10.470 -16.559 27.340 1.00 88.88 343 VAL A O 1
ATOM 2770 N N . ALA A 1 344 ? -12.622 -17.140 27.647 1.00 88.25 344 ALA A N 1
ATOM 2771 C CA . ALA A 1 344 ? -13.050 -15.840 28.149 1.00 88.25 344 ALA A CA 1
ATOM 2772 C C . ALA A 1 344 ? -12.418 -15.545 29.519 1.00 88.25 344 ALA A C 1
ATOM 2774 O O . ALA A 1 344 ? -11.811 -14.488 29.685 1.00 88.25 344 ALA A O 1
ATOM 2775 N N . GLU A 1 345 ? -12.458 -16.506 30.443 1.00 87.75 345 GLU A N 1
ATOM 2776 C CA . GLU A 1 345 ? -11.818 -16.422 31.757 1.00 87.75 345 GLU A CA 1
ATOM 2777 C C . GLU A 1 345 ? -10.315 -16.157 31.631 1.00 87.75 345 GLU A C 1
ATOM 2779 O O . GLU A 1 345 ? -9.822 -15.158 32.156 1.00 87.75 345 GLU A O 1
ATOM 2784 N N . ALA A 1 346 ? -9.595 -16.957 30.835 1.00 88.88 346 ALA A N 1
ATOM 2785 C CA . ALA A 1 346 ? -8.162 -16.761 30.616 1.00 88.88 346 ALA A CA 1
ATOM 2786 C C . ALA A 1 346 ? -7.826 -15.358 30.065 1.00 88.88 346 ALA A C 1
ATOM 2788 O O . ALA A 1 346 ? -6.796 -14.783 30.411 1.00 88.88 346 ALA A O 1
ATOM 2789 N N . ARG A 1 347 ? -8.701 -14.762 29.239 1.00 85.25 347 ARG A N 1
ATOM 2790 C CA . ARG A 1 347 ? -8.514 -13.409 28.674 1.00 85.25 347 ARG A CA 1
ATOM 2791 C C . ARG A 1 347 ? -8.757 -12.262 29.653 1.00 85.25 347 ARG A C 1
ATOM 2793 O O . ARG A 1 347 ? -8.391 -11.124 29.334 1.00 85.25 347 ARG A O 1
ATOM 2800 N N . THR A 1 348 ? -9.353 -12.524 30.813 1.00 85.00 348 THR A N 1
ATOM 2801 C CA . THR A 1 348 ? -9.453 -11.519 31.882 1.00 85.00 348 THR A CA 1
ATOM 2802 C C . THR A 1 348 ? -8.079 -11.185 32.461 1.00 85.00 348 THR A C 1
ATOM 2804 O O . THR A 1 348 ? -7.886 -10.069 32.933 1.00 85.00 348 THR A O 1
ATOM 2807 N N . ASN A 1 349 ? -7.092 -12.087 32.339 1.00 84.19 349 ASN A N 1
ATOM 2808 C CA . ASN A 1 349 ? -5.772 -11.977 32.967 1.00 84.19 349 ASN A CA 1
ATOM 2809 C C . ASN A 1 349 ? -5.863 -11.691 34.480 1.00 84.19 349 ASN A C 1
ATOM 2811 O O . ASN A 1 349 ? -5.107 -10.868 34.997 1.00 84.19 349 ASN A O 1
ATOM 2815 N N . SER A 1 350 ? -6.817 -12.324 35.168 1.00 80.94 350 SER A N 1
ATOM 2816 C CA . SER A 1 350 ? -7.080 -12.125 36.603 1.00 80.94 350 SER A CA 1
ATOM 2817 C C . SER A 1 350 ? -7.492 -10.696 36.987 1.00 80.94 350 SER A C 1
ATOM 2819 O O . SER A 1 350 ? -7.394 -10.304 38.149 1.00 80.94 350 SER A O 1
ATOM 2821 N N . ASP A 1 351 ? -7.965 -9.904 36.022 1.00 85.69 351 ASP A N 1
ATOM 2822 C CA . ASP A 1 351 ? -8.580 -8.603 36.273 1.00 85.69 351 ASP A CA 1
ATOM 2823 C C . ASP A 1 351 ? -9.938 -8.808 36.954 1.00 85.69 351 ASP A C 1
ATOM 2825 O O . ASP A 1 351 ? -10.876 -9.352 36.362 1.00 85.69 351 ASP A O 1
ATOM 2829 N N . ARG A 1 352 ? -10.028 -8.373 38.213 1.00 87.06 352 ARG A N 1
ATOM 2830 C CA . ARG A 1 352 ? -11.202 -8.572 39.065 1.00 87.06 352 ARG A CA 1
ATOM 2831 C C . ARG A 1 352 ? -12.482 -8.005 38.450 1.00 87.06 352 ARG A C 1
ATOM 2833 O O . ARG A 1 352 ? -13.507 -8.670 38.513 1.00 87.06 352 ARG A O 1
ATOM 2840 N N . GLN A 1 353 ? -12.428 -6.827 37.828 1.00 85.44 353 GLN A N 1
ATOM 2841 C CA . GLN A 1 353 ? -13.623 -6.194 37.260 1.00 85.44 353 GLN A CA 1
ATOM 2842 C C . GLN A 1 353 ? -14.140 -6.971 36.044 1.00 85.44 353 GLN A C 1
ATOM 2844 O O . GLN A 1 353 ? -15.342 -7.158 35.877 1.00 85.44 353 GLN A O 1
ATOM 2849 N N . LEU A 1 354 ? -13.231 -7.486 35.211 1.00 86.94 354 LEU A N 1
ATOM 2850 C CA . LEU A 1 354 ? -13.599 -8.302 34.050 1.00 86.94 354 LEU A CA 1
ATOM 2851 C C . LEU A 1 354 ? -14.087 -9.699 34.444 1.00 86.94 354 LEU A C 1
ATOM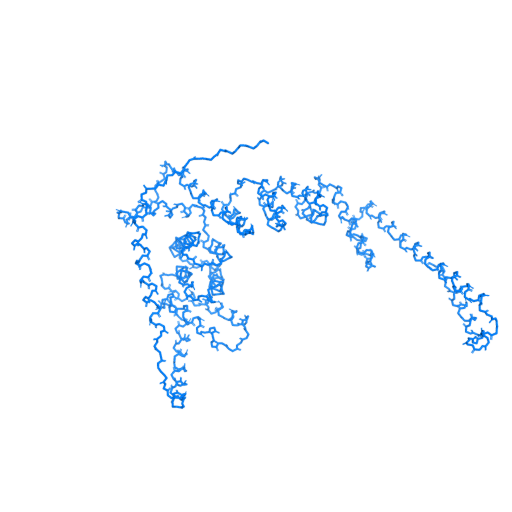 2853 O O . LEU A 1 354 ? -14.938 -10.255 33.753 1.00 86.94 354 LEU A O 1
ATOM 2857 N N . LEU A 1 355 ? -13.560 -10.261 35.536 1.00 87.94 355 LEU A N 1
ATOM 2858 C CA . LEU A 1 355 ? -14.056 -11.508 36.117 1.00 87.94 355 LEU A CA 1
ATOM 2859 C C . LEU A 1 355 ? -15.464 -11.332 36.687 1.00 87.94 355 LEU A C 1
ATOM 2861 O O . LEU A 1 355 ? -16.342 -12.123 36.362 1.00 87.94 355 LEU A O 1
ATOM 2865 N N . GLU A 1 356 ? -15.703 -10.276 37.468 1.00 88.75 356 GLU A N 1
ATOM 2866 C CA . GLU A 1 356 ? -17.035 -9.942 37.992 1.00 88.75 356 GLU A CA 1
ATOM 2867 C C . GLU A 1 356 ? -18.043 -9.742 36.847 1.00 88.75 356 GLU A C 1
ATOM 2869 O O . GLU A 1 356 ? -19.149 -10.281 36.893 1.00 88.75 356 GLU A O 1
ATOM 2874 N N . TYR A 1 357 ? -17.637 -9.066 35.767 1.00 88.19 357 TYR A N 1
ATOM 2875 C CA . TYR A 1 357 ? -18.447 -8.938 34.554 1.00 88.19 357 TYR A CA 1
ATOM 2876 C C . TYR A 1 357 ? -18.754 -10.294 33.893 1.00 88.19 357 TYR A C 1
ATOM 2878 O O . TYR A 1 357 ? -19.902 -10.562 33.538 1.00 88.19 357 TYR A O 1
ATOM 2886 N N . LEU A 1 358 ? -17.753 -11.171 33.745 1.00 88.12 358 LEU A N 1
ATOM 2887 C CA . LEU A 1 358 ? -17.927 -12.503 33.155 1.00 88.12 358 LEU A CA 1
ATOM 2888 C C . LEU A 1 358 ? -18.877 -13.376 33.990 1.00 88.12 358 LEU A C 1
ATOM 2890 O O . LEU A 1 358 ? -19.758 -14.025 33.428 1.00 88.12 358 LEU A O 1
ATOM 2894 N N . VAL A 1 359 ? -18.728 -13.355 35.318 1.00 88.75 359 VAL A N 1
ATOM 2895 C CA . VAL A 1 359 ? -19.622 -14.048 36.259 1.00 88.75 359 VAL A CA 1
ATOM 2896 C C . VAL A 1 359 ? -21.041 -13.494 36.152 1.00 88.75 359 VAL A C 1
ATOM 2898 O O . VAL A 1 359 ? -21.994 -14.267 36.117 1.00 88.75 359 VAL A O 1
ATOM 2901 N N . GLY A 1 360 ? -21.195 -12.174 36.027 1.00 86.81 360 GLY A N 1
ATOM 2902 C CA . GLY A 1 360 ? -22.492 -11.543 35.789 1.00 86.81 360 GLY A CA 1
ATOM 2903 C C . GLY A 1 360 ? -23.172 -12.041 34.508 1.00 86.81 360 GLY A C 1
ATOM 2904 O O . GLY A 1 360 ? -24.357 -12.368 34.542 1.00 86.81 360 GLY A O 1
ATOM 2905 N N . ILE A 1 361 ? -22.430 -12.164 33.398 1.00 88.38 361 ILE A N 1
ATOM 2906 C CA . ILE A 1 361 ? -22.961 -12.743 32.148 1.00 88.38 361 ILE A CA 1
ATOM 2907 C C . ILE A 1 361 ? -23.357 -14.207 32.360 1.00 88.38 361 ILE A C 1
ATOM 2909 O O . ILE A 1 361 ? -24.442 -14.604 31.942 1.00 88.38 361 ILE A O 1
ATOM 2913 N N . PHE A 1 362 ? -22.507 -14.999 33.015 1.00 87.31 362 PHE A N 1
ATOM 2914 C CA . PHE A 1 362 ? -22.776 -16.413 33.278 1.00 87.31 362 PHE A CA 1
ATOM 2915 C C . PHE A 1 362 ? -24.055 -16.608 34.098 1.00 87.31 362 PHE A C 1
ATOM 2917 O O . PHE A 1 362 ? -24.932 -17.373 33.706 1.00 87.31 362 PHE A O 1
ATOM 2924 N N . LEU A 1 363 ? -24.201 -15.870 35.202 1.00 86.69 363 LEU A N 1
ATOM 2925 C CA . LEU A 1 363 ? -25.396 -15.916 36.047 1.00 86.69 363 LEU A CA 1
ATOM 2926 C C . LEU A 1 363 ? -26.650 -15.489 35.284 1.00 86.69 363 LEU A C 1
ATOM 2928 O O . LEU A 1 363 ? -27.702 -16.099 35.452 1.00 86.69 363 LEU A O 1
ATOM 2932 N N . TYR A 1 364 ? -26.546 -14.468 34.432 1.00 85.69 364 TYR A N 1
ATOM 2933 C CA . TYR A 1 364 ? -27.666 -14.025 33.608 1.00 85.69 364 TYR A CA 1
ATOM 2934 C C . TYR A 1 364 ? -28.103 -15.097 32.600 1.00 85.69 364 TYR A C 1
ATOM 2936 O O . TYR A 1 364 ? -29.299 -15.354 32.484 1.00 85.69 364 TYR A O 1
ATOM 2944 N N . GLU A 1 365 ? -27.165 -15.754 31.906 1.00 83.44 365 GLU A N 1
ATOM 2945 C CA . GLU A 1 365 ? -27.501 -16.860 30.997 1.00 83.44 365 GLU A CA 1
ATOM 2946 C C . GLU A 1 365 ? -28.152 -18.033 31.734 1.00 83.44 365 GLU A C 1
ATOM 2948 O O . GLU A 1 365 ? -29.154 -18.558 31.253 1.00 83.44 365 GLU A O 1
ATOM 2953 N N . GLN A 1 366 ? -27.640 -18.397 32.915 1.00 82.38 366 GLN A N 1
ATOM 2954 C CA . GLN A 1 366 ? -28.230 -19.453 33.744 1.00 82.38 366 GLN A CA 1
ATOM 2955 C C . GLN A 1 366 ? -29.645 -19.088 34.208 1.00 82.38 366 GLN A C 1
ATOM 2957 O O . GLN A 1 366 ? -30.571 -19.885 34.111 1.00 82.38 366 GLN A O 1
ATOM 2962 N N . LEU A 1 367 ? -29.865 -17.859 34.678 1.00 82.50 367 LEU A N 1
ATOM 2963 C CA . LEU A 1 367 ? -31.204 -17.410 35.066 1.00 82.50 367 LEU A CA 1
ATOM 2964 C C . LEU A 1 367 ? -32.177 -17.423 33.881 1.00 82.50 367 LEU A C 1
ATOM 2966 O O . LEU A 1 367 ? -33.340 -17.785 34.052 1.00 82.50 367 LEU A O 1
ATOM 2970 N N . LEU A 1 368 ? -31.712 -17.065 32.681 1.00 81.06 368 LEU A N 1
ATOM 2971 C CA . LEU A 1 368 ? -32.535 -17.077 31.475 1.00 81.06 368 LEU A CA 1
ATOM 2972 C C . LEU A 1 368 ? -32.921 -18.506 31.063 1.00 81.06 368 LEU A C 1
ATOM 2974 O O . LEU A 1 368 ? -34.075 -18.740 30.701 1.00 81.06 368 LEU A O 1
ATOM 2978 N N . THR A 1 369 ? -31.998 -19.470 31.148 1.00 80.00 369 THR A N 1
ATOM 2979 C CA . THR A 1 369 ? -32.297 -20.887 30.882 1.00 80.00 369 THR A CA 1
ATOM 2980 C C . THR A 1 369 ? -33.235 -21.473 31.932 1.00 80.00 369 THR A C 1
ATOM 2982 O O . THR A 1 369 ? -34.199 -22.140 31.558 1.00 80.00 369 THR A O 1
ATOM 2985 N N . PHE A 1 370 ? -33.033 -21.165 33.217 1.00 80.88 370 PHE A N 1
ATOM 2986 C CA . PHE A 1 370 ? -33.957 -21.550 34.289 1.00 80.88 370 PHE A CA 1
ATOM 2987 C C . PHE A 1 370 ? -35.360 -20.971 34.075 1.00 80.88 370 PHE A C 1
ATOM 2989 O O . PHE A 1 370 ? -36.350 -21.688 34.215 1.00 80.88 370 PHE A O 1
ATOM 2996 N N . PHE A 1 371 ? -35.466 -19.698 33.686 1.00 79.75 371 PHE A N 1
ATOM 2997 C CA . PHE A 1 371 ? -36.754 -19.061 33.416 1.00 79.75 371 PHE A CA 1
ATOM 2998 C C . PHE A 1 371 ? -37.458 -19.686 32.204 1.00 79.75 371 PHE A C 1
ATOM 3000 O O . PHE A 1 371 ? -38.643 -20.007 32.276 1.00 79.75 371 PHE A O 1
ATOM 3007 N N . HIS A 1 372 ? -36.732 -19.934 31.108 1.00 79.88 372 HIS A N 1
ATOM 3008 C CA . HIS A 1 372 ? -37.278 -20.639 29.945 1.00 79.88 372 HIS A CA 1
ATOM 3009 C C . HIS A 1 372 ? -37.737 -22.059 30.286 1.00 79.88 372 HIS A C 1
ATOM 3011 O O . HIS A 1 372 ? -38.801 -22.478 29.831 1.00 79.88 372 HIS A O 1
ATOM 3017 N N . PHE A 1 373 ? -36.966 -22.785 31.097 1.00 80.19 373 PHE A N 1
ATOM 3018 C CA . PHE A 1 373 ? -37.333 -24.113 31.574 1.00 80.19 373 PHE A CA 1
ATOM 3019 C C . PHE A 1 373 ? -38.614 -24.074 32.412 1.00 80.19 373 PHE A C 1
ATOM 3021 O O . PHE A 1 373 ? -39.510 -24.881 32.183 1.00 80.19 373 PHE A O 1
ATOM 3028 N N . PHE A 1 374 ? -38.746 -23.099 33.315 1.00 79.44 374 PHE A N 1
ATOM 3029 C CA . PHE A 1 374 ? -39.934 -22.938 34.153 1.00 79.44 374 PHE A CA 1
ATOM 3030 C C . PHE A 1 374 ? -41.191 -22.620 33.332 1.00 79.44 374 PHE A C 1
ATOM 3032 O O . PHE A 1 374 ? -42.216 -23.273 33.507 1.00 79.44 374 PHE A O 1
ATOM 3039 N N . VAL A 1 375 ? -41.097 -21.693 32.372 1.00 80.75 375 VAL A N 1
ATOM 3040 C CA . VAL A 1 375 ? -42.202 -21.382 31.445 1.00 80.75 375 VAL A CA 1
ATOM 3041 C C . VAL A 1 375 ? -42.588 -22.612 30.619 1.00 80.75 375 VAL A C 1
ATOM 3043 O O . VAL A 1 375 ? -43.771 -22.868 30.400 1.00 80.75 375 VAL A O 1
ATOM 3046 N N . TYR A 1 376 ? -41.609 -23.405 30.177 1.00 79.25 376 TYR A N 1
ATOM 3047 C CA . TYR A 1 376 ? -41.875 -24.644 29.447 1.00 79.25 376 TYR A CA 1
ATOM 3048 C C . TYR A 1 376 ? -42.572 -25.692 30.326 1.00 79.25 376 TYR A C 1
ATOM 3050 O O . TYR A 1 376 ? -43.488 -26.369 29.863 1.00 79.25 376 TYR A O 1
ATOM 3058 N N . LEU A 1 377 ? -42.180 -25.798 31.598 1.00 79.56 377 LEU A N 1
ATOM 3059 C CA . LEU A 1 377 ? -42.805 -26.675 32.590 1.00 79.56 377 LEU A CA 1
ATOM 3060 C C . LEU A 1 377 ? -44.247 -26.269 32.887 1.00 79.56 377 LEU A C 1
ATOM 3062 O O . LEU A 1 377 ? -45.124 -27.128 32.871 1.00 79.56 377 LEU A O 1
ATOM 3066 N N . GLU A 1 378 ? -44.515 -24.978 33.091 1.00 77.69 378 GLU A N 1
ATOM 3067 C CA . GLU A 1 378 ? -45.881 -24.467 33.254 1.00 77.69 378 GLU A CA 1
ATOM 3068 C C . GLU A 1 378 ? -46.735 -24.747 32.016 1.00 77.69 378 GLU A C 1
ATOM 3070 O O . GLU A 1 378 ? -47.871 -25.202 32.140 1.00 77.69 378 GLU A O 1
ATOM 3075 N N . TYR A 1 379 ? -46.187 -24.537 30.817 1.00 77.81 379 TYR A N 1
ATOM 3076 C CA . TYR A 1 379 ? -46.897 -24.806 29.569 1.00 77.81 379 TYR A CA 1
ATOM 3077 C C . TYR A 1 379 ? -47.182 -26.304 29.375 1.00 77.81 379 TYR A C 1
ATOM 3079 O O . TYR A 1 379 ? -48.295 -26.686 29.010 1.00 77.81 379 TYR A O 1
ATOM 3087 N N . ALA A 1 380 ? -46.211 -27.169 29.678 1.00 75.81 380 ALA A N 1
ATOM 3088 C CA . ALA A 1 380 ? -46.385 -28.619 29.653 1.00 75.81 380 ALA A CA 1
ATOM 3089 C C . ALA A 1 380 ? -47.430 -29.083 30.681 1.00 75.81 380 ALA A C 1
ATOM 3091 O O . ALA A 1 380 ? -48.286 -29.911 30.364 1.00 75.81 380 ALA A O 1
ATOM 3092 N N . PHE A 1 381 ? -47.408 -28.512 31.888 1.00 75.62 381 PHE A N 1
ATOM 3093 C CA . PHE A 1 381 ? -48.384 -28.796 32.939 1.00 75.62 381 PHE A CA 1
ATOM 3094 C C . PHE A 1 381 ? -49.793 -28.335 32.541 1.00 75.62 381 PHE A C 1
ATOM 3096 O O . PHE A 1 381 ? -50.763 -29.064 32.736 1.00 75.62 381 PHE A O 1
ATOM 3103 N N . TYR A 1 382 ? -49.910 -27.166 31.908 1.00 74.88 382 TYR A N 1
ATOM 3104 C CA . TYR A 1 382 ? -51.169 -26.644 31.377 1.00 74.88 382 TYR A CA 1
ATOM 3105 C C . TYR A 1 382 ? -51.756 -27.554 30.286 1.00 74.88 382 TYR A C 1
ATOM 3107 O O . TYR A 1 382 ? -52.946 -27.866 30.327 1.00 74.88 382 TYR A O 1
ATOM 3115 N N . ILE A 1 383 ? -50.929 -28.051 29.355 1.00 71.50 383 ILE A N 1
ATOM 3116 C CA . ILE A 1 383 ? -51.348 -29.029 28.334 1.00 71.50 383 ILE A CA 1
ATOM 3117 C C . ILE A 1 383 ? -51.820 -30.339 28.976 1.00 71.50 383 ILE A C 1
ATOM 3119 O O . ILE A 1 383 ? -52.875 -30.855 28.603 1.00 71.50 383 ILE A O 1
ATOM 3123 N N . LEU A 1 384 ? -51.077 -30.865 29.955 1.00 68.69 384 LEU A N 1
ATOM 3124 C CA . LEU A 1 384 ? -51.445 -32.093 30.668 1.00 68.69 384 LEU A CA 1
ATOM 3125 C C . LEU A 1 384 ? -52.784 -31.946 31.408 1.00 68.69 384 LEU A C 1
ATOM 3127 O O . LEU A 1 384 ? -53.618 -32.846 31.336 1.00 68.69 384 LEU A O 1
ATOM 3131 N N . MET A 1 385 ? -53.023 -30.800 32.054 1.00 68.69 385 MET A N 1
ATOM 3132 C CA . MET A 1 385 ? -54.228 -30.542 32.856 1.00 68.69 385 MET A CA 1
ATOM 3133 C C . MET A 1 385 ? -55.479 -30.207 32.028 1.00 68.69 385 MET A C 1
ATOM 3135 O O . MET A 1 385 ? -56.592 -30.449 32.493 1.00 68.69 385 MET A O 1
ATOM 3139 N N . LEU A 1 386 ? -55.326 -29.656 30.817 1.00 57.75 386 LEU A N 1
ATOM 3140 C CA . LEU A 1 386 ? -56.445 -29.320 29.919 1.00 57.75 386 LEU A CA 1
ATOM 3141 C C . LEU A 1 386 ? -56.729 -30.371 28.848 1.00 57.75 386 LEU A C 1
ATOM 3143 O O . LEU A 1 386 ? -57.764 -30.290 28.182 1.00 57.75 386 LEU A O 1
ATOM 3147 N N . SER A 1 387 ? -55.859 -31.370 28.685 1.00 51.97 387 SER A N 1
ATOM 3148 C CA . SER A 1 387 ? -56.201 -32.537 27.880 1.00 51.97 387 SER A CA 1
ATOM 3149 C C . SER A 1 387 ? -57.329 -33.311 28.584 1.00 51.97 387 SER A C 1
ATOM 3151 O O . SER A 1 387 ? -57.202 -33.663 29.760 1.00 51.97 387 SER A O 1
ATOM 3153 N N . PRO A 1 388 ? -58.475 -33.574 27.928 1.00 49.66 388 PRO A N 1
ATOM 3154 C CA . PRO A 1 388 ? -59.483 -34.444 28.508 1.00 49.66 388 PRO A CA 1
ATOM 3155 C C . PRO A 1 388 ? -58.831 -35.807 28.740 1.00 49.66 388 PRO A C 1
ATOM 3157 O O . PRO A 1 388 ? -58.322 -36.402 27.792 1.00 49.66 388 PRO A O 1
ATOM 3160 N N . TRP A 1 389 ? -58.907 -36.332 29.965 1.00 51.56 389 TRP A N 1
ATOM 3161 C CA . TRP A 1 389 ? -58.404 -37.654 30.380 1.00 51.56 389 TRP A CA 1
ATOM 3162 C C . TRP A 1 389 ? -58.838 -38.832 29.477 1.00 51.56 389 TRP A C 1
ATOM 3164 O O . TRP A 1 389 ? -58.349 -39.942 29.629 1.00 51.56 389 TRP A O 1
ATOM 3174 N N . ARG A 1 390 ? -59.724 -38.603 28.498 1.00 45.72 390 ARG A N 1
ATOM 3175 C CA . ARG A 1 390 ? -60.080 -39.551 27.435 1.00 45.72 390 ARG A CA 1
ATOM 3176 C C . ARG A 1 390 ? -59.066 -39.663 26.286 1.00 45.72 390 ARG A C 1
ATOM 3178 O O . ARG A 1 390 ? -59.190 -40.604 25.515 1.00 45.72 390 ARG A O 1
ATOM 3185 N N . PHE A 1 391 ? -58.096 -38.755 26.151 1.00 46.66 391 PHE A N 1
ATOM 3186 C CA . PHE A 1 391 ? -57.043 -38.842 25.120 1.00 46.66 391 PHE A CA 1
ATOM 3187 C C . PHE A 1 391 ? -55.730 -39.463 25.625 1.00 46.66 391 PHE A C 1
ATOM 3189 O O . PHE A 1 391 ? -54.954 -39.972 24.816 1.00 46.66 391 PHE A O 1
ATOM 3196 N N . ALA A 1 392 ? -55.488 -39.468 26.941 1.00 44.81 392 ALA A N 1
ATOM 3197 C CA . ALA A 1 392 ? -54.270 -40.032 27.528 1.00 44.81 392 ALA A CA 1
ATOM 3198 C C . ALA A 1 392 ? -54.198 -41.564 27.378 1.00 44.81 392 ALA A C 1
ATOM 3200 O O . ALA A 1 392 ? -53.136 -42.085 27.064 1.00 44.81 392 ALA A O 1
ATOM 3201 N N . ASP A 1 393 ? -55.330 -42.272 27.458 1.00 45.31 393 ASP A N 1
ATOM 3202 C CA . ASP A 1 393 ? -55.378 -43.734 27.269 1.00 45.31 393 ASP A CA 1
ATOM 3203 C C . ASP A 1 393 ? -55.143 -44.194 25.815 1.00 45.31 393 ASP A C 1
ATOM 3205 O O . ASP A 1 393 ? -54.875 -45.372 25.584 1.00 45.31 393 ASP A O 1
ATOM 3209 N N . GLN A 1 394 ? -55.237 -43.301 24.819 1.00 47.25 394 GLN A N 1
ATOM 3210 C CA . GLN A 1 394 ? -55.124 -43.668 23.398 1.00 47.25 394 GLN A CA 1
ATOM 3211 C C . GLN A 1 394 ? -53.786 -43.312 22.737 1.00 47.25 394 GLN A C 1
ATOM 3213 O O . GLN A 1 394 ? -53.518 -43.831 21.654 1.00 47.25 394 GLN A O 1
ATOM 3218 N N . VAL A 1 395 ? -52.955 -42.452 23.339 1.00 50.66 395 VAL A N 1
ATOM 3219 C CA . VAL A 1 395 ? -51.745 -41.922 22.670 1.00 50.66 395 VAL A CA 1
ATOM 3220 C C . VAL A 1 395 ? -50.456 -42.170 23.451 1.00 50.66 395 VAL A C 1
ATOM 3222 O O . VAL A 1 395 ? -49.438 -42.460 22.832 1.00 50.66 395 VAL A O 1
ATOM 3225 N N . PHE A 1 396 ? -50.480 -42.118 24.783 1.00 51.00 396 PHE A N 1
ATOM 3226 C CA . PHE A 1 396 ? -49.297 -42.361 25.607 1.00 51.00 396 PHE A CA 1
ATOM 3227 C C . PHE A 1 396 ? -49.660 -43.357 26.696 1.00 51.00 396 PHE A C 1
ATOM 3229 O O . PHE A 1 396 ? -50.367 -43.025 27.645 1.00 51.00 396 PHE A O 1
ATOM 3236 N N . GLY A 1 397 ? -49.197 -44.601 26.548 1.00 49.09 397 GLY A N 1
ATOM 3237 C CA . GLY A 1 397 ? -49.400 -45.619 27.571 1.00 49.09 397 GLY A CA 1
ATOM 3238 C C . GLY A 1 397 ? -48.926 -45.083 28.921 1.00 49.09 397 GLY A C 1
ATOM 3239 O O . GLY A 1 397 ? -47.842 -44.514 29.011 1.00 49.09 397 GLY A O 1
ATOM 3240 N N . VAL A 1 398 ? -49.731 -45.257 29.969 1.00 53.22 398 VAL A N 1
ATOM 3241 C CA . VAL A 1 398 ? -49.522 -44.707 31.326 1.00 53.22 398 VAL A CA 1
ATOM 3242 C C . VAL A 1 398 ? -48.085 -44.908 31.861 1.00 53.22 398 VAL A C 1
ATOM 3244 O O . VAL A 1 398 ? -47.582 -44.084 32.624 1.00 53.22 398 VAL A O 1
ATOM 3247 N N . ASN A 1 399 ? -47.380 -45.945 31.396 1.00 51.16 399 ASN A N 1
ATOM 3248 C CA . ASN A 1 399 ? -45.970 -46.200 31.704 1.00 51.16 399 ASN A CA 1
ATOM 3249 C C . ASN A 1 399 ? -44.973 -45.190 31.099 1.00 51.16 399 ASN A C 1
ATOM 3251 O O . ASN A 1 399 ? -43.952 -44.923 31.724 1.00 51.16 399 ASN A O 1
ATOM 3255 N N . GLU A 1 400 ? -45.232 -44.607 29.927 1.00 54.06 400 GLU A N 1
ATOM 3256 C CA . GLU A 1 400 ? -44.345 -43.613 29.300 1.00 54.06 400 GLU A CA 1
ATOM 3257 C C . GLU A 1 400 ? -44.445 -42.247 29.982 1.00 54.06 400 GLU A C 1
ATOM 3259 O O . GLU A 1 400 ? -43.436 -41.565 30.145 1.00 54.06 400 GLU A O 1
ATOM 3264 N N . ILE A 1 401 ? -45.633 -41.881 30.469 1.00 53.16 401 ILE A N 1
ATOM 3265 C CA . ILE A 1 401 ? -45.838 -40.660 31.261 1.00 53.16 401 ILE A CA 1
ATOM 3266 C C . ILE A 1 401 ? -45.150 -40.798 32.626 1.00 53.16 401 ILE A C 1
ATOM 3268 O O . ILE A 1 401 ? -44.482 -39.870 33.077 1.00 53.16 401 ILE A O 1
ATOM 3272 N N . LEU A 1 402 ? -45.239 -41.974 33.259 1.00 52.69 402 LEU A N 1
ATOM 3273 C CA . LEU A 1 402 ? -44.510 -42.279 34.495 1.00 52.69 402 LEU A CA 1
ATOM 3274 C C . LEU A 1 402 ? -42.990 -42.299 34.291 1.00 52.69 402 LEU A C 1
ATOM 3276 O O . LEU A 1 402 ? -42.270 -41.797 35.149 1.00 52.69 402 LEU A O 1
ATOM 3280 N N . LEU A 1 403 ? -42.492 -42.812 33.161 1.00 55.31 403 LEU A N 1
ATOM 3281 C CA . LEU A 1 403 ? -41.067 -42.766 32.806 1.00 55.31 403 LEU A CA 1
ATOM 3282 C C . LEU A 1 403 ? -40.584 -41.340 32.508 1.00 55.31 403 LEU A C 1
ATOM 3284 O O . LEU A 1 403 ? -39.492 -40.974 32.935 1.00 55.31 403 LEU A O 1
ATOM 3288 N N . PHE A 1 404 ? -41.398 -40.517 31.840 1.00 56.94 404 PHE A N 1
ATOM 3289 C CA . PHE A 1 404 ? -41.098 -39.107 31.586 1.00 56.94 404 PHE A CA 1
ATOM 3290 C C . PHE A 1 404 ? -41.069 -38.292 32.887 1.00 56.94 404 PHE A C 1
ATOM 3292 O O . PHE A 1 404 ? -40.136 -37.524 33.110 1.00 56.94 404 PHE A O 1
ATOM 3299 N N . LEU A 1 405 ? -42.024 -38.524 33.794 1.00 52.97 405 LEU A N 1
ATOM 3300 C CA . LEU A 1 405 ? -42.048 -37.902 35.122 1.00 52.97 405 LEU A CA 1
ATOM 3301 C C . LEU A 1 405 ? -40.886 -38.376 36.008 1.00 52.97 405 LEU A C 1
ATOM 3303 O O . LEU A 1 405 ? -40.266 -37.550 36.673 1.00 52.97 405 LEU A O 1
ATOM 3307 N N . ASN A 1 406 ? -40.522 -39.664 35.972 1.00 52.06 406 ASN A N 1
ATOM 3308 C CA . ASN A 1 406 ? -39.334 -40.168 36.675 1.00 52.06 406 ASN A CA 1
ATOM 3309 C C . ASN A 1 406 ? -38.028 -39.622 36.080 1.00 52.06 406 ASN A C 1
ATOM 3311 O O . ASN A 1 406 ? -37.074 -39.403 36.817 1.00 52.06 406 ASN A O 1
ATOM 3315 N N . SER A 1 407 ? -37.965 -39.385 34.768 1.00 54.16 407 SER A N 1
ATOM 3316 C CA . SER A 1 407 ? -36.815 -38.739 34.122 1.00 54.16 407 SER A CA 1
ATOM 3317 C C . SER A 1 407 ? -36.713 -37.249 34.463 1.00 54.16 407 SER A C 1
ATOM 3319 O O . SER A 1 407 ? -35.607 -36.722 34.506 1.00 54.16 407 SER A O 1
ATOM 3321 N N . LEU A 1 408 ? -37.843 -36.576 34.696 1.00 51.16 408 LEU A N 1
ATOM 3322 C CA . LEU A 1 408 ? -37.906 -35.176 35.129 1.00 51.16 408 LEU A CA 1
ATOM 3323 C C . LEU A 1 408 ? -37.553 -35.005 36.612 1.00 51.16 408 LEU A C 1
ATOM 3325 O O . LEU A 1 408 ? -36.924 -34.016 36.970 1.00 51.16 408 LEU A O 1
ATOM 3329 N N . LEU A 1 409 ? -37.929 -35.965 37.463 1.00 52.62 409 LEU A N 1
ATOM 3330 C CA . LEU A 1 409 ? -37.632 -35.953 38.901 1.00 52.62 409 LEU A CA 1
ATOM 3331 C C . LEU A 1 409 ? -36.219 -36.462 39.242 1.00 52.62 409 LEU A C 1
ATOM 3333 O O . LEU A 1 409 ? -35.702 -36.100 40.291 1.00 52.62 409 LEU A O 1
ATOM 3337 N N . ASN A 1 410 ? -35.585 -37.251 38.363 1.00 42.88 410 ASN A N 1
ATOM 3338 C CA . ASN A 1 410 ? -34.189 -37.705 38.500 1.00 42.88 410 ASN A CA 1
ATOM 3339 C C . ASN A 1 410 ? -33.157 -36.768 37.838 1.00 42.88 410 ASN A C 1
ATOM 3341 O O . ASN A 1 410 ? -31.985 -37.128 37.727 1.00 42.88 410 ASN A O 1
ATOM 3345 N N . LEU A 1 411 ? -33.558 -35.579 37.376 1.00 44.19 411 LEU A N 1
ATOM 3346 C CA . LEU A 1 411 ? -32.604 -34.516 37.056 1.00 44.19 411 LEU A CA 1
ATOM 3347 C C . LEU A 1 411 ? -32.100 -33.932 38.379 1.00 44.19 411 LEU A C 1
ATOM 3349 O O . LEU A 1 411 ? -32.644 -32.957 38.896 1.00 44.19 411 LEU A O 1
ATOM 3353 N N . ASP A 1 412 ? -31.086 -34.594 38.934 1.00 35.50 412 ASP A N 1
ATOM 3354 C CA . ASP A 1 412 ? -30.302 -34.110 40.061 1.00 35.50 412 ASP A CA 1
ATOM 3355 C C . ASP A 1 412 ? -29.889 -32.650 39.818 1.00 35.50 412 ASP A C 1
ATOM 3357 O O . ASP A 1 412 ? -29.175 -32.321 38.868 1.00 35.50 412 ASP A O 1
ATOM 3361 N N . LEU A 1 413 ? -30.357 -31.775 40.706 1.00 37.22 413 LEU A N 1
ATOM 3362 C CA . LEU A 1 413 ? -29.779 -30.463 40.960 1.00 37.22 413 LEU A CA 1
ATOM 3363 C C . LEU A 1 413 ? -28.355 -30.676 41.502 1.00 37.22 413 LEU A C 1
ATOM 3365 O O . LEU A 1 413 ? -28.182 -30.883 42.705 1.00 37.22 413 LEU A O 1
ATOM 3369 N N . VAL A 1 414 ? -27.352 -30.631 40.621 1.00 31.98 414 VAL A N 1
ATOM 3370 C CA . VAL A 1 414 ? -25.927 -30.453 40.963 1.00 31.98 414 VAL A CA 1
ATOM 3371 C C . VAL A 1 414 ? -25.374 -29.250 40.222 1.00 31.98 414 VAL A C 1
ATOM 3373 O O . VAL A 1 414 ? -25.561 -29.183 38.985 1.00 31.98 414 VAL A O 1
#

Mean predicted aligned error: 15.88 Å

Solvent-accessible surface area (backbone atoms only — not comparable to full-atom values): 23839 Å² total; per-residue (Å²): 140,85,85,87,91,85,86,81,90,88,85,92,78,64,78,73,60,53,61,56,55,54,49,56,53,51,53,53,55,51,59,62,58,60,76,75,71,82,82,84,88,78,74,78,78,72,47,54,65,59,45,52,58,50,48,54,52,52,47,53,50,45,54,55,52,67,61,42,30,52,86,46,50,49,69,58,49,53,51,46,51,50,50,58,59,68,72,49,87,62,59,68,72,57,47,50,53,52,50,29,53,48,52,36,54,23,46,73,50,56,18,58,94,20,48,52,33,35,49,41,52,32,60,73,54,33,49,80,52,55,95,46,22,67,62,50,50,53,39,52,53,54,17,49,52,60,50,59,76,69,71,80,72,58,68,67,34,51,52,55,18,29,54,49,45,42,54,48,50,53,31,37,76,71,67,78,38,77,69,56,70,73,53,54,54,48,48,37,64,70,52,66,59,48,62,72,55,45,27,55,51,58,63,51,61,75,51,75,84,63,80,98,68,89,80,76,88,77,81,87,91,71,71,64,68,49,47,50,49,42,48,51,53,50,52,55,51,37,51,55,28,52,79,71,66,37,47,54,60,34,44,49,50,30,58,72,62,68,57,69,82,59,64,62,66,55,39,50,55,27,56,75,69,65,36,56,71,34,31,50,53,43,20,62,72,75,29,69,74,45,39,52,52,51,35,49,55,23,49,78,69,70,34,50,71,60,27,29,52,51,32,65,76,69,71,37,49,85,85,39,48,67,56,44,49,55,38,49,50,57,53,37,50,60,27,45,80,67,70,38,47,72,62,32,57,63,70,37,71,84,36,64,70,54,46,53,50,51,50,52,52,52,53,48,55,50,51,50,51,52,49,53,50,50,55,51,49,53,53,51,50,49,52,64,71,69,48,61,80,80,52,47,81,77,77,49,58,73,67,58,57,52,50,51,51,50,56,62,71,64,59,73,92,123

Nearest PDB structures (foldseek):
  7ep7-assembly1_A  TM=2.728E-01  e=1.970E-01  Mus musculus
  4fsc-assembly2_B  TM=1.618E-01  e=3.212E+00  Bacillus thuringiensis Bt407
  5yvg-assembly2_B  TM=1.889E-01  e=6.454E+00  Homo sapiens

Secondary structure (DSSP, 8-state):
-----------SSGGGTHHHHHHHHHHHHHHHHHTT-------HHHHHHHHHHHHHHHHHHHHHHHT--TT--HHHHHHHHHHHHHH--S-HHHHHHHHHHHHHHHGGG--SS-HHHHHHHHHHHGGGGGGGHHHHHHHHHHHHHHHHTT--S-HHHHHHHHHHHHHHHHHHHTTSS---HHHHHHHHHHTT--HHHHHHHHHHHTTTTS----------S-HHHHHHHHHHHHHHHHHHHHHTT-HHHHHHHHHHTT--TTHHHHHHHHHHTT-HHHHHHHHHHH-HHHHHHHHHHHHHTT-HHHHHHHHHHTT-TTT-HHHHHHHHHHHHHHHHTTT-HHHHHHHHTT-HHHHHHHHHHHHHHHHHHHHHHHHHHHHHHHHHHHS-TTTHHHHS-HHHHHHHHHHHHT----

InterPro domains:
  IPR052408 Exonuclease MUT-7-like [PTHR47765] (93-360)

Organism: NCBI:txid185542

Sequence (414 aa):
MFTPFWFPLVHLSHEASDKRAAKQLSDGIKFLRVLSFSTMGLDARVFELSNKYKTHRAWAISMHTFSDLSRVSPLVFLYLLRECYAYGTCKATRKFRSLQQQIHQVLYNAPQPGPAVFVARCLYILPIFESYCEGFSHLILSALCRFLKRGTTPEEDLFEAKILAVQLFLGIVGGSILHDERILIKILEVFDVGLVNIEKVMCNSDVKNGNIEKVMCNSDVKNSSSLDASKAFIEQYIFVLLESQSYMTAVTLLEHFSIRESGESFLLIMMESKQYRAAEKWATFMGRPILCVLVQEYIDRNLLKHAYEIIKKNNLRKEFPEVYHKGKESSLKKLAEKGCWGVAEARTNSDRQLLEYLVGIFLYEQLLTFFHFFVYLEYAFYILMLSPWRFADQVFGVNEILLFLNSLLNLDLV

Foldseek 3Di:
DDDDDDDDDDDDDCPVVVVVVVVVVVVVVVVVVVVVPDDDDDDDPVCPVVVVVVVVVVVVVLVVCLQAQQPPALVNNVVSLVVQQVPDPDDNVVSLVVSLVSLLNNLVNAHPPHSLLRLLVNLQCLVVVPVCSASVLVSSLSSLLVNVVVVPGDPVSLLNSLLSLLVVLVCVLVVNGDDDLVSNLSSCVSSVHELVSNLVNVVVVVVVPDDDDDDDDDDDDDPPVSSVVSVVSLVVSLVVCVVVVVLQSSLSSCLSHVPCPPLQVSLVSCVVVVVLVSSLSSQVSNDDVSLLVSLVSCVVVVVLLSSLVSCVVRVVCVVPVPSVVVNLLVVLLVCVVVVNLVVSVVSCVPVPVSVVSNVVSVVVVVVVVVVVVVVVVVVVVVCVVPPDPVVCVPPPPPVVVVVVVVVVVPPDPD

pLDDT: mean 75.73, std 22.69, range [23.08, 97.06]